Protein AF-A0A3C1ABL5-F1 (afdb_monomer_lite)

Sequence (428 aa):
MKKIYLMLFALACSFTGWGQTIIALNDFDATTTLPVTMSGGTEYIGSSTSSDRPENASFYVSSQTAYGKTNGSAKVTSESTTSSAQALGIDDVSITANGETSPSISVNPTSLSGFNYVVGSGPSSEQSFTVSGQNLTGNITLTAPTDYDISTTSGSEFTNTIELVPSGGSVNSTTIYTRLKGGLSVGIYNESITASSTGATSQQVSCSGAVLNTEPANHVANFTANATSSSEIQLTWTDADASSYLIKGSSTSYADIVAPVDGTSKSDGALVKNVASGAQSCNFTGLSPNQTYYFKIYHYNGTGGTINYKTSPEPPQANATTRSQPTATTYTWIGSDGASWQVATNWDPNRTTPQNTDILVFNSGTKTVTAVPTQTIGQLKVTDGAKITLQASGGNTLTINGDVGDDLYVASGCELNISASNILTISL

Structure (mmCIF, N/CA/C/O backbone):
data_AF-A0A3C1ABL5-F1
#
_entry.id   AF-A0A3C1ABL5-F1
#
loop_
_atom_site.group_PDB
_atom_site.id
_atom_site.type_symbol
_atom_site.label_atom_id
_atom_site.label_alt_id
_atom_site.label_comp_id
_atom_site.label_asym_id
_atom_site.label_entity_id
_atom_site.label_seq_id
_atom_site.pdbx_PDB_ins_code
_atom_site.Cartn_x
_atom_site.Cartn_y
_atom_site.Cartn_z
_atom_site.occupancy
_atom_site.B_iso_or_equiv
_atom_site.auth_seq_id
_atom_site.auth_comp_id
_atom_site.auth_asym_id
_atom_site.auth_atom_id
_atom_site.pdbx_PDB_model_num
ATOM 1 N N . MET A 1 1 ? -40.006 -20.455 21.975 1.00 27.00 1 MET A N 1
ATOM 2 C CA . MET A 1 1 ? -41.404 -20.560 21.498 1.00 27.00 1 MET A CA 1
ATOM 3 C C . MET A 1 1 ? -42.141 -21.588 22.350 1.00 27.00 1 MET A C 1
ATOM 5 O O . MET A 1 1 ? -41.951 -22.779 22.132 1.00 27.00 1 MET A O 1
ATOM 9 N N . LYS A 1 2 ? -42.923 -21.158 23.350 1.00 29.19 2 LYS A N 1
ATOM 10 C CA . LYS A 1 2 ? -43.840 -22.060 24.068 1.00 29.19 2 LYS A CA 1
ATOM 11 C C . LYS A 1 2 ? -45.066 -22.300 23.177 1.00 29.19 2 LYS A C 1
ATOM 13 O O . LYS A 1 2 ? -45.619 -21.348 22.634 1.00 29.19 2 LYS A O 1
ATOM 18 N N . LYS A 1 3 ? -45.446 -23.563 22.960 1.00 25.83 3 LYS A N 1
ATOM 19 C CA . LYS A 1 3 ? -46.666 -23.926 22.222 1.00 25.83 3 LYS A CA 1
ATOM 20 C C . LYS A 1 3 ? -47.851 -23.859 23.184 1.00 25.83 3 LYS A C 1
ATOM 22 O O . LYS A 1 3 ? -47.857 -24.579 24.177 1.00 25.83 3 LYS A O 1
ATOM 27 N N . ILE A 1 4 ? -48.836 -23.021 22.879 1.00 34.69 4 ILE A N 1
ATOM 28 C CA . ILE A 1 4 ? -50.103 -22.961 23.613 1.00 34.69 4 ILE A CA 1
ATOM 29 C C . ILE A 1 4 ? -50.988 -24.096 23.087 1.00 34.69 4 ILE A C 1
ATOM 31 O O . ILE A 1 4 ? -51.290 -24.143 21.896 1.00 34.69 4 ILE A O 1
ATOM 35 N N . TYR A 1 5 ? -51.372 -25.031 23.956 1.00 31.22 5 TYR A N 1
ATOM 36 C CA . TYR A 1 5 ? -52.345 -26.075 23.631 1.00 31.22 5 TYR A CA 1
ATOM 37 C C . TYR A 1 5 ? -53.716 -25.656 24.155 1.00 31.22 5 TYR A C 1
ATOM 39 O O . TYR A 1 5 ? -53.902 -25.500 25.359 1.00 31.22 5 TYR A O 1
ATOM 47 N N . LEU A 1 6 ? -54.672 -25.480 23.245 1.00 34.09 6 LEU A N 1
ATOM 48 C CA . LEU A 1 6 ? -56.056 -25.160 23.571 1.00 34.09 6 LEU A CA 1
ATOM 49 C C . LEU A 1 6 ? -56.846 -26.474 23.704 1.00 34.09 6 LEU A C 1
ATOM 51 O O . LEU A 1 6 ? -57.080 -27.157 22.709 1.00 34.09 6 LEU A O 1
ATOM 55 N N . MET A 1 7 ? -57.237 -26.857 24.921 1.00 33.28 7 MET A N 1
ATOM 56 C CA . MET A 1 7 ? -58.187 -27.956 25.142 1.00 33.28 7 MET A CA 1
ATOM 57 C C . MET A 1 7 ? -59.575 -27.380 25.426 1.00 33.28 7 MET A C 1
ATOM 59 O O . MET A 1 7 ? -59.800 -26.789 26.479 1.00 33.28 7 MET A O 1
ATOM 63 N N . LEU A 1 8 ? -60.514 -27.577 24.497 1.00 33.41 8 LEU A N 1
ATOM 64 C CA . LEU A 1 8 ? -61.936 -27.312 24.716 1.00 33.41 8 LEU A CA 1
ATOM 65 C C . LEU A 1 8 ? -62.603 -28.573 25.288 1.00 33.41 8 LEU A C 1
ATOM 67 O O . LEU A 1 8 ? -62.724 -29.576 24.589 1.00 33.41 8 LEU A O 1
ATOM 71 N N . PHE A 1 9 ? -63.080 -28.519 26.532 1.00 32.44 9 PHE A N 1
ATOM 72 C CA . PHE A 1 9 ? -64.040 -29.496 27.053 1.00 32.44 9 PHE A CA 1
ATOM 73 C C . PHE A 1 9 ? -65.438 -28.877 27.035 1.00 32.44 9 PHE A C 1
ATOM 75 O O . PHE A 1 9 ? -65.726 -27.961 27.802 1.00 32.44 9 PHE A O 1
ATOM 82 N N . ALA A 1 10 ? -66.319 -29.393 26.179 1.00 32.75 10 ALA A N 1
ATOM 83 C CA . ALA A 1 10 ? -67.752 -29.143 26.266 1.00 32.75 10 ALA A CA 1
ATOM 84 C C . ALA A 1 10 ? -68.409 -30.371 26.910 1.00 32.75 10 ALA A C 1
ATOM 86 O O . ALA A 1 10 ? -68.535 -31.418 26.277 1.00 32.75 10 ALA A O 1
ATOM 87 N N . LEU A 1 11 ? -68.795 -30.267 28.184 1.00 31.52 11 LEU A N 1
ATOM 88 C CA . LEU A 1 11 ? -69.558 -31.316 28.859 1.00 31.52 11 LEU A CA 1
ATOM 89 C C . LEU A 1 11 ? -71.053 -31.037 28.652 1.00 31.52 11 LEU A C 1
ATOM 91 O O . LEU A 1 11 ? -71.624 -30.167 29.306 1.00 31.52 11 LEU A O 1
ATOM 95 N N . ALA A 1 12 ? -71.694 -31.754 27.729 1.00 29.75 12 ALA A N 1
ATOM 96 C CA . ALA A 1 12 ? -73.146 -31.716 27.590 1.00 29.75 12 ALA A CA 1
ATOM 97 C C . ALA A 1 12 ? -73.776 -32.664 28.625 1.00 29.75 12 ALA A C 1
ATOM 99 O O . ALA A 1 12 ? -73.702 -33.882 28.491 1.00 29.75 12 ALA A O 1
ATOM 100 N N . CYS A 1 13 ? -74.381 -32.103 29.671 1.00 31.58 13 CYS A N 1
ATOM 101 C CA . CYS A 1 13 ? -75.203 -32.824 30.643 1.00 31.58 13 CYS A CA 1
ATOM 102 C C . CYS A 1 13 ? -76.657 -32.361 30.490 1.00 31.58 13 CYS A C 1
ATOM 104 O O . CYS A 1 13 ? -76.930 -31.163 30.472 1.00 31.58 13 CYS A O 1
ATOM 106 N N . SER A 1 14 ? -77.597 -33.300 30.377 1.00 30.75 14 SER A N 1
ATOM 107 C CA . SER A 1 14 ? -79.032 -33.032 30.229 1.00 30.75 14 SER A CA 1
ATOM 108 C C . SER A 1 14 ? -79.723 -32.799 31.580 1.00 30.75 14 SER A C 1
ATOM 110 O O . SER A 1 14 ? -80.635 -33.534 31.955 1.00 30.75 14 SER A O 1
ATOM 112 N N . PHE A 1 15 ? -79.296 -31.768 32.307 1.00 30.77 15 PHE A N 1
ATOM 113 C CA . PHE A 1 15 ? -80.078 -31.141 33.374 1.00 30.77 15 PHE A CA 1
ATOM 114 C C . PHE A 1 15 ? -80.048 -29.624 33.175 1.00 30.77 15 PHE A C 1
ATOM 116 O O . PHE A 1 15 ? -79.032 -29.073 32.757 1.00 30.77 15 PHE A O 1
ATOM 123 N N . THR A 1 16 ? -81.152 -28.938 33.483 1.00 38.06 16 THR A N 1
ATOM 124 C CA . THR A 1 16 ? -81.190 -27.472 33.594 1.00 38.06 16 THR A CA 1
ATOM 125 C C . THR A 1 16 ? -80.154 -27.027 34.621 1.00 38.06 16 THR A C 1
ATOM 127 O O . THR A 1 16 ? -80.332 -27.232 35.821 1.00 38.06 16 THR A O 1
ATOM 130 N N . GLY A 1 17 ? -79.052 -26.462 34.142 1.00 36.38 17 GLY A N 1
ATOM 131 C CA . GLY A 1 17 ? -77.906 -26.105 34.959 1.00 36.38 17 GLY A CA 1
ATOM 132 C C . GLY A 1 17 ? -76.876 -25.306 34.169 1.00 36.38 17 GLY A C 1
ATOM 133 O O . GLY A 1 17 ? -76.855 -25.311 32.941 1.00 36.38 17 GLY A O 1
ATOM 134 N N . TRP A 1 18 ? -76.049 -24.583 34.917 1.00 30.41 18 TRP A N 1
ATOM 135 C CA . TRP A 1 18 ? -75.056 -23.620 34.454 1.00 30.41 18 TRP A CA 1
ATOM 136 C C . TRP A 1 18 ? -74.054 -24.230 33.464 1.00 30.41 18 TRP A C 1
ATOM 138 O O . TRP A 1 18 ? -73.342 -25.174 33.806 1.00 30.41 18 TRP A O 1
ATOM 148 N N . GLY A 1 19 ? -73.931 -23.640 32.273 1.00 33.69 19 GLY A N 1
ATOM 149 C CA . GLY A 1 19 ? -72.796 -23.882 31.383 1.00 33.69 19 GLY A CA 1
ATOM 150 C C . GLY A 1 19 ? -71.589 -23.070 31.848 1.00 33.69 19 GLY A C 1
ATOM 151 O O . GLY A 1 19 ? -71.683 -21.855 31.998 1.00 33.69 19 GLY A O 1
ATOM 152 N N . GLN A 1 20 ? -70.458 -23.725 32.104 1.00 35.88 20 GLN A N 1
ATOM 153 C CA . GLN A 1 20 ? -69.190 -23.060 32.410 1.00 35.88 20 GLN A CA 1
ATOM 154 C C . GLN A 1 20 ? -68.150 -23.479 31.374 1.00 35.88 20 GLN A C 1
ATOM 156 O O . GLN A 1 20 ? -67.882 -24.667 31.224 1.00 35.88 20 GLN A O 1
ATOM 161 N N . THR A 1 21 ? -67.530 -22.510 30.706 1.00 36.91 21 THR A N 1
ATOM 162 C CA . THR A 1 21 ? -66.306 -22.733 29.933 1.00 36.91 21 THR A CA 1
ATOM 163 C C . THR A 1 21 ? -65.165 -22.057 30.677 1.00 36.91 21 THR A C 1
ATOM 165 O O . THR A 1 21 ? -65.176 -20.847 30.891 1.00 36.91 21 THR A O 1
ATOM 168 N N . ILE A 1 22 ? -64.201 -22.858 31.125 1.00 38.44 22 ILE A N 1
ATOM 169 C CA . ILE A 1 22 ? -62.977 -22.377 31.763 1.00 38.44 22 ILE A CA 1
ATOM 170 C C . ILE A 1 22 ? -61.917 -22.321 30.669 1.00 38.44 22 ILE A C 1
ATOM 172 O O . ILE A 1 22 ? -61.521 -23.360 30.145 1.00 38.44 22 ILE A O 1
ATOM 176 N N . ILE A 1 23 ? -61.452 -21.123 30.322 1.00 41.31 23 ILE A N 1
ATOM 177 C CA . ILE A 1 23 ? -60.245 -20.973 29.509 1.00 41.31 23 ILE A CA 1
ATOM 178 C C . ILE A 1 23 ? -59.065 -21.108 30.474 1.00 41.31 23 ILE A C 1
ATOM 180 O O . ILE A 1 23 ? -58.742 -20.175 31.208 1.00 41.31 23 ILE A O 1
ATOM 184 N N . ALA A 1 24 ? -58.481 -22.304 30.536 1.00 34.56 24 ALA A N 1
ATOM 185 C CA . ALA A 1 24 ? -57.250 -22.557 31.272 1.00 34.56 24 ALA A CA 1
ATOM 186 C C . ALA A 1 24 ? -56.066 -22.358 30.320 1.00 34.56 24 ALA A C 1
ATOM 188 O O . ALA A 1 24 ? -55.933 -23.073 29.327 1.00 34.56 24 ALA A O 1
ATOM 189 N N . LEU A 1 25 ? -55.220 -21.374 30.613 1.00 39.06 25 LEU A N 1
ATOM 190 C CA . LEU A 1 25 ? -53.964 -21.152 29.907 1.00 39.06 25 LEU A CA 1
ATOM 191 C C . LEU A 1 25 ? -52.837 -21.524 30.862 1.00 39.06 25 LEU A C 1
ATOM 193 O O . LEU A 1 25 ? -52.705 -20.929 31.927 1.00 39.06 25 LEU A O 1
ATOM 197 N N . ASN A 1 26 ? -52.040 -22.517 30.482 1.00 33.91 26 ASN A N 1
ATOM 198 C CA . ASN A 1 26 ? -50.807 -22.811 31.197 1.00 33.91 26 ASN A CA 1
ATOM 199 C C . ASN A 1 26 ? -49.725 -21.814 30.755 1.00 33.91 26 ASN A C 1
ATOM 201 O O . ASN A 1 26 ? -49.656 -21.468 29.574 1.00 33.91 26 ASN A O 1
ATOM 205 N N . ASP A 1 27 ? -48.819 -21.473 31.678 1.00 35.50 27 ASP A N 1
ATOM 206 C CA . ASP A 1 27 ? -47.467 -20.970 31.381 1.00 35.50 27 ASP A CA 1
ATOM 207 C C . ASP A 1 27 ? -47.258 -19.444 31.183 1.00 35.50 27 ASP A C 1
ATOM 209 O O . ASP A 1 27 ? -46.299 -19.042 30.518 1.00 35.50 27 ASP A O 1
ATOM 213 N N . PHE A 1 28 ? -48.085 -18.590 31.800 1.00 37.88 28 PHE A N 1
ATOM 214 C CA . PHE A 1 28 ? -47.799 -17.150 31.950 1.00 37.88 28 PHE A CA 1
ATOM 215 C C . PHE A 1 28 ? -46.950 -16.885 33.207 1.00 37.88 28 PHE A C 1
ATOM 217 O O . PHE A 1 28 ? -47.316 -17.330 34.298 1.00 37.88 28 PHE A O 1
ATOM 224 N N . ASP A 1 29 ? -45.825 -16.175 33.071 1.00 36.44 29 ASP A N 1
ATOM 225 C CA . ASP A 1 29 ? -45.027 -15.723 34.216 1.00 36.44 29 ASP A CA 1
ATOM 226 C C . ASP A 1 29 ? -45.433 -14.317 34.703 1.00 36.44 29 ASP A C 1
ATOM 228 O O . ASP A 1 29 ? -46.265 -13.625 34.111 1.00 36.44 29 ASP A O 1
ATOM 232 N N . ALA A 1 30 ? -44.911 -13.958 35.875 1.00 35.19 30 ALA A N 1
ATOM 233 C CA . ALA A 1 30 ? -45.476 -13.025 36.848 1.00 35.19 30 ALA A CA 1
ATOM 234 C C . ALA A 1 30 ? -45.514 -11.531 36.451 1.00 35.19 30 ALA A C 1
ATOM 236 O O . ALA A 1 30 ? -45.772 -10.691 37.313 1.00 35.19 30 ALA A O 1
ATOM 237 N N . THR A 1 31 ? -45.265 -11.179 35.190 1.00 33.06 31 THR A N 1
ATOM 238 C CA . THR A 1 31 ? -45.093 -9.783 34.740 1.00 33.06 31 THR A CA 1
ATOM 239 C C . THR A 1 31 ? -46.201 -9.271 33.815 1.00 33.06 31 THR A C 1
ATOM 241 O O . THR A 1 31 ? -46.205 -8.105 33.419 1.00 33.06 31 THR A O 1
ATOM 244 N N . THR A 1 32 ? -47.180 -10.110 33.489 1.00 35.06 32 THR A N 1
ATOM 245 C CA . THR A 1 32 ? -48.168 -9.837 32.440 1.00 35.06 32 THR A CA 1
ATOM 246 C C . THR A 1 32 ? -49.552 -9.560 33.019 1.00 35.06 32 THR A C 1
ATOM 248 O O . THR A 1 32 ? -50.165 -10.379 33.701 1.00 35.06 32 THR A O 1
ATOM 251 N N . THR A 1 33 ? -50.079 -8.371 32.738 1.00 35.69 33 THR A N 1
ATOM 252 C CA . THR A 1 33 ? -51.504 -8.079 32.894 1.00 35.69 33 THR A CA 1
ATOM 253 C C . THR A 1 33 ? -52.252 -8.605 31.670 1.00 35.69 33 THR A C 1
ATOM 255 O O . THR A 1 33 ? -51.790 -8.449 30.542 1.00 35.69 33 THR A O 1
ATOM 258 N N . LEU A 1 34 ? -53.412 -9.233 31.884 1.00 37.53 34 LEU A N 1
ATOM 259 C CA . LEU A 1 34 ? -54.313 -9.679 30.818 1.00 37.53 34 LEU A CA 1
ATOM 260 C C . LEU A 1 34 ? -55.474 -8.669 30.705 1.00 37.53 34 LEU A C 1
ATOM 262 O O . LEU A 1 34 ? -56.477 -8.827 31.405 1.00 37.53 34 LEU A O 1
ATOM 266 N N . PRO A 1 35 ? -55.358 -7.587 29.912 1.00 36.91 35 PRO A N 1
ATOM 267 C CA . PRO A 1 35 ? -56.474 -6.675 29.710 1.00 36.91 35 PRO A CA 1
ATOM 268 C C . PRO A 1 35 ? -57.532 -7.359 28.839 1.00 36.91 35 PRO A C 1
ATOM 270 O O . PRO A 1 35 ? -57.295 -7.674 27.675 1.00 36.91 35 PRO A O 1
ATOM 273 N N . VAL A 1 36 ? -58.710 -7.601 29.410 1.00 37.31 36 VAL A N 1
ATOM 274 C CA . VAL A 1 36 ? -59.888 -8.046 28.660 1.00 37.31 36 VAL A CA 1
ATOM 275 C C . VAL A 1 36 ? -60.699 -6.801 28.322 1.00 37.31 36 VAL A C 1
ATOM 277 O O . VAL A 1 36 ? -61.505 -6.349 29.129 1.00 37.31 36 VAL A O 1
ATOM 280 N N . THR A 1 37 ? -60.475 -6.225 27.143 1.00 36.38 37 THR A N 1
ATOM 281 C CA . THR A 1 37 ? -61.291 -5.107 26.650 1.00 36.38 37 THR A CA 1
ATOM 282 C C . THR A 1 37 ? -62.355 -5.658 25.714 1.00 36.38 37 THR A C 1
ATOM 284 O O . THR A 1 37 ? -62.040 -6.139 24.628 1.00 36.38 37 THR A O 1
ATOM 287 N N . MET A 1 38 ? -63.620 -5.590 26.123 1.00 36.84 38 MET A N 1
ATOM 288 C CA . MET A 1 38 ? -64.750 -5.907 25.247 1.00 36.84 38 MET A CA 1
ATOM 289 C C . MET A 1 38 ? -65.337 -4.600 24.714 1.00 36.84 38 MET A C 1
ATOM 291 O O . MET A 1 38 ? -65.614 -3.690 25.494 1.00 36.84 38 MET A O 1
ATOM 295 N N . SER A 1 39 ? -65.536 -4.482 23.399 1.00 28.69 39 SER A N 1
ATOM 296 C CA . SER A 1 39 ? -66.297 -3.356 22.851 1.00 28.69 39 SER A CA 1
ATOM 297 C C . SER A 1 39 ? -67.797 -3.661 22.971 1.00 28.69 39 SER A C 1
ATOM 299 O O . SER A 1 39 ? -68.261 -4.723 22.563 1.00 28.69 39 SER A O 1
ATOM 301 N N . GLY A 1 40 ? -68.552 -2.744 23.590 1.00 33.50 40 GLY A N 1
ATOM 302 C CA . GLY A 1 40 ? -70.019 -2.817 23.672 1.00 33.50 40 GLY A CA 1
ATOM 303 C C . GLY A 1 40 ? -70.647 -3.152 25.036 1.00 33.50 40 GLY A C 1
ATOM 304 O O . GLY A 1 40 ? -71.849 -3.395 25.072 1.00 33.50 40 GLY A O 1
ATOM 305 N N . GLY A 1 41 ? -69.904 -3.137 26.151 1.00 41.75 41 GLY A N 1
ATOM 306 C CA . GLY A 1 41 ? -70.458 -3.358 27.500 1.00 41.75 41 GLY A CA 1
ATOM 307 C C . GLY A 1 41 ? -69.907 -2.397 28.561 1.00 41.75 41 GLY A C 1
ATOM 308 O O . GLY A 1 41 ? -68.820 -1.850 28.399 1.00 41.75 41 GLY A O 1
ATOM 309 N N . THR A 1 42 ? -70.664 -2.179 29.642 1.00 34.62 42 THR A N 1
ATOM 310 C CA . THR A 1 42 ? -70.277 -1.300 30.763 1.00 34.62 42 THR A CA 1
ATOM 311 C C . THR A 1 42 ? -69.347 -2.032 31.736 1.00 34.62 42 THR A C 1
ATOM 313 O O . THR A 1 42 ? -69.684 -3.108 32.227 1.00 34.62 42 THR A O 1
ATOM 316 N N . GLU A 1 43 ? -68.187 -1.447 32.031 1.00 37.09 43 GLU A N 1
ATOM 317 C CA . GLU A 1 43 ? -67.187 -1.987 32.961 1.00 37.09 43 GLU A CA 1
ATOM 318 C C . GLU A 1 43 ? -67.628 -1.819 34.429 1.00 37.09 43 GLU A C 1
ATOM 320 O O . GLU A 1 43 ? -68.147 -0.768 34.808 1.00 37.09 43 GLU A O 1
ATOM 325 N N . TYR A 1 44 ? -67.409 -2.835 35.273 1.00 35.78 44 TYR A N 1
ATOM 326 C CA . TYR A 1 44 ? -67.596 -2.731 36.724 1.00 35.78 44 TYR A CA 1
ATOM 327 C C . TYR A 1 44 ? -66.331 -3.208 37.439 1.00 35.78 44 TYR A C 1
ATOM 329 O O . TYR A 1 44 ? -65.927 -4.360 37.290 1.00 35.78 44 TYR A O 1
ATOM 337 N N . ILE A 1 45 ? -65.707 -2.327 38.223 1.00 35.16 45 ILE A N 1
ATOM 338 C CA . ILE A 1 45 ? -64.492 -2.629 38.986 1.00 35.16 45 ILE A CA 1
ATOM 339 C C . ILE A 1 45 ? -64.852 -2.660 40.471 1.00 35.16 45 ILE A C 1
ATOM 341 O O . ILE A 1 45 ? -65.160 -1.632 41.069 1.00 35.16 45 ILE A O 1
ATOM 345 N N . GLY A 1 46 ? -64.807 -3.845 41.075 1.00 33.22 46 GLY A N 1
ATOM 346 C CA . GLY A 1 46 ? -64.969 -4.016 42.517 1.00 33.22 46 GLY A CA 1
ATOM 347 C C . GLY A 1 46 ? -64.953 -5.485 42.927 1.00 33.22 46 GLY A C 1
ATOM 348 O O . GLY A 1 46 ? -65.553 -6.325 42.260 1.00 33.22 46 GLY A O 1
ATOM 349 N N . SER A 1 47 ? -64.270 -5.803 44.030 1.00 39.88 47 SER A N 1
ATOM 350 C CA . SER A 1 47 ? -64.361 -7.128 44.645 1.00 39.88 47 SER A CA 1
ATOM 351 C C . SER A 1 47 ? -65.703 -7.248 45.361 1.00 39.88 47 SER A C 1
ATOM 353 O O . SER A 1 47 ? -65.942 -6.494 46.304 1.00 39.88 47 SER A O 1
ATOM 355 N N . SER A 1 48 ? -66.560 -8.188 44.972 1.00 35.16 48 SER A N 1
ATOM 356 C CA . SER A 1 48 ? -67.777 -8.474 45.732 1.00 35.16 48 SER A CA 1
ATOM 357 C C . SER A 1 48 ? -67.815 -9.922 46.209 1.00 35.16 48 SER A C 1
ATOM 359 O O . SER A 1 48 ? -67.493 -10.870 45.491 1.00 35.16 48 SER A O 1
ATOM 361 N N . THR A 1 49 ? -68.213 -10.086 47.469 1.00 35.06 49 THR A N 1
ATOM 362 C CA . THR A 1 49 ? -68.860 -11.307 47.947 1.00 35.06 49 THR A CA 1
ATOM 363 C C . THR A 1 49 ? -70.259 -11.396 47.334 1.00 35.06 49 THR A C 1
ATOM 365 O O . THR A 1 49 ? -70.857 -10.383 46.987 1.00 35.06 49 THR A O 1
ATOM 368 N N . SER A 1 50 ? -70.768 -12.617 47.187 1.00 37.22 50 SER A N 1
ATOM 369 C CA . SER A 1 50 ? -71.833 -13.035 46.260 1.00 37.22 50 SER A CA 1
ATOM 370 C C . SER A 1 50 ? -73.211 -12.349 46.341 1.00 37.22 50 SER A C 1
ATOM 372 O O . SER A 1 50 ? -74.111 -12.785 45.628 1.00 37.22 50 SER A O 1
ATOM 374 N N . SER A 1 51 ? -73.431 -11.351 47.199 1.00 33.91 51 SER A N 1
ATOM 375 C CA . SER A 1 51 ? -74.759 -10.774 47.465 1.00 33.91 51 SER A CA 1
ATOM 376 C C . SER A 1 51 ? -75.044 -9.421 46.808 1.00 33.91 51 SER A C 1
ATOM 378 O O . SER A 1 51 ? -76.209 -9.049 46.733 1.00 33.91 51 SER A O 1
ATOM 380 N N . ASP A 1 52 ? -74.043 -8.704 46.294 1.00 37.66 52 ASP A N 1
ATOM 381 C CA . ASP A 1 52 ? -74.236 -7.323 45.814 1.00 37.66 52 ASP A CA 1
ATOM 382 C C . ASP A 1 52 ? -74.300 -7.253 44.276 1.00 37.66 52 ASP A C 1
ATOM 384 O O . ASP A 1 52 ? -73.439 -6.653 43.629 1.00 37.66 52 ASP A O 1
ATOM 388 N N . ARG A 1 53 ? -75.300 -7.904 43.658 1.00 43.22 53 ARG A N 1
ATOM 389 C CA . ARG A 1 53 ? -75.502 -7.904 42.191 1.00 43.22 53 ARG A CA 1
ATOM 390 C C . ARG A 1 53 ? -76.789 -7.150 41.793 1.00 43.22 53 ARG A C 1
ATOM 392 O O . ARG A 1 53 ? -77.828 -7.427 42.385 1.00 43.22 53 ARG A O 1
ATOM 399 N N . PRO A 1 54 ? -76.784 -6.262 40.772 1.00 37.94 54 PRO A N 1
ATOM 400 C CA . PRO A 1 54 ? -78.006 -5.625 40.272 1.00 37.94 54 PRO A CA 1
ATOM 401 C C . PRO A 1 54 ? -78.827 -6.585 39.396 1.00 37.94 54 PRO A C 1
ATOM 403 O O . PRO A 1 54 ? -78.269 -7.297 38.559 1.00 37.94 54 PRO A O 1
ATOM 406 N N . GLU A 1 55 ? -80.154 -6.552 39.541 1.00 36.94 55 GLU A N 1
ATOM 407 C CA . GLU A 1 55 ? -81.106 -7.508 38.941 1.00 36.94 55 GLU A CA 1
ATOM 408 C C . GLU A 1 55 ? -81.205 -7.480 37.399 1.00 36.94 55 GLU A C 1
ATOM 410 O O . GLU A 1 55 ? -81.802 -8.382 36.825 1.00 36.94 55 GLU A O 1
ATOM 415 N N . ASN A 1 56 ? -80.594 -6.509 36.703 1.00 35.00 56 ASN A N 1
ATOM 416 C CA . ASN A 1 56 ? -80.871 -6.250 35.277 1.00 35.00 56 ASN A CA 1
ATOM 417 C C . ASN A 1 56 ? -79.636 -6.152 34.355 1.00 35.00 56 ASN A C 1
ATOM 419 O O . ASN A 1 56 ? -79.700 -5.494 33.318 1.00 35.00 56 ASN A O 1
ATOM 423 N N . ALA A 1 57 ? -78.511 -6.789 34.691 1.00 32.81 57 ALA A N 1
ATOM 424 C CA . ALA A 1 57 ? -77.371 -6.892 33.771 1.00 32.81 57 ALA A CA 1
ATOM 425 C C . ALA A 1 57 ? -77.293 -8.296 33.149 1.00 32.81 57 ALA A C 1
ATOM 427 O O . ALA A 1 57 ? -77.046 -9.278 33.852 1.00 32.81 57 ALA A O 1
ATOM 428 N N . SER A 1 58 ? -77.469 -8.376 31.827 1.00 32.47 58 SER A N 1
ATOM 429 C CA . SER A 1 58 ? -77.390 -9.603 31.015 1.00 32.47 58 SER A CA 1
ATOM 430 C C . SER A 1 58 ? -75.955 -10.091 30.757 1.00 32.47 58 SER A C 1
ATOM 432 O O . SER A 1 58 ? -75.761 -11.134 30.133 1.00 32.47 58 SER A O 1
ATOM 434 N N . PHE A 1 59 ? -74.946 -9.365 31.251 1.00 35.06 59 PHE A N 1
ATOM 435 C CA . PHE A 1 59 ? -73.534 -9.733 31.175 1.00 35.06 59 PHE A CA 1
ATOM 436 C C . PHE A 1 59 ? -72.761 -9.150 32.369 1.00 35.06 59 PHE A C 1
ATOM 438 O O . PHE A 1 59 ? -72.975 -7.995 32.737 1.00 35.06 59 PHE A O 1
ATOM 445 N N . TYR A 1 60 ? -71.869 -9.934 32.981 1.00 34.94 60 TYR A N 1
ATOM 446 C CA . TYR A 1 60 ? -71.012 -9.492 34.087 1.00 34.94 60 TYR A CA 1
ATOM 447 C C . TYR A 1 60 ? -69.628 -10.145 33.989 1.00 34.94 60 TYR A C 1
ATOM 449 O O . TYR A 1 60 ? -69.526 -11.350 33.754 1.00 34.94 60 TYR A O 1
ATOM 457 N N . VAL A 1 61 ? -68.570 -9.360 34.210 1.00 37.81 61 VAL A N 1
ATOM 458 C CA . VAL A 1 61 ? -67.180 -9.827 34.299 1.00 37.81 61 VAL A CA 1
ATOM 459 C C . VAL A 1 61 ? -66.654 -9.461 35.684 1.00 37.81 61 VAL A C 1
ATOM 461 O O . VAL A 1 61 ? -66.504 -8.283 35.989 1.00 37.81 61 VAL A O 1
ATOM 464 N N . SER A 1 62 ? -66.345 -10.449 36.528 1.00 38.03 62 SER A N 1
ATOM 465 C CA . SER A 1 62 ? -65.506 -10.203 37.705 1.00 38.03 62 SER A CA 1
ATOM 466 C C . SER A 1 62 ? -64.048 -10.275 37.268 1.00 38.03 62 SER A C 1
ATOM 468 O O . SER A 1 62 ? -63.523 -11.372 37.056 1.00 38.03 62 SER A O 1
ATOM 470 N N . SER A 1 63 ? -63.379 -9.134 37.129 1.00 36.41 63 SER A N 1
ATOM 471 C CA . SER A 1 63 ? -61.921 -9.133 37.102 1.00 36.41 63 SER A CA 1
ATOM 472 C C . SER A 1 63 ? -61.424 -9.347 38.533 1.00 36.41 63 SER A C 1
ATOM 474 O O . SER A 1 63 ? -61.828 -8.661 39.471 1.00 36.41 63 SER A O 1
ATOM 476 N N . GLN A 1 64 ? -60.568 -10.345 38.732 1.00 37.53 64 GLN A N 1
ATOM 477 C CA . GLN A 1 64 ? -59.719 -10.383 39.913 1.00 37.53 64 GLN A CA 1
ATOM 478 C C . GLN A 1 64 ? -58.343 -9.935 39.439 1.00 37.53 64 GLN A C 1
ATOM 480 O O . GLN A 1 64 ? -57.764 -10.565 38.554 1.00 37.53 64 GLN A O 1
ATOM 485 N N . THR A 1 65 ? -57.828 -8.838 39.987 1.00 33.09 65 THR A N 1
ATOM 486 C CA . THR A 1 65 ? -56.435 -8.437 39.784 1.00 33.09 65 THR A CA 1
ATOM 487 C C . THR A 1 65 ? -55.562 -9.513 40.428 1.00 33.09 65 THR A C 1
ATOM 489 O O . THR A 1 65 ? -55.301 -9.487 41.629 1.00 33.09 65 THR A O 1
ATOM 492 N N . ALA A 1 66 ? -55.187 -10.539 39.666 1.00 35.56 66 ALA A N 1
ATOM 493 C CA . ALA A 1 66 ? -54.401 -11.655 40.171 1.00 35.56 66 ALA A CA 1
ATOM 494 C C . ALA A 1 66 ? -52.919 -11.268 40.177 1.00 35.56 66 ALA A C 1
ATOM 496 O O . ALA A 1 66 ? -52.150 -11.656 39.304 1.00 35.56 66 ALA A O 1
ATOM 497 N N . TYR A 1 67 ? -52.511 -10.481 41.170 1.00 30.14 67 TYR A N 1
ATOM 498 C CA . TYR A 1 67 ? -51.095 -10.278 41.450 1.00 30.14 67 TYR A CA 1
ATOM 499 C C . TYR A 1 67 ? -50.539 -11.562 42.088 1.00 30.14 67 TYR A C 1
ATOM 501 O O . TYR A 1 67 ? -50.952 -11.944 43.184 1.00 30.14 67 TYR A O 1
ATOM 509 N N . GLY A 1 68 ? -49.634 -12.256 41.393 1.00 30.39 68 GLY A N 1
ATOM 510 C CA . GLY A 1 68 ? -48.845 -13.348 41.976 1.00 30.39 68 GLY A CA 1
ATOM 511 C C . GLY A 1 68 ? -49.489 -14.741 42.029 1.00 30.39 68 GLY A C 1
ATOM 512 O O . GLY A 1 68 ? -49.187 -15.499 42.950 1.00 30.39 68 GLY A O 1
ATOM 513 N N . LYS A 1 69 ? -50.343 -15.129 41.067 1.00 31.88 69 LYS A N 1
ATOM 514 C CA . LYS A 1 69 ? -50.792 -16.532 40.937 1.00 31.88 69 LYS A CA 1
ATOM 515 C C . LYS A 1 69 ? -50.622 -17.091 39.528 1.00 31.88 69 LYS A C 1
ATOM 517 O O . LYS A 1 69 ? -50.970 -16.453 38.547 1.00 31.88 69 LYS A O 1
ATOM 522 N N . THR A 1 70 ? -50.165 -18.340 39.474 1.00 29.09 70 THR A N 1
ATOM 523 C CA . THR A 1 70 ? -49.772 -19.126 38.291 1.00 29.09 70 THR A CA 1
ATOM 524 C C . THR A 1 70 ? -50.931 -19.555 37.377 1.00 29.09 70 THR A C 1
ATOM 526 O O . THR A 1 70 ? -50.712 -20.363 36.489 1.00 29.09 70 THR A O 1
ATOM 529 N N . ASN A 1 71 ? -52.156 -19.063 37.595 1.00 32.88 71 ASN A N 1
ATOM 530 C CA . ASN A 1 71 ? -53.355 -19.425 36.832 1.00 32.88 71 ASN A CA 1
ATOM 531 C C . ASN A 1 71 ? -54.368 -18.267 36.875 1.00 32.88 71 ASN A C 1
ATOM 533 O O . ASN A 1 71 ? -55.109 -18.126 37.850 1.00 32.88 71 ASN A O 1
ATOM 537 N N . GLY A 1 72 ? -54.401 -17.438 35.831 1.00 37.28 72 GLY A N 1
ATOM 538 C CA . GLY A 1 72 ? -55.485 -16.484 35.591 1.00 37.28 72 GLY A CA 1
ATOM 539 C C . GLY A 1 72 ? -56.541 -17.113 34.682 1.00 37.28 72 GLY A C 1
ATOM 540 O O . GLY A 1 72 ? -56.208 -17.606 33.610 1.00 37.28 72 GLY A O 1
ATOM 541 N N . SER A 1 73 ? -57.807 -17.112 35.097 1.00 37.59 73 SER A N 1
ATOM 542 C CA . SER A 1 73 ? -58.930 -17.577 34.274 1.00 37.59 73 SER A CA 1
ATOM 543 C C . SER A 1 73 ? -59.845 -16.403 33.931 1.00 37.59 73 SER A C 1
ATOM 545 O O . SER A 1 73 ? -60.382 -15.773 34.843 1.00 37.59 73 SER A O 1
ATOM 547 N N . ALA A 1 74 ? -60.073 -16.134 32.646 1.00 41.03 74 ALA A N 1
ATOM 548 C CA . ALA A 1 74 ? -61.184 -15.293 32.203 1.00 41.03 74 ALA A CA 1
ATOM 549 C C . ALA A 1 74 ? -62.422 -16.184 32.018 1.00 41.03 74 ALA A C 1
ATOM 551 O O . ALA A 1 74 ? -62.354 -17.216 31.346 1.00 41.03 74 ALA A O 1
ATOM 552 N N . LYS A 1 75 ? -63.541 -15.821 32.652 1.00 44.59 75 LYS A N 1
ATOM 553 C CA . LYS A 1 75 ? -64.785 -16.601 32.629 1.00 44.59 75 LYS A CA 1
ATOM 554 C C . LYS A 1 75 ? -65.847 -15.845 31.835 1.00 44.59 75 LYS A C 1
ATOM 556 O O . LYS A 1 75 ? -66.237 -14.753 32.230 1.00 44.59 75 LYS A O 1
ATOM 561 N N . VAL A 1 76 ? -66.328 -16.445 30.747 1.00 46.41 76 VAL A N 1
ATOM 562 C CA . VAL A 1 76 ? -67.481 -15.955 29.975 1.00 46.41 76 VAL A CA 1
ATOM 563 C C . VAL A 1 76 ? -68.645 -16.910 30.233 1.00 46.41 76 VAL A C 1
ATOM 565 O O . VAL A 1 76 ? -68.506 -18.119 30.055 1.00 46.41 76 VAL A O 1
ATOM 568 N N . THR A 1 77 ? -69.779 -16.384 30.693 1.00 45.94 77 THR A N 1
ATOM 569 C CA . THR A 1 77 ? -70.970 -17.181 31.037 1.00 45.94 77 THR A CA 1
ATOM 570 C C . THR A 1 77 ? -72.207 -16.510 30.444 1.00 45.94 77 THR A C 1
ATOM 572 O O . THR A 1 77 ? -72.343 -15.297 30.575 1.00 45.94 77 THR A O 1
ATOM 575 N N . SER A 1 78 ? -73.108 -17.269 29.814 1.00 40.78 78 SER A N 1
ATOM 576 C CA . SER A 1 78 ? -74.422 -16.779 29.365 1.00 40.78 78 SER A CA 1
ATOM 577 C C . SER A 1 78 ? -75.526 -17.274 30.303 1.00 40.78 78 SER A C 1
ATOM 579 O O . SER A 1 78 ? -75.476 -18.422 30.748 1.00 40.78 78 SER A O 1
ATOM 581 N N . GLU A 1 79 ? -76.543 -16.458 30.582 1.00 43.06 79 GLU A N 1
ATOM 582 C CA . GLU A 1 79 ? -77.737 -16.913 31.317 1.00 43.06 79 GLU A CA 1
ATOM 583 C C . GLU A 1 79 ? -78.735 -17.670 30.409 1.00 43.06 79 GLU A C 1
ATOM 585 O O . GLU A 1 79 ? -78.556 -17.757 29.193 1.00 43.06 79 GLU A O 1
ATOM 590 N N . SER A 1 80 ? -79.762 -18.277 31.020 1.00 46.38 80 SER A N 1
ATOM 591 C CA . SER A 1 80 ? -80.767 -19.142 30.375 1.00 46.38 80 SER A CA 1
ATOM 592 C C . SER A 1 80 ? -81.439 -18.484 29.161 1.00 46.38 80 SER A C 1
ATOM 594 O O . SER A 1 80 ? -82.105 -17.461 29.302 1.00 46.38 80 SER A O 1
ATOM 596 N N . THR A 1 81 ? -81.362 -19.122 27.989 1.00 44.62 81 THR A N 1
ATOM 597 C CA . THR A 1 81 ? -82.120 -18.725 26.789 1.00 44.62 81 THR A CA 1
ATOM 598 C C . THR A 1 81 ? -83.351 -19.621 26.621 1.00 44.62 81 THR A C 1
ATOM 600 O O . THR A 1 81 ? -83.282 -20.835 26.799 1.00 44.62 81 THR A O 1
ATOM 603 N N . THR A 1 82 ? -84.513 -19.031 26.328 1.00 42.00 82 THR A N 1
ATOM 604 C CA . THR A 1 82 ? -85.814 -19.724 26.397 1.00 42.00 82 THR A CA 1
ATOM 605 C C . THR A 1 82 ? -86.252 -20.451 25.128 1.00 42.00 82 THR A C 1
ATOM 607 O O . THR A 1 82 ? -87.301 -21.085 25.155 1.00 42.00 82 THR A O 1
ATOM 610 N N . SER A 1 83 ? -85.479 -20.455 24.041 1.00 46.19 83 SER A N 1
ATOM 611 C CA . SER A 1 83 ? -85.760 -21.321 22.883 1.00 46.19 83 SER A CA 1
ATOM 612 C C . SER A 1 83 ? -84.705 -21.139 21.795 1.00 46.19 83 SER A C 1
ATOM 614 O O . SER A 1 83 ? -84.504 -20.023 21.324 1.00 46.19 83 SER A O 1
ATOM 616 N N . SER A 1 84 ? -84.128 -22.257 21.341 1.00 42.72 84 SER A N 1
ATOM 617 C CA . SER A 1 84 ? -83.025 -22.398 20.368 1.00 42.72 84 SER A CA 1
ATOM 618 C C . SER A 1 84 ? -81.635 -22.215 20.984 1.00 42.72 84 SER A C 1
ATOM 620 O O . SER A 1 84 ? -81.228 -21.112 21.336 1.00 42.72 84 SER A O 1
ATOM 622 N N . ALA A 1 85 ? -80.904 -23.327 21.116 1.00 42.62 85 ALA A N 1
ATOM 623 C CA . ALA A 1 85 ? -79.538 -23.354 21.622 1.00 42.62 85 ALA A CA 1
ATOM 624 C C . ALA A 1 85 ? -78.623 -22.510 20.724 1.00 42.62 85 ALA A C 1
ATOM 626 O O . ALA A 1 85 ? -78.292 -22.917 19.613 1.00 42.62 85 ALA A O 1
ATOM 627 N N . GLN A 1 86 ? -78.210 -21.342 21.206 1.00 47.06 86 GLN A N 1
ATOM 628 C CA . GLN A 1 86 ? -77.084 -20.622 20.623 1.00 47.06 86 GLN A CA 1
ATOM 629 C C . GLN A 1 86 ? -75.837 -21.011 21.416 1.00 47.06 86 GLN A C 1
ATOM 631 O O . GLN A 1 86 ? -75.792 -20.846 22.635 1.00 47.06 86 GLN A O 1
ATOM 636 N N . ALA A 1 87 ? -74.852 -21.594 20.734 1.00 47.81 87 ALA A N 1
ATOM 637 C CA . ALA A 1 87 ? -73.537 -21.822 21.316 1.00 47.81 87 ALA A CA 1
ATOM 638 C C . ALA A 1 87 ? -72.873 -20.465 21.604 1.00 47.81 87 ALA A C 1
ATOM 640 O O . ALA A 1 87 ? -73.051 -19.515 20.843 1.00 47.81 87 ALA A O 1
ATOM 641 N N . LEU A 1 88 ? -72.093 -20.375 22.684 1.00 49.66 88 LEU A N 1
ATOM 642 C CA . LEU A 1 88 ? -71.168 -19.260 22.892 1.00 49.66 88 LEU A CA 1
ATOM 643 C C . LEU A 1 88 ? -70.149 -19.266 21.743 1.00 49.66 88 LEU A C 1
ATOM 645 O O . LEU A 1 88 ? -69.227 -20.079 21.731 1.00 49.66 88 LEU A O 1
ATOM 649 N N . GLY A 1 89 ? -70.352 -18.389 20.759 1.00 48.91 89 GLY A N 1
ATOM 650 C CA . GLY A 1 89 ? -69.384 -18.118 19.704 1.00 48.91 89 GLY A CA 1
ATOM 651 C C . GLY A 1 89 ? -68.288 -17.225 20.265 1.00 48.91 89 GLY A C 1
ATOM 652 O O . GLY A 1 89 ? -68.481 -16.021 20.399 1.00 48.91 89 GLY A O 1
ATOM 653 N N . ILE A 1 90 ? -67.168 -17.827 20.650 1.00 53.81 90 ILE A N 1
ATOM 654 C CA . ILE A 1 90 ? -65.941 -17.096 20.946 1.00 53.81 90 ILE A CA 1
ATOM 655 C C . ILE A 1 90 ? -65.131 -17.127 19.652 1.00 53.81 90 ILE A C 1
ATOM 657 O O . ILE A 1 90 ? -64.549 -18.158 19.319 1.00 53.81 90 ILE A O 1
ATOM 661 N N . ASP A 1 91 ? -65.159 -16.025 18.916 1.00 45.12 91 ASP A N 1
ATOM 662 C CA . ASP A 1 91 ? -64.392 -15.833 17.686 1.00 45.12 91 ASP A CA 1
ATOM 663 C C . ASP A 1 91 ? -63.409 -14.669 17.884 1.00 45.12 91 ASP A C 1
ATOM 665 O O . ASP A 1 91 ? -63.614 -13.833 18.766 1.00 45.12 91 ASP A O 1
ATOM 669 N N . ASP A 1 92 ? -62.321 -14.645 17.119 1.00 41.53 92 ASP A N 1
ATOM 670 C CA . ASP A 1 92 ? -61.301 -13.581 17.147 1.00 41.53 92 ASP A CA 1
ATOM 671 C C . ASP A 1 92 ? -60.594 -13.344 18.504 1.00 41.53 92 ASP A C 1
ATOM 673 O O . ASP A 1 92 ? -60.267 -12.217 18.889 1.00 41.53 92 ASP A O 1
ATOM 677 N N . VAL A 1 93 ? -60.286 -14.413 19.247 1.00 53.38 93 VAL A N 1
ATOM 678 C CA . VAL A 1 93 ? -59.467 -14.298 20.468 1.00 53.38 93 VAL A CA 1
ATOM 679 C C . VAL A 1 93 ? -58.001 -14.091 20.105 1.00 53.38 93 VAL A C 1
ATOM 681 O O . VAL A 1 93 ? -57.317 -15.019 19.673 1.00 53.38 93 VAL A O 1
ATOM 684 N N . SER A 1 94 ? -57.492 -12.887 20.366 1.00 44.84 94 SER A N 1
ATOM 685 C CA . SER A 1 94 ? -56.061 -12.584 20.316 1.00 44.84 94 SER A CA 1
ATOM 686 C C . SER A 1 94 ? -55.493 -12.449 21.726 1.00 44.84 94 SER A C 1
ATOM 688 O O . SER A 1 94 ? -55.938 -11.612 22.509 1.00 44.84 94 SER A O 1
ATOM 690 N N . ILE A 1 95 ? -54.476 -13.251 22.040 1.00 54.78 95 ILE A N 1
ATOM 691 C CA . ILE A 1 95 ? -53.690 -13.144 23.272 1.00 54.78 95 ILE A CA 1
ATOM 692 C C . ILE A 1 95 ? -52.276 -12.739 22.865 1.00 54.78 95 ILE A C 1
ATOM 694 O O . ILE A 1 95 ? -51.558 -13.525 22.248 1.00 54.78 95 ILE A O 1
ATOM 698 N N . THR A 1 96 ? -51.871 -11.524 23.227 1.00 45.72 96 THR A N 1
ATOM 699 C CA . THR A 1 96 ? -50.510 -11.031 22.993 1.00 45.72 96 THR A CA 1
ATOM 700 C C . THR A 1 96 ? -49.758 -11.049 24.316 1.00 45.72 96 THR A C 1
ATOM 702 O O . THR A 1 96 ? -50.067 -10.272 25.214 1.00 45.72 96 THR A O 1
ATOM 705 N N . ALA A 1 97 ? -48.772 -11.935 24.455 1.00 52.09 97 ALA A N 1
ATOM 706 C CA . ALA A 1 97 ? -47.802 -11.814 25.537 1.00 52.09 97 ALA A CA 1
ATOM 707 C C . ALA A 1 97 ? -46.899 -10.607 25.237 1.00 52.09 97 ALA A C 1
ATOM 709 O O . ALA A 1 97 ? -46.319 -10.536 24.150 1.00 52.09 97 ALA A O 1
ATOM 710 N N . ASN A 1 98 ? -46.778 -9.660 26.172 1.00 55.88 98 ASN A N 1
ATOM 711 C CA . ASN A 1 98 ? -45.720 -8.651 26.102 1.00 55.88 98 ASN A CA 1
ATOM 712 C C . ASN A 1 98 ? -44.393 -9.418 26.147 1.00 55.88 98 ASN A C 1
ATOM 714 O O . ASN A 1 98 ? -44.154 -10.148 27.102 1.00 55.88 98 ASN A O 1
ATOM 718 N N . GLY A 1 99 ? -43.602 -9.368 25.075 1.00 53.75 99 GLY A N 1
ATOM 719 C CA . GLY A 1 99 ? -42.408 -10.203 24.955 1.00 53.75 99 GLY A CA 1
ATOM 720 C C . GLY A 1 99 ? -41.430 -9.977 26.108 1.00 53.75 99 GLY A C 1
ATOM 721 O O . GLY A 1 99 ? -41.180 -8.833 26.482 1.00 53.75 99 GLY A O 1
ATOM 722 N N . GLU A 1 100 ? -40.862 -11.066 26.631 1.00 57.97 100 GLU A N 1
ATOM 723 C CA . GLU A 1 100 ? -39.752 -11.036 27.587 1.00 57.97 100 GLU A CA 1
ATOM 724 C C . GLU A 1 100 ? -38.636 -10.118 27.070 1.00 57.97 100 GLU A C 1
ATOM 726 O O . GLU A 1 100 ? -38.037 -10.378 26.017 1.00 57.97 100 GLU A O 1
ATOM 731 N N . THR A 1 101 ? -38.339 -9.036 27.792 1.00 70.94 101 THR A N 1
ATOM 732 C CA . THR A 1 101 ? -37.208 -8.175 27.453 1.00 70.94 101 THR A CA 1
ATOM 733 C C . THR A 1 101 ? -35.923 -8.844 27.931 1.00 70.94 101 THR A C 1
ATOM 735 O O . THR A 1 101 ? -35.586 -8.851 29.110 1.00 70.94 101 THR A O 1
ATOM 738 N N . SER A 1 102 ? -35.190 -9.456 27.001 1.00 85.12 102 SER A N 1
ATOM 739 C CA . SER A 1 102 ? -33.920 -10.107 27.334 1.00 85.12 102 SER A CA 1
ATOM 740 C C . SER A 1 102 ? -32.828 -9.069 27.649 1.00 85.12 102 SER A C 1
ATOM 742 O O . SER A 1 102 ? -32.814 -7.994 27.029 1.00 85.12 102 SER A O 1
ATOM 744 N N . PRO A 1 103 ? -31.894 -9.375 28.571 1.00 95.44 103 PRO A N 1
ATOM 745 C CA . PRO A 1 103 ? -30.713 -8.554 28.804 1.00 95.44 103 PRO A CA 1
ATOM 746 C C . PRO A 1 103 ? -29.943 -8.291 27.504 1.00 95.44 103 PRO A C 1
ATOM 748 O O . PRO A 1 103 ? -29.750 -9.188 26.681 1.00 95.44 103 PRO A O 1
ATOM 751 N N . SER A 1 104 ? -29.479 -7.059 27.312 1.00 96.19 104 SER A N 1
ATOM 752 C CA . SER A 1 104 ? -28.741 -6.656 26.111 1.00 96.19 104 SER A CA 1
ATOM 753 C C . SER A 1 104 ? -27.564 -5.751 26.456 1.00 96.19 104 SER A C 1
ATOM 755 O O . SER A 1 104 ? -27.630 -4.961 27.397 1.00 96.19 104 SER A O 1
ATOM 757 N N . ILE A 1 105 ? -26.486 -5.883 25.684 1.00 98.56 105 ILE A N 1
ATOM 758 C CA . ILE A 1 105 ? -25.276 -5.061 25.764 1.00 98.56 105 ILE A CA 1
ATOM 759 C C . ILE A 1 105 ? -25.063 -4.446 24.384 1.00 98.56 105 ILE A C 1
ATOM 761 O O . ILE A 1 105 ? -25.236 -5.125 23.373 1.00 98.56 105 ILE A O 1
ATOM 765 N N . SER A 1 106 ? -24.669 -3.178 24.345 1.00 98.19 106 SER A N 1
ATOM 766 C CA . SER A 1 106 ? -24.300 -2.469 23.124 1.00 98.19 106 SER A CA 1
ATOM 767 C C . SER A 1 106 ? -22.899 -1.887 23.267 1.00 98.19 106 SER A C 1
ATOM 769 O O . SER A 1 106 ? -22.568 -1.313 24.305 1.00 98.19 106 SER A O 1
ATOM 771 N N . VAL A 1 107 ? -22.093 -2.006 22.210 1.00 98.75 107 VAL A N 1
ATOM 772 C CA . VAL A 1 107 ? -20.749 -1.418 22.114 1.00 98.75 107 VAL A CA 1
ATOM 773 C C . VAL A 1 107 ? -20.620 -0.608 20.825 1.00 98.75 107 VAL A C 1
ATOM 775 O O . VAL A 1 107 ? -21.168 -1.004 19.797 1.00 98.75 107 VAL A O 1
ATOM 778 N N . ASN A 1 108 ? -19.936 0.537 20.866 1.00 97.88 108 ASN A N 1
ATOM 779 C CA . ASN A 1 108 ? -19.749 1.385 19.685 1.00 97.88 108 ASN A CA 1
ATOM 780 C C . ASN A 1 108 ? -18.485 2.264 19.786 1.00 97.88 108 ASN A C 1
ATOM 782 O O . ASN A 1 108 ? -18.376 3.013 20.756 1.00 97.88 108 ASN A O 1
ATOM 786 N N . PRO A 1 109 ? -17.573 2.254 18.796 1.00 98.56 109 PRO A N 1
ATOM 787 C CA . PRO A 1 109 ? -17.537 1.339 17.651 1.00 98.56 109 PRO A CA 1
ATOM 788 C C . PRO A 1 109 ? -17.221 -0.107 18.076 1.00 98.56 109 PRO A C 1
ATOM 790 O O . PRO A 1 109 ? -16.737 -0.353 19.177 1.00 98.56 109 PRO A O 1
ATOM 793 N N . THR A 1 110 ? -17.478 -1.074 17.191 1.00 98.25 110 THR A N 1
ATOM 794 C CA . THR A 1 110 ? -17.144 -2.500 17.400 1.00 98.25 110 THR A CA 1
ATOM 795 C C . THR A 1 110 ? -15.701 -2.843 17.011 1.00 98.25 110 THR A C 1
ATOM 797 O O . THR A 1 110 ? -15.285 -3.994 17.117 1.00 98.25 110 THR A O 1
ATOM 800 N N . SER A 1 111 ? -14.927 -1.868 16.529 1.00 98.31 111 SER A N 1
ATOM 801 C CA . SER A 1 111 ? -13.522 -2.043 16.160 1.00 98.31 111 SER A CA 1
ATOM 802 C C . SER A 1 111 ? -12.716 -0.771 16.398 1.00 98.31 111 SER A C 1
ATOM 804 O O . SER A 1 111 ? -13.176 0.318 16.052 1.00 98.31 111 SER A O 1
ATOM 806 N N . LEU A 1 112 ? -11.499 -0.925 16.911 1.00 98.50 112 LEU A N 1
ATOM 807 C CA . LEU A 1 112 ? -10.510 0.124 17.135 1.00 98.50 112 LEU A CA 1
ATOM 808 C C . LEU A 1 112 ? -9.195 -0.270 16.453 1.00 98.50 112 LEU A C 1
ATOM 810 O O . LEU A 1 112 ? -8.760 -1.419 16.548 1.00 98.50 112 LEU A O 1
ATOM 814 N N . SER A 1 113 ? -8.549 0.666 15.760 1.00 97.25 113 SER A N 1
ATOM 815 C CA . SER A 1 113 ? -7.383 0.367 14.918 1.00 97.25 113 SER A CA 1
ATOM 816 C C . SER A 1 113 ? -6.347 1.473 14.948 1.00 97.25 113 SER A C 1
ATOM 818 O O . SER A 1 113 ? -6.717 2.639 15.014 1.00 97.25 113 SER A O 1
ATOM 820 N N . GLY A 1 114 ? -5.066 1.140 14.808 1.00 95.75 114 GLY A N 1
ATOM 821 C CA . GLY A 1 114 ? -3.980 2.128 14.823 1.00 95.75 114 GLY A CA 1
ATOM 822 C C . GLY A 1 114 ? -3.299 2.248 16.183 1.00 95.75 114 GLY A C 1
ATOM 823 O O . GLY A 1 114 ? -2.679 3.268 16.474 1.00 95.75 114 GLY A O 1
ATOM 824 N N . PHE A 1 115 ? -3.399 1.212 17.020 1.00 98.00 115 PHE A N 1
ATOM 825 C CA . PHE A 1 115 ? -2.605 1.098 18.240 1.00 98.00 115 PHE A CA 1
ATOM 826 C C . PHE A 1 115 ? -1.155 0.752 17.891 1.00 98.00 115 PHE A C 1
ATOM 828 O O . PHE A 1 115 ? -0.715 -0.385 18.041 1.00 98.00 115 PHE A O 1
ATOM 835 N N . ASN A 1 116 ? -0.425 1.733 17.366 1.00 96.88 116 ASN A N 1
ATOM 836 C CA . ASN A 1 116 ? 0.930 1.540 16.874 1.00 96.88 116 ASN A CA 1
ATOM 837 C C . ASN A 1 116 ? 1.936 2.297 17.737 1.00 96.88 116 ASN A C 1
ATOM 839 O O . ASN A 1 116 ? 1.686 3.436 18.132 1.00 96.88 116 ASN A O 1
ATOM 843 N N . TYR A 1 117 ? 3.082 1.679 18.007 1.00 98.00 117 TYR A N 1
ATOM 844 C CA . TYR A 1 117 ? 4.230 2.354 18.607 1.00 98.00 117 TYR A CA 1
ATOM 845 C C . TYR A 1 117 ? 5.538 1.664 18.196 1.00 98.00 117 TYR A C 1
ATOM 847 O O . TYR A 1 117 ? 5.546 0.488 17.842 1.00 98.00 117 TYR A O 1
ATOM 855 N N . VAL A 1 118 ? 6.659 2.386 18.233 1.00 97.94 118 VAL A N 1
ATOM 856 C CA . VAL A 1 118 ? 7.993 1.811 17.983 1.00 97.94 118 VAL A CA 1
ATOM 857 C C . VAL A 1 118 ? 8.460 1.048 19.217 1.00 97.94 118 VAL A C 1
ATOM 859 O O . VAL A 1 118 ? 8.323 1.554 20.329 1.00 97.94 118 VAL A O 1
ATOM 862 N N . VAL A 1 119 ? 9.019 -0.152 19.046 1.00 98.06 119 VAL A N 1
ATOM 863 C CA . VAL A 1 119 ? 9.531 -0.976 20.155 1.00 98.06 119 VAL A CA 1
ATOM 864 C C . VAL A 1 119 ? 10.321 -0.151 21.185 1.00 98.06 119 VAL A C 1
ATOM 866 O O . VAL A 1 119 ? 11.201 0.634 20.844 1.00 98.06 119 VAL A O 1
ATOM 869 N N . GLY A 1 120 ? 9.969 -0.305 22.465 1.00 97.25 120 GLY A N 1
ATOM 870 C CA . GLY A 1 120 ? 10.549 0.465 23.574 1.00 97.25 120 GLY A CA 1
ATOM 871 C C . GLY A 1 120 ? 9.905 1.834 23.848 1.00 97.25 120 GLY A C 1
ATOM 872 O O . GLY A 1 120 ? 10.165 2.404 24.902 1.00 97.25 120 GLY A O 1
ATOM 873 N N . SER A 1 121 ? 9.039 2.346 22.968 1.00 97.12 121 SER A N 1
ATOM 874 C CA . SER A 1 121 ? 8.331 3.631 23.140 1.00 97.12 121 SER A CA 1
ATOM 875 C C . SER A 1 121 ? 6.874 3.496 23.593 1.00 97.12 121 SER A C 1
ATOM 877 O O . SER A 1 121 ? 6.185 4.504 23.724 1.00 97.12 121 SER A O 1
ATOM 879 N N . GLY A 1 122 ? 6.391 2.267 23.796 1.00 96.19 122 GLY A N 1
ATOM 880 C CA . GLY A 1 122 ? 5.019 2.012 24.233 1.00 96.19 122 GLY A CA 1
ATOM 881 C C . GLY A 1 122 ? 4.729 2.536 25.648 1.00 96.19 122 GLY A C 1
ATOM 882 O O .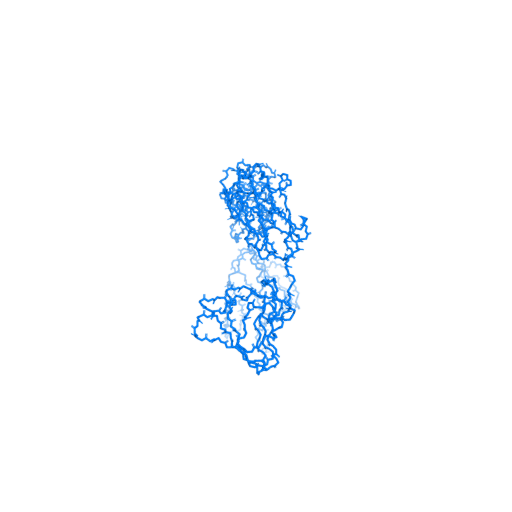 GLY A 1 122 ? 5.662 2.812 26.407 1.00 96.19 122 GLY A O 1
ATOM 883 N N . PRO A 1 123 ? 3.451 2.608 26.058 1.00 98.25 123 PRO A N 1
ATOM 884 C CA . PRO A 1 123 ? 2.252 2.094 25.374 1.00 98.25 123 PRO A CA 1
ATOM 885 C C . PRO A 1 123 ? 1.839 2.903 24.133 1.00 98.25 123 PRO A C 1
ATOM 887 O O . PRO A 1 123 ? 2.372 3.982 23.884 1.00 98.25 123 PRO A O 1
ATOM 890 N N . SER A 1 124 ? 0.875 2.397 23.354 1.00 98.44 124 SER A N 1
ATOM 891 C CA . SER A 1 124 ? 0.292 3.178 22.252 1.00 98.44 124 SER A CA 1
ATOM 892 C C . SER A 1 124 ? -0.483 4.393 22.773 1.00 98.44 124 SER A C 1
ATOM 894 O O . SER A 1 124 ? -0.908 4.426 23.931 1.00 98.44 124 SER A O 1
ATOM 896 N N . SER A 1 125 ? -0.781 5.350 21.889 1.00 97.69 125 SER A N 1
ATOM 897 C CA . SER A 1 125 ? -1.872 6.299 22.137 1.00 97.69 125 SER A CA 1
ATOM 898 C C . SER A 1 125 ? -3.181 5.545 22.391 1.00 97.69 125 SER A C 1
ATOM 900 O O . SER A 1 125 ? -3.430 4.495 21.786 1.00 97.69 125 SER A O 1
ATOM 902 N N . GLU A 1 126 ? -3.997 6.066 23.304 1.00 98.06 126 GLU A N 1
ATOM 903 C CA . GLU A 1 126 ? -5.304 5.491 23.609 1.00 98.06 126 GLU A CA 1
ATOM 904 C C . GLU A 1 126 ? -6.341 5.840 22.532 1.00 98.06 126 GLU A C 1
ATOM 906 O O . GLU A 1 126 ? -6.287 6.894 21.898 1.00 98.06 126 GLU A O 1
ATOM 911 N N . GLN A 1 127 ? -7.305 4.946 22.344 1.00 98.62 127 GLN A N 1
ATOM 912 C CA . GLN A 1 127 ? -8.552 5.180 21.610 1.00 98.62 127 GLN A CA 1
ATOM 913 C C . GLN A 1 127 ? -9.721 4.852 22.532 1.00 98.62 127 GLN A C 1
ATOM 915 O O . GLN A 1 127 ? -9.506 4.401 23.655 1.00 98.62 127 GLN A O 1
ATOM 920 N N . SER A 1 128 ? -10.961 5.055 22.094 1.00 98.56 128 SER A N 1
ATOM 921 C CA . SER A 1 128 ? -12.113 4.775 22.946 1.00 98.56 128 SER A CA 1
ATOM 922 C C . SER A 1 128 ? -13.321 4.227 22.202 1.00 98.56 128 SER A C 1
ATOM 924 O O . SER A 1 128 ? -13.504 4.437 21.004 1.00 98.56 128 SER A O 1
ATOM 926 N N . PHE A 1 129 ? -14.155 3.520 22.956 1.00 98.81 129 PHE A N 1
ATOM 927 C CA . PHE A 1 129 ? -15.481 3.063 22.561 1.00 98.81 129 PHE A CA 1
ATOM 928 C C . PHE A 1 129 ? -16.457 3.266 23.720 1.00 98.81 129 PHE A C 1
ATOM 930 O O . PHE A 1 129 ? -16.049 3.515 24.851 1.00 98.81 129 PHE A O 1
ATOM 937 N N . THR A 1 130 ? -17.754 3.179 23.458 1.00 98.75 130 THR A N 1
ATOM 938 C CA . THR A 1 130 ? -18.800 3.271 24.480 1.00 98.75 130 THR A CA 1
ATOM 939 C C . THR A 1 130 ? -19.457 1.924 24.725 1.00 98.75 130 THR A C 1
ATOM 941 O O . THR A 1 130 ? -19.665 1.176 23.770 1.00 98.75 130 THR A O 1
ATOM 944 N N . VAL A 1 131 ? -19.846 1.662 25.973 1.00 98.81 131 VAL A N 1
ATOM 945 C CA . VAL A 1 131 ? -20.591 0.471 26.404 1.00 98.81 131 VAL A CA 1
ATOM 946 C C . VAL A 1 131 ? -21.872 0.894 27.113 1.00 98.81 131 VAL A C 1
ATOM 948 O O . VAL A 1 131 ? -21.848 1.776 27.969 1.00 98.81 131 VAL A O 1
ATOM 951 N N . SER A 1 132 ? -22.990 0.259 26.781 1.00 98.56 132 SER A N 1
ATOM 952 C CA . SER A 1 132 ? -24.269 0.413 27.482 1.00 98.56 132 SER A CA 1
ATOM 953 C C . SER A 1 132 ? -24.998 -0.926 27.573 1.00 98.56 132 SER A C 1
ATOM 955 O O . SER A 1 132 ? -24.630 -1.894 26.903 1.00 98.56 132 SER A O 1
ATOM 957 N N . GLY A 1 133 ? -26.043 -1.003 28.396 1.00 97.69 133 GLY A N 1
ATOM 958 C CA . GLY A 1 133 ? -26.887 -2.194 28.452 1.00 97.69 133 GLY A CA 1
ATOM 959 C C . GLY A 1 133 ? -28.266 -1.943 29.047 1.00 97.69 133 GLY A C 1
ATOM 960 O O . GLY A 1 133 ? -28.474 -0.948 29.740 1.00 97.69 133 GLY A O 1
ATOM 961 N N . GLN A 1 134 ? -29.201 -2.843 28.740 1.00 95.38 134 GLN A N 1
ATOM 962 C CA . GLN A 1 134 ? -30.617 -2.760 29.112 1.00 95.38 134 GLN A CA 1
ATOM 963 C C . GLN A 1 134 ? -31.150 -4.112 29.585 1.00 95.38 134 GLN A C 1
ATOM 965 O O . GLN A 1 134 ? -30.694 -5.154 29.111 1.00 95.38 134 GLN A O 1
ATOM 970 N N . ASN A 1 135 ? -32.158 -4.082 30.464 1.00 93.62 135 ASN A N 1
ATOM 971 C CA . ASN A 1 135 ? -32.789 -5.262 31.076 1.00 93.62 135 ASN A CA 1
ATOM 972 C C . ASN A 1 135 ? -31.778 -6.195 31.770 1.00 93.62 135 ASN A C 1
ATOM 974 O O . ASN A 1 135 ? -31.962 -7.406 31.805 1.00 93.62 135 ASN A O 1
ATOM 978 N N . LEU A 1 136 ? -30.674 -5.646 32.275 1.00 95.31 136 LEU A N 1
ATOM 979 C CA . LEU A 1 136 ? -29.588 -6.403 32.885 1.00 95.31 136 LEU A CA 1
ATOM 980 C C . LEU A 1 136 ? -29.985 -6.916 34.270 1.00 95.31 136 LEU A C 1
ATOM 982 O O . LEU A 1 136 ? -30.502 -6.165 35.097 1.00 95.31 136 LEU A O 1
ATOM 986 N N . THR A 1 137 ? -29.661 -8.177 34.553 1.00 94.88 137 THR A N 1
ATOM 987 C CA . THR A 1 137 ? -29.839 -8.795 35.879 1.00 94.88 137 THR A CA 1
ATOM 988 C C . THR A 1 137 ? -28.532 -8.888 36.675 1.00 94.88 137 THR A C 1
ATOM 990 O O . THR A 1 137 ? -28.530 -9.386 37.797 1.00 94.88 137 THR A O 1
ATOM 993 N N . GLY A 1 138 ? -27.414 -8.434 36.102 1.00 95.44 138 GLY A N 1
ATOM 994 C CA . GLY A 1 138 ? -26.092 -8.406 36.726 1.00 95.44 138 GLY A CA 1
ATOM 995 C C . GLY A 1 138 ? -25.168 -7.389 36.053 1.00 95.44 138 GLY A C 1
ATOM 996 O O . GLY A 1 138 ? -25.550 -6.750 35.073 1.00 95.44 138 GLY A O 1
ATOM 997 N N . ASN A 1 139 ? -23.952 -7.239 36.581 1.00 98.50 139 ASN A N 1
ATOM 998 C CA . ASN A 1 139 ? -22.954 -6.301 36.055 1.00 98.50 139 ASN A CA 1
ATOM 999 C C . ASN A 1 139 ? -22.593 -6.617 34.595 1.00 98.50 139 ASN A C 1
ATOM 1001 O O . ASN A 1 139 ? -22.697 -7.766 34.154 1.00 98.50 139 ASN A O 1
ATOM 1005 N N . ILE A 1 140 ? -22.150 -5.601 33.850 1.00 98.75 140 ILE A N 1
ATOM 1006 C CA . ILE A 1 140 ? -21.367 -5.827 32.632 1.00 98.75 140 ILE A CA 1
ATOM 1007 C C . ILE A 1 140 ? -19.905 -5.959 33.053 1.00 98.75 140 ILE A C 1
ATOM 1009 O O . ILE A 1 140 ? -19.343 -5.022 33.616 1.00 98.75 140 ILE A O 1
ATOM 1013 N N . THR A 1 141 ? -19.280 -7.090 32.748 1.00 98.75 141 THR A N 1
ATOM 1014 C CA . THR A 1 141 ? -17.839 -7.299 32.905 1.00 98.75 141 THR A CA 1
ATOM 1015 C C . THR A 1 141 ? -17.164 -7.107 31.554 1.00 98.75 141 THR A C 1
ATOM 1017 O O . THR A 1 141 ? -17.444 -7.839 30.599 1.00 98.75 141 THR A O 1
ATOM 1020 N N . LEU A 1 142 ? -16.282 -6.113 31.481 1.00 98.81 142 LEU A N 1
ATOM 1021 C CA . LEU A 1 142 ? -15.361 -5.901 30.374 1.00 98.81 142 LEU A CA 1
ATOM 1022 C C . LEU A 1 142 ? -14.048 -6.608 30.685 1.00 98.81 142 LEU A C 1
ATOM 1024 O O . LEU A 1 142 ? -13.451 -6.353 31.726 1.00 98.81 142 LEU A O 1
ATOM 1028 N N . THR A 1 143 ? -13.585 -7.456 29.774 1.00 98.75 143 THR A N 1
ATOM 1029 C CA . THR A 1 143 ? -12.306 -8.161 29.882 1.00 98.75 143 THR A CA 1
ATOM 1030 C C . THR A 1 143 ? -11.440 -7.806 28.684 1.00 98.75 143 THR A C 1
ATOM 1032 O O . THR A 1 143 ? -11.789 -8.129 27.544 1.00 98.75 143 THR A O 1
ATOM 1035 N N . ALA A 1 144 ? -10.324 -7.126 28.942 1.00 98.50 144 ALA A N 1
ATOM 1036 C CA . ALA A 1 144 ? -9.309 -6.861 27.935 1.00 98.50 144 ALA A CA 1
ATOM 1037 C C . ALA A 1 144 ? -8.430 -8.106 27.718 1.00 98.50 144 ALA A C 1
ATOM 1039 O O . ALA A 1 144 ? -8.181 -8.856 28.669 1.00 98.50 144 ALA A O 1
ATOM 1040 N N . PRO A 1 145 ? -7.961 -8.341 26.485 1.00 97.94 145 PRO A N 1
ATOM 1041 C CA . PRO A 1 145 ? -7.045 -9.433 26.189 1.00 97.94 145 PRO A CA 1
ATOM 1042 C C . PRO A 1 145 ? -5.628 -9.131 26.718 1.00 97.94 145 PRO A C 1
ATOM 1044 O O . PRO A 1 145 ? -5.373 -8.067 27.287 1.00 97.94 145 PRO A O 1
ATOM 1047 N N . THR A 1 146 ? -4.700 -10.084 26.586 1.00 96.88 146 THR A N 1
ATOM 1048 C CA . THR A 1 146 ? -3.387 -10.021 27.253 1.00 96.88 146 THR A CA 1
ATOM 1049 C C . THR A 1 146 ? -2.599 -8.765 26.896 1.00 96.88 146 THR A C 1
ATOM 1051 O O . THR A 1 146 ? -1.981 -8.192 27.796 1.00 96.88 146 THR A O 1
ATOM 1054 N N . ASP A 1 147 ? -2.657 -8.299 25.649 1.00 98.50 147 ASP A N 1
ATOM 1055 C CA . ASP A 1 147 ? -1.789 -7.223 25.163 1.00 98.50 147 ASP A CA 1
ATOM 1056 C C . ASP A 1 147 ? -2.440 -5.832 25.202 1.00 98.50 147 ASP A C 1
ATOM 1058 O O . ASP A 1 147 ? -1.775 -4.825 24.954 1.00 98.50 147 ASP A O 1
ATOM 1062 N N . TYR A 1 148 ? -3.709 -5.742 25.606 1.00 98.69 148 TYR A N 1
ATOM 1063 C CA . TYR A 1 148 ? -4.449 -4.484 25.719 1.00 98.69 148 TYR A CA 1
ATOM 1064 C C . TYR A 1 148 ? -4.821 -4.157 27.168 1.00 98.69 148 TYR A C 1
ATOM 1066 O O . TYR A 1 148 ? -5.059 -5.041 27.989 1.00 98.69 148 TYR A O 1
ATOM 1074 N N . ASP A 1 149 ? -4.889 -2.862 27.471 1.00 98.50 149 ASP A N 1
ATOM 1075 C CA . ASP A 1 149 ? -5.486 -2.342 28.703 1.00 98.50 149 ASP A CA 1
ATOM 1076 C C . ASP A 1 149 ? -6.731 -1.512 28.384 1.00 98.50 149 ASP A C 1
ATOM 1078 O O . ASP A 1 149 ? -6.788 -0.838 27.351 1.00 98.50 149 ASP A O 1
ATOM 1082 N N . ILE A 1 150 ? -7.678 -1.496 29.322 1.00 98.81 150 ILE A N 1
ATOM 1083 C CA . ILE A 1 150 ? -8.885 -0.665 29.304 1.00 98.81 150 ILE A CA 1
ATOM 1084 C C . ILE A 1 150 ? -8.949 0.250 30.534 1.00 98.81 150 ILE A C 1
ATOM 1086 O O . ILE A 1 150 ? -8.417 -0.089 31.588 1.00 98.81 150 ILE A O 1
ATOM 1090 N N . SER A 1 151 ? -9.606 1.403 30.417 1.00 98.69 151 SER A N 1
ATOM 1091 C CA . SER A 1 151 ? -9.839 2.347 31.518 1.00 98.69 151 SER A CA 1
ATOM 1092 C C . SER A 1 151 ? -11.147 3.121 31.335 1.00 98.69 151 SER A C 1
ATOM 1094 O O . SER A 1 151 ? -11.579 3.364 30.211 1.00 98.69 151 SER A O 1
ATOM 1096 N N . THR A 1 152 ? -11.772 3.556 32.428 1.00 98.25 152 THR A N 1
ATOM 1097 C CA . THR A 1 152 ? -12.850 4.566 32.410 1.00 98.25 152 THR A CA 1
ATOM 1098 C C . THR A 1 152 ? -12.322 6.002 32.465 1.00 98.25 152 THR A C 1
ATOM 1100 O O . THR A 1 152 ? -13.089 6.943 32.262 1.00 98.25 152 THR A O 1
ATOM 1103 N N . THR A 1 153 ? -11.025 6.182 32.722 1.00 98.25 153 THR A N 1
ATOM 1104 C CA . THR A 1 153 ? -10.372 7.481 32.905 1.00 98.25 153 THR A CA 1
ATOM 1105 C C . THR A 1 153 ? -9.285 7.661 31.845 1.00 98.25 153 THR A C 1
ATOM 1107 O O . THR A 1 153 ? -8.356 6.863 31.750 1.00 98.25 153 THR A O 1
ATOM 1110 N N . SER A 1 154 ? -9.387 8.716 31.035 1.00 98.12 154 SER A N 1
ATOM 1111 C CA . SER A 1 154 ? -8.377 9.033 30.015 1.00 98.12 154 SER A CA 1
ATOM 1112 C C . SER A 1 154 ? -6.998 9.225 30.656 1.00 98.12 154 SER A C 1
ATOM 1114 O O . SER A 1 154 ? -6.855 9.974 31.624 1.00 98.12 154 SER A O 1
ATOM 1116 N N . GLY A 1 155 ? -5.979 8.548 30.123 1.00 95.25 155 GLY A N 1
ATOM 1117 C CA . GLY A 1 155 ? -4.586 8.685 30.549 1.00 95.25 155 GLY A CA 1
ATOM 1118 C C . GLY A 1 155 ? -4.191 8.001 31.867 1.00 95.25 155 GLY A C 1
ATOM 1119 O O . GLY A 1 155 ? -3.007 8.019 32.207 1.00 95.25 155 GLY A O 1
ATOM 1120 N N . SER A 1 156 ? -5.107 7.371 32.610 1.00 96.75 156 SER A N 1
ATOM 1121 C CA . SER A 1 156 ? -4.803 6.726 33.900 1.00 96.75 156 SER A CA 1
ATOM 1122 C C . SER A 1 156 ? -5.684 5.500 34.175 1.00 96.75 156 SER A C 1
ATOM 1124 O O . SER A 1 156 ? -6.553 5.169 33.382 1.00 96.75 156 SER A O 1
ATOM 1126 N N . GLU A 1 157 ? -5.425 4.778 35.274 1.00 96.88 157 GLU A N 1
ATOM 1127 C CA . GLU A 1 157 ? -6.276 3.669 35.773 1.00 96.88 157 GLU A CA 1
ATOM 1128 C C . GLU A 1 157 ? -6.490 2.497 34.798 1.00 96.88 157 GLU A C 1
ATOM 1130 O O . GLU A 1 157 ? -7.460 1.749 34.886 1.00 96.88 157 GLU A O 1
ATOM 1135 N N . PHE A 1 158 ? -5.541 2.308 33.886 1.00 98.44 158 PHE A N 1
ATOM 1136 C CA . PHE A 1 158 ? -5.527 1.183 32.963 1.00 98.44 158 PHE A CA 1
ATOM 1137 C C . PHE A 1 158 ? -5.441 -0.159 33.697 1.00 98.44 158 PHE A C 1
ATOM 1139 O O . PHE A 1 158 ? -4.569 -0.374 34.540 1.00 98.44 158 PHE A O 1
ATOM 1146 N N . THR A 1 159 ? -6.356 -1.055 33.346 1.00 98.50 159 THR A N 1
ATOM 1147 C CA . THR A 1 159 ? -6.552 -2.379 33.937 1.00 98.50 159 THR A CA 1
ATOM 1148 C C . THR A 1 159 ? -6.945 -3.383 32.847 1.00 98.50 159 THR A C 1
ATOM 1150 O O . THR A 1 159 ? -7.231 -3.013 31.709 1.00 98.50 159 THR A O 1
ATOM 1153 N N . ASN A 1 160 ? -6.986 -4.671 33.183 1.00 97.12 160 ASN A N 1
ATOM 1154 C CA . ASN A 1 160 ? -7.452 -5.731 32.288 1.00 97.12 160 ASN A CA 1
ATOM 1155 C C . ASN A 1 160 ? -8.939 -6.083 32.476 1.00 97.12 160 ASN A C 1
ATOM 1157 O O . ASN A 1 160 ? -9.490 -6.835 31.673 1.00 97.12 160 ASN A O 1
ATOM 1161 N N . THR A 1 161 ? -9.589 -5.573 33.526 1.00 98.38 161 THR A N 1
ATOM 1162 C CA . THR A 1 161 ? -11.007 -5.834 33.800 1.00 98.38 161 THR A CA 1
ATOM 1163 C C . THR A 1 161 ? -11.712 -4.611 34.374 1.00 98.38 161 THR A C 1
ATOM 1165 O O . THR A 1 161 ? -11.173 -3.936 35.249 1.00 98.38 161 THR A O 1
ATOM 1168 N N . ILE A 1 162 ? -12.928 -4.341 33.900 1.00 98.69 162 ILE A N 1
ATOM 1169 C CA . ILE A 1 162 ? -13.804 -3.272 34.401 1.00 98.69 162 ILE A CA 1
ATOM 1170 C C . ILE A 1 162 ? -15.194 -3.859 34.633 1.00 98.69 162 ILE A C 1
ATOM 1172 O O . ILE A 1 162 ? -15.719 -4.570 33.778 1.00 98.69 162 ILE A O 1
ATOM 1176 N N . GLU A 1 163 ? -15.808 -3.534 35.768 1.00 98.38 163 GLU A N 1
ATOM 1177 C CA . GLU A 1 163 ? -17.211 -3.852 36.034 1.00 98.38 163 GLU A CA 1
ATOM 1178 C C . GLU A 1 163 ? -18.073 -2.591 35.949 1.00 98.38 163 GLU A C 1
ATOM 1180 O O . GLU A 1 163 ? -17.827 -1.609 36.648 1.00 98.38 163 GLU A O 1
ATOM 1185 N N . LEU A 1 164 ? -19.111 -2.628 35.111 1.00 98.44 164 LEU A N 1
ATOM 1186 C CA . LEU A 1 164 ? -20.143 -1.596 35.046 1.00 98.44 164 LEU A CA 1
ATOM 1187 C C . LEU A 1 164 ? -21.400 -2.108 35.749 1.00 98.44 164 LEU A C 1
ATOM 1189 O O . LEU A 1 164 ? -22.028 -3.079 35.315 1.00 98.44 164 LEU A O 1
ATOM 1193 N N . VAL A 1 165 ? -21.759 -1.451 36.847 1.00 98.12 165 VAL A N 1
ATOM 1194 C CA . VAL A 1 165 ? -22.889 -1.836 37.700 1.00 98.12 165 VAL A CA 1
ATOM 1195 C C . VAL A 1 165 ? -24.184 -1.207 37.162 1.00 98.12 165 VAL A C 1
ATOM 1197 O O . VAL A 1 165 ? -24.246 0.020 37.050 1.00 98.12 165 VAL A O 1
ATOM 1200 N N . PRO A 1 166 ? -25.229 -1.990 36.826 1.00 97.12 166 PRO A N 1
ATOM 1201 C CA . PRO A 1 166 ? -26.497 -1.443 36.356 1.00 97.12 166 PRO A CA 1
ATOM 1202 C C . PRO A 1 166 ? -27.272 -0.737 37.475 1.00 97.12 166 PRO A C 1
ATOM 1204 O O . PRO A 1 166 ? -27.300 -1.188 38.618 1.00 97.12 166 PRO A O 1
ATOM 1207 N N . SER A 1 167 ? -27.989 0.327 37.117 1.00 96.25 167 SER A N 1
ATOM 1208 C CA . SER A 1 167 ? -28.993 0.981 37.959 1.00 96.25 167 SER A CA 1
ATOM 1209 C C . SER A 1 167 ? -30.362 0.831 37.301 1.00 96.25 167 SER A C 1
ATOM 1211 O O . SER A 1 167 ? -30.535 1.191 36.139 1.00 96.25 167 SER A O 1
ATOM 1213 N N . GLY A 1 168 ? -31.327 0.231 38.005 1.00 91.12 168 GLY A N 1
ATOM 1214 C CA . GLY A 1 168 ? -32.658 -0.042 37.444 1.00 91.12 168 GLY A CA 1
ATOM 1215 C C . GLY A 1 168 ? -32.658 -1.001 36.244 1.00 91.12 168 GLY A C 1
ATOM 1216 O O . GLY A 1 168 ? -33.539 -0.911 35.399 1.00 91.12 168 GLY A O 1
ATOM 1217 N N . GLY A 1 169 ? -31.664 -1.894 36.148 1.00 92.88 169 GLY A N 1
ATOM 1218 C CA . GLY A 1 169 ? -31.496 -2.812 35.012 1.00 92.88 169 GLY A CA 1
ATOM 1219 C C . GLY A 1 169 ? -30.786 -2.202 33.798 1.00 92.88 169 GLY A C 1
ATOM 1220 O O . GLY A 1 169 ? -30.686 -2.856 32.760 1.00 92.88 169 GLY A O 1
ATOM 1221 N N . SER A 1 170 ? -30.261 -0.981 33.921 1.00 95.00 170 SER A N 1
ATOM 1222 C CA . SER A 1 170 ? -29.613 -0.262 32.823 1.00 95.00 170 SER A CA 1
ATOM 1223 C C . SER A 1 170 ? -28.202 0.192 33.185 1.00 95.00 170 SER A C 1
ATOM 1225 O O . SER A 1 170 ? -27.949 0.663 34.292 1.00 95.00 170 SER A O 1
ATOM 1227 N N . VAL A 1 171 ? -27.287 0.107 32.220 1.00 98.38 171 VAL A N 1
ATOM 1228 C CA . VAL A 1 171 ? -25.990 0.798 32.249 1.00 98.38 171 VAL A CA 1
ATOM 1229 C C . VAL A 1 171 ? -26.042 1.895 31.191 1.00 98.38 171 VAL A C 1
ATOM 1231 O O . VAL A 1 171 ? -26.188 1.607 30.001 1.00 98.38 171 VAL A O 1
ATOM 1234 N N . ASN A 1 172 ? -25.935 3.155 31.622 1.00 96.81 172 ASN A N 1
ATOM 1235 C CA . ASN A 1 172 ? -25.837 4.294 30.709 1.00 96.81 172 ASN A CA 1
ATOM 1236 C C . ASN A 1 172 ? -24.564 4.191 29.859 1.00 96.81 172 ASN A C 1
ATOM 1238 O O . ASN A 1 172 ? -23.568 3.613 30.291 1.00 96.81 172 ASN A O 1
ATOM 1242 N N . SER A 1 173 ? -24.589 4.794 28.667 1.00 97.94 173 SER A N 1
ATOM 1243 C CA . SER A 1 173 ? -23.430 4.839 27.768 1.00 97.94 173 SER A CA 1
ATOM 1244 C C . SER A 1 173 ? -22.184 5.349 28.493 1.00 97.94 173 SER A C 1
ATOM 1246 O O . SER A 1 173 ? -22.104 6.522 28.850 1.00 97.94 173 SER A O 1
ATOM 1248 N N . THR A 1 174 ? -21.219 4.455 28.689 1.00 98.62 174 THR A N 1
ATOM 1249 C CA . THR A 1 174 ? -19.974 4.699 29.418 1.00 98.62 174 THR A CA 1
ATOM 1250 C C . THR A 1 174 ? -18.807 4.598 28.450 1.00 98.62 174 THR A C 1
ATOM 1252 O O . THR A 1 174 ? -18.693 3.608 27.730 1.00 98.62 174 THR A O 1
ATOM 1255 N N . THR A 1 175 ? -17.952 5.618 28.413 1.00 98.69 175 THR A N 1
ATOM 1256 C CA . THR A 1 175 ? -16.744 5.629 27.578 1.00 98.69 175 THR A CA 1
ATOM 1257 C C . THR A 1 175 ? -15.651 4.775 28.209 1.00 98.69 175 THR A C 1
ATOM 1259 O O . THR A 1 175 ? -15.342 4.928 29.388 1.00 98.69 175 THR A O 1
ATOM 1262 N N . ILE A 1 176 ? -15.048 3.912 27.400 1.00 98.81 176 ILE A N 1
ATOM 1263 C CA . ILE A 1 176 ? -13.941 3.034 27.756 1.00 98.81 176 ILE A CA 1
ATOM 1264 C C . ILE A 1 176 ? -12.752 3.397 26.870 1.00 98.81 176 ILE A C 1
ATOM 1266 O O . ILE A 1 176 ? -12.818 3.285 25.645 1.00 98.81 176 ILE A O 1
ATOM 1270 N N . TYR A 1 177 ? -11.667 3.840 27.493 1.00 98.81 177 TYR A N 1
ATOM 1271 C CA . TYR A 1 177 ? -10.379 4.097 26.863 1.00 98.81 177 TYR A CA 1
ATOM 1272 C C . TYR A 1 177 ? -9.600 2.793 26.759 1.00 98.81 177 TYR A C 1
ATOM 1274 O O . TYR A 1 177 ? -9.623 1.980 27.673 1.00 98.81 177 TYR A O 1
ATOM 1282 N N . THR A 1 178 ? -8.932 2.570 25.637 1.00 98.75 178 THR A N 1
ATOM 1283 C CA . THR A 1 178 ? -8.199 1.345 25.310 1.00 98.75 178 THR A CA 1
ATOM 1284 C C . THR A 1 178 ? -6.832 1.711 24.761 1.00 98.75 178 THR A C 1
ATOM 1286 O O . THR A 1 178 ? -6.728 2.652 23.977 1.00 98.75 178 THR A O 1
ATOM 1289 N N . ARG A 1 179 ? -5.788 0.961 25.115 1.00 98.69 179 ARG A N 1
ATOM 1290 C CA . ARG A 1 179 ? -4.447 1.096 24.520 1.00 98.69 179 ARG A CA 1
ATOM 1291 C C . ARG A 1 179 ? -3.758 -0.259 24.399 1.00 98.69 179 ARG A C 1
ATOM 1293 O O . ARG A 1 179 ? -4.035 -1.157 25.192 1.00 98.69 179 ARG A O 1
ATOM 1300 N N . LEU A 1 180 ? -2.822 -0.378 23.459 1.00 98.75 180 LEU A N 1
ATOM 1301 C CA . LEU A 1 180 ? -1.869 -1.487 23.433 1.00 98.75 180 LEU A CA 1
ATOM 1302 C C . LEU A 1 180 ? -0.815 -1.253 24.527 1.00 98.75 180 LEU A C 1
ATOM 1304 O O . LEU A 1 180 ? -0.295 -0.138 24.666 1.00 98.75 180 LEU A O 1
ATOM 1308 N N . LYS A 1 181 ? -0.520 -2.287 25.319 1.00 98.44 181 LYS A N 1
ATOM 1309 C CA . LYS A 1 181 ? 0.418 -2.224 26.449 1.00 98.44 181 LYS A CA 1
ATOM 1310 C C . LYS A 1 181 ? 1.814 -1.807 26.008 1.00 98.44 181 LYS A C 1
ATOM 1312 O O . LYS A 1 181 ? 2.233 -2.074 24.891 1.00 98.44 181 LYS A O 1
ATOM 1317 N N . GLY A 1 182 ? 2.551 -1.155 26.905 1.00 97.88 182 GLY A N 1
ATOM 1318 C CA . GLY A 1 182 ? 3.971 -0.869 26.701 1.00 97.88 182 GLY A CA 1
ATOM 1319 C C . GLY A 1 182 ? 4.844 -2.095 26.973 1.00 97.88 182 GLY A C 1
ATOM 1320 O O . GLY A 1 182 ? 4.448 -2.998 27.705 1.00 97.88 182 GLY A O 1
ATOM 1321 N N . GLY A 1 183 ? 6.055 -2.112 26.411 1.00 97.31 183 GLY A N 1
ATOM 1322 C CA . GLY A 1 183 ? 7.037 -3.178 26.651 1.00 97.31 183 GLY A CA 1
ATOM 1323 C C . GLY A 1 183 ? 6.836 -4.466 25.842 1.00 97.31 183 GLY A C 1
ATOM 1324 O O . GLY A 1 183 ? 7.599 -5.409 26.037 1.00 97.31 183 GLY A O 1
ATOM 1325 N N . LEU A 1 184 ? 5.859 -4.518 24.929 1.00 98.25 184 LEU A N 1
ATOM 1326 C CA . LEU A 1 184 ? 5.682 -5.666 24.035 1.00 98.25 184 LEU A CA 1
ATOM 1327 C C . LEU A 1 184 ? 6.784 -5.727 22.961 1.00 98.25 184 LEU A C 1
ATOM 1329 O O . LEU A 1 184 ? 7.359 -4.703 22.575 1.00 98.25 184 LEU A O 1
ATOM 1333 N N . SER A 1 185 ? 7.065 -6.938 22.478 1.00 98.19 185 SER A N 1
ATOM 1334 C CA . SER A 1 185 ? 8.000 -7.201 21.377 1.00 98.19 185 SER A CA 1
ATOM 1335 C C . SER A 1 185 ? 7.485 -6.666 20.037 1.00 98.19 185 SER A C 1
ATOM 1337 O O . SER A 1 185 ? 6.290 -6.470 19.866 1.00 98.19 185 SER A O 1
ATOM 1339 N N . VAL A 1 186 ? 8.372 -6.492 19.052 1.00 98.25 186 VAL A N 1
ATOM 1340 C CA . VAL A 1 186 ? 7.973 -6.199 17.662 1.00 98.25 186 VAL A CA 1
ATOM 1341 C C . VAL A 1 186 ? 6.980 -7.261 17.172 1.00 98.25 186 VAL A C 1
ATOM 1343 O O . VAL A 1 186 ? 7.284 -8.453 17.217 1.00 98.25 186 VAL A O 1
ATOM 1346 N N . GLY A 1 187 ? 5.801 -6.844 16.705 1.00 98.12 187 GLY A N 1
ATOM 1347 C CA . GLY A 1 187 ? 4.713 -7.770 16.390 1.00 98.12 187 GLY A CA 1
ATOM 1348 C C . GLY A 1 187 ? 3.403 -7.090 16.001 1.00 98.12 187 GLY A C 1
ATOM 1349 O O . GLY A 1 187 ? 3.274 -5.871 16.088 1.00 98.12 187 GLY A O 1
ATOM 1350 N N . ILE A 1 188 ? 2.439 -7.900 15.558 1.00 97.94 188 ILE A N 1
ATOM 1351 C CA . ILE A 1 188 ? 1.063 -7.480 15.259 1.00 97.94 188 ILE A CA 1
ATOM 1352 C C . ILE A 1 188 ? 0.142 -8.019 16.342 1.00 97.94 188 ILE A C 1
ATOM 1354 O O . ILE A 1 188 ? 0.190 -9.206 16.656 1.00 97.94 188 ILE A O 1
ATOM 1358 N N . TYR A 1 189 ? -0.714 -7.146 16.860 1.00 98.19 189 TYR A N 1
ATOM 1359 C CA . TYR A 1 189 ? -1.548 -7.387 18.028 1.00 98.19 189 TYR A CA 1
ATOM 1360 C C . TYR A 1 189 ? -3.012 -7.153 17.660 1.00 98.19 189 TYR A C 1
ATOM 1362 O O . TYR A 1 189 ? -3.548 -6.054 17.825 1.00 98.19 189 TYR A O 1
ATOM 1370 N N . ASN A 1 190 ? -3.634 -8.196 17.106 1.00 97.31 190 ASN A N 1
ATOM 1371 C CA . ASN A 1 190 ? -5.035 -8.205 16.690 1.00 97.31 190 ASN A CA 1
ATOM 1372 C C . ASN A 1 190 ? -5.844 -9.088 17.641 1.00 97.31 190 ASN A C 1
ATOM 1374 O O . ASN A 1 190 ? -5.837 -10.311 17.511 1.00 97.31 190 ASN A O 1
ATOM 1378 N N . GLU A 1 191 ? -6.532 -8.466 18.591 1.00 98.12 191 GLU A N 1
ATOM 1379 C CA . GLU A 1 191 ? -7.236 -9.152 19.680 1.00 98.12 191 GLU A CA 1
ATOM 1380 C C . GLU A 1 191 ? -8.637 -8.551 19.876 1.00 98.12 191 GLU A C 1
ATOM 1382 O O . GLU A 1 191 ? -9.091 -7.736 19.071 1.00 98.12 191 GLU A O 1
ATOM 1387 N N . SER A 1 192 ? -9.398 -8.977 20.887 1.00 98.25 192 SER A N 1
ATOM 1388 C CA . SER A 1 192 ? -10.730 -8.409 21.146 1.00 98.25 192 SER A CA 1
ATOM 1389 C C . SER A 1 192 ? -11.028 -8.269 22.631 1.00 98.25 192 SER A C 1
ATOM 1391 O O . SER A 1 192 ? -10.754 -9.170 23.421 1.00 98.25 192 SER A O 1
ATOM 1393 N N . ILE A 1 193 ? -11.613 -7.127 22.990 1.00 98.81 193 ILE A N 1
ATOM 1394 C CA . ILE A 1 193 ? -12.176 -6.870 24.316 1.00 98.81 193 ILE A CA 1
ATOM 1395 C C . ILE A 1 193 ? -13.575 -7.477 24.357 1.00 98.81 193 ILE A C 1
ATOM 1397 O O . ILE A 1 193 ? -14.401 -7.197 23.487 1.00 98.81 193 ILE A O 1
ATOM 1401 N N . THR A 1 194 ? -13.856 -8.265 25.393 1.00 98.75 194 THR A N 1
ATOM 1402 C CA . THR A 1 194 ? -15.164 -8.904 25.590 1.00 98.75 194 THR A CA 1
ATOM 1403 C C . THR A 1 194 ? -15.994 -8.132 26.610 1.00 98.75 194 THR A C 1
ATOM 1405 O O . THR A 1 194 ? -15.532 -7.909 27.724 1.00 98.75 194 THR A O 1
ATOM 1408 N N . ALA A 1 195 ? -17.235 -7.785 26.266 1.00 98.75 195 ALA A N 1
ATOM 1409 C CA . ALA A 1 195 ? -18.246 -7.282 27.195 1.00 98.75 195 ALA A CA 1
ATOM 1410 C C . ALA A 1 195 ? -19.293 -8.372 27.448 1.00 98.75 195 ALA A C 1
ATOM 1412 O O . ALA A 1 195 ? -19.938 -8.836 26.506 1.00 98.75 195 ALA A O 1
ATOM 1413 N N . SER A 1 196 ? -19.478 -8.784 28.700 1.00 98.50 196 SER A N 1
ATOM 1414 C CA . SER A 1 196 ? -20.396 -9.873 29.060 1.00 98.50 196 SER A CA 1
ATOM 1415 C C . SER A 1 196 ? -21.267 -9.523 30.262 1.00 98.50 196 SER A C 1
ATOM 1417 O O . SER A 1 196 ? -20.870 -8.741 31.118 1.00 98.50 196 SER A O 1
ATOM 1419 N N . SER A 1 197 ? -22.470 -10.090 30.319 1.00 98.25 197 SER A N 1
ATOM 1420 C CA . SER A 1 197 ? -23.374 -10.001 31.467 1.00 98.25 197 SER A CA 1
ATOM 1421 C C . SER A 1 197 ? -24.286 -11.226 31.487 1.00 98.25 197 SER A C 1
ATOM 1423 O O . SER A 1 197 ? -24.497 -11.874 30.460 1.00 98.25 197 SER A O 1
ATOM 1425 N N . THR A 1 198 ? -24.834 -11.561 32.653 1.00 96.12 19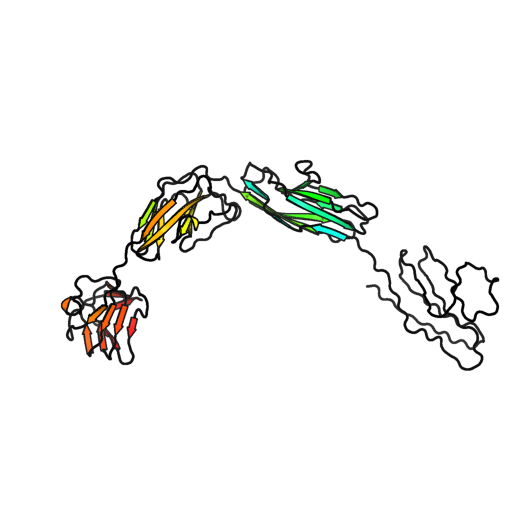8 THR A N 1
ATOM 1426 C CA . THR A 1 198 ? -25.705 -12.735 32.805 1.00 96.12 198 THR A CA 1
ATOM 1427 C C . THR A 1 198 ? -26.965 -12.577 31.951 1.00 96.12 198 THR A C 1
ATOM 1429 O O . THR A 1 198 ? -27.660 -11.570 32.044 1.00 96.12 198 THR A O 1
ATOM 1432 N N . GLY A 1 199 ? -27.258 -13.571 31.109 1.00 92.56 199 GLY A N 1
ATOM 1433 C CA . GLY A 1 199 ? -28.437 -13.578 30.234 1.00 92.56 199 GLY A CA 1
ATOM 1434 C C . GLY A 1 199 ? -28.341 -12.685 28.990 1.00 92.56 199 GLY A C 1
ATOM 1435 O O . GLY A 1 199 ? -29.228 -12.760 28.143 1.00 92.56 199 GLY A O 1
ATOM 1436 N N . ALA A 1 200 ? -27.276 -11.887 28.839 1.00 96.31 200 ALA A N 1
ATOM 1437 C CA . ALA A 1 200 ? -27.017 -11.095 27.638 1.00 96.31 200 ALA A CA 1
ATOM 1438 C C . ALA A 1 200 ? -26.090 -11.846 26.670 1.00 96.31 200 ALA A C 1
ATOM 1440 O O . ALA A 1 200 ? -25.190 -12.574 27.085 1.00 96.31 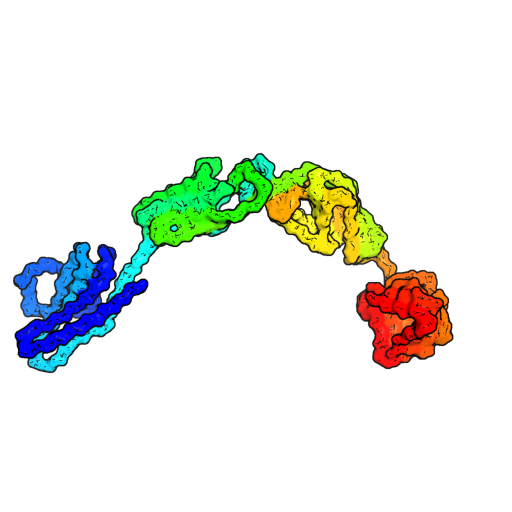200 ALA A O 1
ATOM 1441 N N . THR A 1 201 ? -26.258 -11.622 25.365 1.00 96.81 201 THR A N 1
ATOM 1442 C CA . THR A 1 201 ? -25.252 -12.056 24.379 1.00 96.81 201 THR A CA 1
ATOM 1443 C C . THR A 1 201 ? -24.015 -11.170 24.499 1.00 96.81 201 THR A C 1
ATOM 1445 O O . THR A 1 201 ? -24.122 -9.949 24.345 1.00 96.81 201 THR A O 1
ATOM 1448 N N . SER A 1 202 ? -22.851 -11.776 24.750 1.00 98.12 202 SER A N 1
ATOM 1449 C CA . SER A 1 202 ? -21.584 -11.048 24.849 1.00 98.12 202 SER A CA 1
ATOM 1450 C C . SER A 1 202 ? -21.274 -10.276 23.569 1.00 98.12 202 SER A C 1
ATOM 1452 O O . SER A 1 202 ? -21.474 -10.779 22.464 1.00 98.12 202 SER A O 1
ATOM 1454 N N . GLN A 1 203 ? -20.747 -9.069 23.734 1.00 98.62 203 GLN A N 1
ATOM 1455 C CA . GLN A 1 203 ? -20.294 -8.218 22.639 1.00 98.62 203 GLN A CA 1
ATOM 1456 C C . GLN A 1 203 ? -18.769 -8.189 22.593 1.00 98.62 203 GLN A C 1
ATOM 1458 O O . GLN A 1 203 ? -18.102 -8.376 23.612 1.00 98.62 203 GLN A O 1
ATOM 1463 N N . GLN A 1 204 ? -18.224 -7.959 21.403 1.00 98.44 204 GLN A N 1
ATOM 1464 C CA . GLN A 1 204 ? -16.786 -7.895 21.163 1.00 98.44 204 GLN A CA 1
ATOM 1465 C C . GLN A 1 204 ? -16.423 -6.550 20.542 1.00 98.44 204 GLN A C 1
ATOM 1467 O O . GLN A 1 204 ? -17.143 -6.046 19.679 1.00 98.44 204 GLN A O 1
ATOM 1472 N N . VAL A 1 205 ? -15.284 -6.005 20.960 1.00 98.75 205 VAL A N 1
ATOM 1473 C CA . VAL A 1 205 ? -14.637 -4.869 20.303 1.00 98.75 205 VAL A CA 1
ATOM 1474 C C . VAL A 1 205 ? -13.273 -5.324 19.824 1.00 98.75 205 VAL A C 1
ATOM 1476 O O . VAL A 1 205 ? -12.392 -5.608 20.635 1.00 98.75 205 VAL A O 1
ATOM 1479 N N . SER A 1 206 ? -13.105 -5.434 18.509 1.00 98.62 206 SER A N 1
ATOM 1480 C CA . SER A 1 206 ? -11.834 -5.853 17.920 1.00 98.62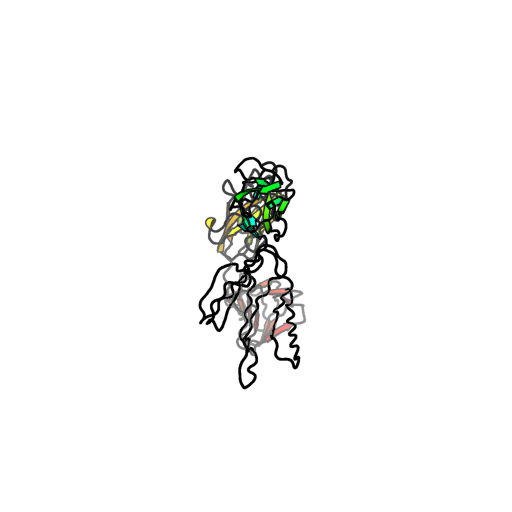 206 SER A CA 1
ATOM 1481 C C . SER A 1 206 ? -10.810 -4.727 17.994 1.00 98.62 206 SER A C 1
ATOM 1483 O O . SER A 1 206 ? -11.108 -3.589 17.646 1.00 98.62 206 SER A O 1
ATOM 1485 N N . CYS A 1 207 ? -9.591 -5.039 18.413 1.00 98.56 207 CYS A N 1
ATOM 1486 C CA . CYS A 1 207 ? -8.491 -4.091 18.516 1.00 98.56 207 CYS A CA 1
ATOM 1487 C C . CYS A 1 207 ? -7.356 -4.531 17.595 1.00 98.56 207 CYS A C 1
ATOM 1489 O O . CYS A 1 207 ? -6.949 -5.689 17.645 1.00 98.56 207 CYS A O 1
ATOM 1491 N N . SER A 1 208 ? -6.844 -3.618 16.767 1.00 97.94 208 SER A 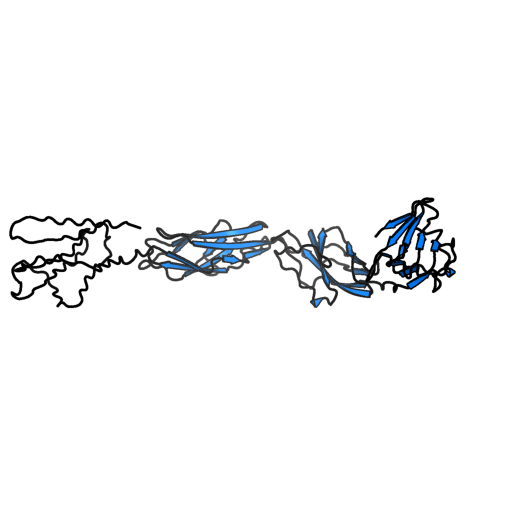N 1
ATOM 1492 C CA . SER A 1 208 ? -5.707 -3.890 15.882 1.00 97.94 208 SER A CA 1
ATOM 1493 C C . SER A 1 208 ? -4.591 -2.863 16.049 1.00 97.94 208 SER A C 1
ATOM 1495 O O . SER A 1 208 ? -4.810 -1.652 15.898 1.00 97.94 208 SER A O 1
ATOM 1497 N N . GLY A 1 209 ? -3.384 -3.361 16.288 1.00 97.56 209 GLY A N 1
ATOM 1498 C CA . GLY A 1 209 ? -2.194 -2.562 16.531 1.00 97.56 209 GLY A CA 1
ATOM 1499 C C . GLY A 1 209 ? -0.912 -3.285 16.152 1.00 97.56 209 GLY A C 1
ATOM 1500 O O . GLY A 1 209 ? -0.914 -4.483 15.859 1.00 97.56 209 GLY A O 1
ATOM 1501 N N . ALA A 1 210 ? 0.192 -2.549 16.167 1.00 98.00 210 ALA A N 1
ATOM 1502 C CA . ALA A 1 210 ? 1.507 -3.070 15.847 1.00 98.00 210 ALA A CA 1
ATOM 1503 C C . ALA A 1 210 ? 2.590 -2.423 16.709 1.00 98.00 210 ALA A C 1
ATOM 1505 O O . ALA A 1 210 ? 2.656 -1.203 16.864 1.00 98.00 210 ALA A O 1
ATOM 1506 N N . VAL A 1 211 ? 3.510 -3.250 17.190 1.00 98.62 211 VAL A N 1
ATOM 1507 C CA . VAL A 1 211 ? 4.806 -2.764 17.650 1.00 98.62 211 VAL A CA 1
ATOM 1508 C C . VAL A 1 211 ? 5.741 -2.774 16.457 1.00 98.62 211 VAL A C 1
ATOM 1510 O O . VAL A 1 211 ? 6.134 -3.833 15.962 1.00 98.62 211 VAL A O 1
ATOM 1513 N N . LEU A 1 212 ? 6.059 -1.579 15.976 1.00 98.19 212 LEU A N 1
ATOM 1514 C CA . LEU A 1 212 ? 6.924 -1.360 14.829 1.00 98.19 212 LEU A CA 1
ATOM 1515 C C . LEU A 1 212 ? 8.387 -1.571 15.219 1.00 98.19 212 LEU A C 1
ATOM 1517 O O . LEU A 1 212 ? 8.785 -1.351 16.369 1.00 98.19 212 LEU A O 1
ATOM 1521 N N . ASN A 1 213 ? 9.203 -1.972 14.247 1.00 97.94 213 ASN A N 1
ATOM 1522 C CA . ASN A 1 213 ? 10.643 -2.052 14.447 1.00 97.94 213 ASN A CA 1
ATOM 1523 C C . ASN A 1 213 ? 11.261 -0.651 14.622 1.00 97.94 213 ASN A C 1
ATOM 1525 O O . ASN A 1 213 ? 10.615 0.363 14.355 1.00 97.94 213 ASN A O 1
ATOM 1529 N N . THR A 1 214 ? 12.516 -0.572 15.059 1.00 96.62 214 THR A N 1
ATOM 1530 C CA . THR A 1 214 ? 13.225 0.709 15.195 1.00 96.62 214 THR A CA 1
ATOM 1531 C C . THR A 1 214 ? 13.376 1.407 13.844 1.00 96.62 214 THR A C 1
ATOM 1533 O O . THR A 1 214 ? 13.822 0.785 12.878 1.00 96.62 214 THR A O 1
ATOM 1536 N N . GLU A 1 215 ? 13.042 2.697 13.768 1.00 95.69 215 GLU A N 1
ATOM 1537 C CA . GLU A 1 215 ? 13.279 3.501 12.561 1.00 95.69 215 GLU A CA 1
ATOM 1538 C C . GLU A 1 215 ? 14.795 3.571 12.289 1.00 95.69 215 GLU A C 1
ATOM 1540 O O . GLU A 1 215 ? 15.558 3.752 13.244 1.00 95.69 215 GLU A O 1
ATOM 1545 N N . PRO A 1 216 ? 15.264 3.431 11.034 1.00 96.44 216 PRO A N 1
ATOM 1546 C CA . PRO A 1 216 ? 16.647 3.760 10.696 1.00 96.44 216 PRO A CA 1
ATOM 1547 C C . PRO A 1 216 ? 16.994 5.207 11.078 1.00 96.44 216 PRO A C 1
ATOM 1549 O O . PRO A 1 216 ? 16.211 6.128 10.839 1.00 96.44 216 PRO A O 1
ATOM 1552 N N . ALA A 1 217 ? 18.179 5.432 11.639 1.00 95.38 217 ALA A N 1
ATOM 1553 C CA . ALA A 1 217 ? 18.627 6.748 12.077 1.00 95.38 217 ALA A CA 1
ATOM 1554 C C . ALA A 1 217 ? 19.036 7.646 10.901 1.00 95.38 217 ALA A C 1
ATOM 1556 O O . ALA A 1 217 ? 18.784 8.853 10.940 1.00 95.38 217 ALA A O 1
ATOM 1557 N N . ASN A 1 218 ? 19.636 7.077 9.850 1.00 93.62 218 ASN A N 1
ATOM 1558 C CA . ASN A 1 218 ? 20.178 7.823 8.717 1.00 93.62 218 ASN A CA 1
ATOM 1559 C C . ASN A 1 218 ? 19.558 7.401 7.381 1.00 93.62 218 ASN A C 1
ATOM 1561 O O . ASN A 1 218 ? 19.130 6.265 7.176 1.00 93.62 218 ASN A O 1
ATOM 1565 N N . HIS A 1 219 ? 19.576 8.337 6.435 1.00 96.00 219 HIS A N 1
ATOM 1566 C CA . HIS A 1 219 ? 19.355 8.041 5.021 1.00 96.00 219 HIS A CA 1
ATOM 1567 C C . HIS A 1 219 ? 20.639 7.539 4.358 1.00 96.00 219 HIS A C 1
ATOM 1569 O O . HIS A 1 219 ? 21.733 7.840 4.837 1.00 96.00 219 HIS A O 1
ATOM 1575 N N . VAL A 1 220 ? 20.525 6.840 3.223 1.00 96.12 220 VAL A N 1
ATOM 1576 C CA . VAL A 1 220 ? 21.693 6.547 2.377 1.00 96.12 220 VAL A CA 1
ATOM 1577 C C . VAL A 1 220 ? 22.387 7.820 1.913 1.00 96.12 220 VAL A C 1
ATOM 1579 O O . VAL A 1 220 ? 21.766 8.868 1.713 1.00 96.12 220 VAL A O 1
ATOM 1582 N N . ALA A 1 221 ? 23.686 7.693 1.669 1.00 97.12 221 ALA A N 1
ATOM 1583 C CA . ALA A 1 221 ? 24.480 8.716 1.007 1.00 97.12 221 ALA A CA 1
ATOM 1584 C C . ALA A 1 221 ? 24.628 8.409 -0.491 1.00 97.12 221 ALA A C 1
ATOM 1586 O O . ALA A 1 221 ? 24.399 7.286 -0.939 1.00 97.12 221 ALA A O 1
ATOM 1587 N N . ASN A 1 222 ? 25.054 9.411 -1.266 1.00 97.50 222 ASN A N 1
ATOM 1588 C CA . ASN A 1 222 ? 25.431 9.261 -2.677 1.00 97.50 222 ASN A CA 1
ATOM 1589 C C . ASN A 1 222 ? 24.353 8.600 -3.554 1.00 97.50 222 ASN A C 1
ATOM 1591 O O . ASN A 1 222 ? 24.682 7.826 -4.450 1.00 97.50 222 ASN A O 1
ATOM 1595 N N . PHE A 1 223 ? 23.072 8.878 -3.293 1.00 98.31 223 PHE A N 1
ATOM 1596 C CA . PHE A 1 223 ? 21.993 8.354 -4.125 1.00 98.31 223 PHE A CA 1
ATOM 1597 C C . PHE A 1 223 ? 22.035 9.014 -5.506 1.00 98.31 223 PHE A C 1
ATOM 1599 O O . PHE A 1 223 ? 21.823 10.221 -5.631 1.00 98.31 223 PHE A O 1
ATOM 1606 N N . THR A 1 224 ? 22.332 8.230 -6.540 1.00 98.69 224 THR A N 1
ATOM 1607 C CA . THR A 1 224 ? 22.440 8.716 -7.920 1.00 98.69 224 THR A CA 1
ATOM 1608 C C . THR A 1 224 ? 21.618 7.869 -8.880 1.00 98.69 224 THR A C 1
ATOM 1610 O O . THR A 1 224 ? 21.307 6.710 -8.602 1.00 98.69 224 THR A O 1
ATOM 1613 N N . ALA A 1 225 ? 21.268 8.466 -10.019 1.00 98.75 225 ALA A N 1
ATOM 1614 C CA . ALA A 1 225 ? 20.581 7.814 -11.122 1.00 98.75 225 ALA A CA 1
ATOM 1615 C C . ALA A 1 225 ? 21.376 8.023 -12.414 1.00 98.75 225 ALA A C 1
ATOM 1617 O O . ALA A 1 225 ? 21.758 9.147 -12.737 1.00 98.75 225 ALA A O 1
ATOM 1618 N N . ASN A 1 226 ? 21.615 6.946 -13.158 1.00 98.25 226 ASN A N 1
ATOM 1619 C CA . ASN A 1 226 ? 22.368 6.961 -14.406 1.00 98.25 226 ASN A CA 1
ATOM 1620 C C . ASN A 1 226 ? 21.625 6.176 -15.492 1.00 98.25 226 ASN A C 1
ATOM 1622 O O . ASN A 1 226 ? 21.386 4.977 -15.349 1.00 98.25 226 ASN A O 1
ATOM 1626 N N . ALA A 1 227 ? 21.287 6.837 -16.599 1.00 97.19 227 ALA A N 1
ATOM 1627 C CA . ALA A 1 227 ? 20.681 6.177 -17.749 1.00 97.19 227 ALA A CA 1
ATOM 1628 C C . ALA A 1 227 ? 21.723 5.329 -18.497 1.00 97.19 227 ALA A C 1
ATOM 1630 O O . ALA A 1 227 ? 22.628 5.848 -19.167 1.00 97.19 227 ALA A O 1
ATOM 1631 N N . THR A 1 228 ? 21.589 4.007 -18.400 1.00 95.38 228 THR A N 1
ATOM 1632 C CA . THR A 1 228 ? 22.483 3.038 -19.053 1.00 95.38 228 THR A CA 1
ATOM 1633 C C . THR A 1 228 ? 22.065 2.770 -20.497 1.00 95.38 228 THR A C 1
ATOM 1635 O O . THR A 1 228 ? 22.924 2.498 -21.336 1.00 95.38 228 THR A O 1
ATOM 1638 N N . SER A 1 229 ? 20.777 2.926 -20.818 1.00 91.19 229 SER A N 1
ATOM 1639 C CA . SER A 1 229 ? 20.228 2.752 -22.166 1.00 91.19 229 SER A CA 1
ATOM 1640 C C . SER A 1 229 ? 19.004 3.649 -22.415 1.00 91.19 229 SER A C 1
ATOM 1642 O O . SER A 1 229 ? 18.701 4.554 -21.633 1.00 91.19 229 SER A O 1
ATOM 1644 N N . SER A 1 230 ? 18.308 3.425 -23.532 1.00 90.69 230 SER A N 1
ATOM 1645 C CA . SER A 1 230 ? 17.032 4.075 -23.838 1.00 90.69 230 SER A CA 1
ATOM 1646 C C . SER A 1 230 ? 15.855 3.518 -23.035 1.00 90.69 230 SER A C 1
ATOM 1648 O O . SER A 1 230 ? 14.784 4.103 -23.054 1.00 90.69 230 SER A O 1
ATOM 1650 N N . SER A 1 231 ? 16.034 2.413 -22.312 1.00 92.88 231 SER A N 1
ATOM 1651 C CA . SER A 1 231 ? 14.963 1.767 -21.545 1.00 92.88 231 SER A CA 1
ATOM 1652 C C . SER A 1 231 ? 15.407 1.321 -20.154 1.00 92.88 231 SER A C 1
ATOM 1654 O O . SER A 1 231 ? 14.735 0.499 -19.528 1.00 92.88 231 SER A O 1
ATOM 1656 N N . GLU A 1 232 ? 16.549 1.819 -19.676 1.00 97.06 232 GLU A N 1
ATOM 1657 C CA . GLU A 1 232 ? 17.113 1.430 -18.389 1.00 97.06 232 GLU A CA 1
ATOM 1658 C C . GLU A 1 232 ? 17.787 2.602 -17.670 1.00 97.06 232 GLU A C 1
ATOM 1660 O O . GLU A 1 232 ? 18.572 3.359 -18.255 1.00 97.06 232 GLU A O 1
ATOM 1665 N N . ILE A 1 233 ? 17.489 2.713 -16.376 1.00 98.62 233 ILE A N 1
ATOM 1666 C CA . ILE A 1 233 ? 18.179 3.585 -15.427 1.00 98.62 233 ILE A CA 1
ATOM 1667 C C . ILE A 1 233 ? 18.720 2.712 -14.296 1.00 98.62 233 ILE A C 1
ATOM 1669 O O . ILE A 1 233 ? 17.972 1.982 -13.644 1.00 98.62 233 ILE A O 1
ATOM 1673 N N . GLN A 1 234 ? 20.022 2.819 -14.048 1.00 98.50 234 GLN A N 1
ATOM 1674 C CA . GLN A 1 234 ? 20.669 2.244 -12.879 1.00 98.50 234 GLN A CA 1
ATOM 1675 C C . GLN A 1 234 ? 20.714 3.280 -11.761 1.00 98.50 234 GLN A C 1
ATOM 1677 O O . GLN A 1 234 ? 21.147 4.416 -11.964 1.00 98.50 234 GLN A O 1
ATOM 1682 N N . LEU A 1 235 ? 20.297 2.863 -10.573 1.00 98.75 235 LEU A N 1
ATOM 1683 C CA . LEU A 1 235 ? 20.466 3.611 -9.340 1.00 98.75 235 LEU A CA 1
ATOM 1684 C C . LEU A 1 235 ? 21.624 3.028 -8.538 1.00 98.75 235 LEU A C 1
ATOM 1686 O O . LEU A 1 235 ? 21.830 1.810 -8.529 1.00 98.75 235 LEU A O 1
ATOM 1690 N N . THR A 1 236 ? 22.352 3.895 -7.843 1.00 98.44 236 THR A N 1
ATOM 1691 C CA . THR A 1 236 ? 23.397 3.511 -6.885 1.00 98.44 236 THR A CA 1
ATOM 1692 C C . THR A 1 236 ? 23.324 4.384 -5.641 1.00 98.44 236 THR A C 1
ATOM 1694 O O . THR A 1 236 ? 22.805 5.501 -5.689 1.00 98.44 236 THR A O 1
ATOM 1697 N N . TRP A 1 237 ? 23.799 3.853 -4.518 1.00 98.19 237 TRP A N 1
ATOM 1698 C CA . TRP A 1 237 ? 23.853 4.550 -3.233 1.00 98.19 237 TRP A CA 1
ATOM 1699 C C . TRP A 1 237 ? 24.916 3.929 -2.323 1.00 98.19 237 TRP A C 1
ATOM 1701 O O . TRP A 1 237 ? 25.472 2.876 -2.619 1.00 98.19 237 TRP A O 1
ATOM 1711 N N . THR A 1 238 ? 25.187 4.572 -1.191 1.00 97.56 238 THR A N 1
ATOM 1712 C CA . THR A 1 238 ? 25.991 4.015 -0.097 1.00 97.56 238 THR A CA 1
ATOM 1713 C C . THR A 1 238 ? 25.079 3.687 1.078 1.00 97.56 238 THR A C 1
ATOM 1715 O O . THR A 1 238 ? 24.332 4.558 1.521 1.00 97.56 238 THR A O 1
ATOM 1718 N N . ASP A 1 239 ? 25.135 2.444 1.562 1.00 95.81 239 ASP A N 1
ATOM 1719 C CA . ASP A 1 239 ? 24.258 1.945 2.626 1.00 95.81 239 ASP A CA 1
ATOM 1720 C C . ASP A 1 239 ? 24.292 2.796 3.907 1.00 95.81 239 ASP A C 1
ATOM 1722 O O . ASP A 1 239 ? 25.309 3.400 4.257 1.00 95.81 239 ASP A O 1
ATOM 1726 N N . ALA A 1 240 ? 23.161 2.791 4.613 1.00 91.62 240 ALA A N 1
ATOM 1727 C CA . ALA A 1 240 ? 22.980 3.380 5.939 1.00 91.62 240 ALA A CA 1
ATOM 1728 C C . ALA A 1 240 ? 22.667 2.280 6.978 1.00 91.62 240 ALA A C 1
ATOM 1730 O O . ALA A 1 240 ? 22.940 1.104 6.753 1.00 91.62 240 ALA A O 1
ATOM 1731 N N . ASP A 1 241 ? 22.076 2.636 8.120 1.00 92.06 241 ASP A N 1
ATOM 1732 C CA . ASP A 1 241 ? 21.749 1.728 9.230 1.00 92.06 241 ASP A CA 1
ATOM 1733 C C . ASP A 1 241 ? 20.375 1.036 9.093 1.00 92.06 241 ASP A C 1
ATOM 1735 O O . ASP A 1 241 ? 19.654 0.830 10.070 1.00 92.06 241 ASP A O 1
ATOM 1739 N N . ALA A 1 242 ? 19.999 0.661 7.868 1.00 92.56 242 ALA A N 1
ATOM 1740 C CA . ALA A 1 242 ? 18.734 -0.011 7.580 1.00 92.56 242 ALA A CA 1
ATOM 1741 C C . ALA A 1 242 ? 18.923 -1.459 7.118 1.00 92.56 242 ALA A C 1
ATOM 1743 O O . ALA A 1 242 ? 19.934 -1.824 6.518 1.00 92.56 242 ALA A O 1
ATOM 1744 N N . SER A 1 243 ? 17.895 -2.275 7.354 1.00 94.12 243 SER A N 1
ATOM 1745 C CA . SER A 1 243 ? 17.832 -3.669 6.899 1.00 94.12 243 SER A CA 1
ATOM 1746 C C . SER A 1 243 ? 17.436 -3.777 5.424 1.00 94.12 243 SER A C 1
ATOM 1748 O O . SER A 1 243 ? 17.787 -4.742 4.741 1.00 94.12 243 SER A O 1
ATOM 1750 N N . SER A 1 244 ? 16.650 -2.823 4.923 1.00 96.50 244 SER A N 1
ATOM 1751 C CA . SER A 1 244 ? 16.099 -2.844 3.568 1.00 96.50 244 SER A CA 1
ATOM 1752 C C . SER A 1 244 ? 15.774 -1.441 3.057 1.00 96.50 244 SER A C 1
ATOM 1754 O O . SER A 1 244 ? 15.680 -0.476 3.818 1.00 96.50 244 SER A O 1
ATOM 1756 N N . TYR A 1 245 ? 15.581 -1.352 1.745 1.00 97.31 245 TYR A N 1
ATOM 1757 C CA . TYR A 1 245 ? 15.295 -0.131 1.009 1.00 97.31 245 TYR A CA 1
ATOM 1758 C C . TYR A 1 245 ? 14.073 -0.322 0.126 1.00 97.31 245 TYR A C 1
ATOM 1760 O O . TYR A 1 245 ? 13.938 -1.335 -0.553 1.00 97.31 245 TYR A O 1
ATOM 1768 N N . LEU A 1 246 ? 13.200 0.675 0.105 1.00 98.31 246 LEU A N 1
ATOM 1769 C CA . LEU A 1 246 ? 12.100 0.802 -0.831 1.00 98.31 246 LEU A CA 1
ATOM 1770 C C . LEU A 1 246 ? 12.417 1.962 -1.766 1.00 98.31 246 LEU A C 1
ATOM 1772 O O . LEU A 1 246 ? 12.443 3.119 -1.352 1.00 98.31 246 LEU A O 1
ATOM 1776 N N . ILE A 1 247 ? 12.620 1.663 -3.039 1.00 98.62 247 ILE A N 1
ATOM 1777 C CA . ILE A 1 247 ? 12.800 2.670 -4.075 1.00 98.62 247 ILE A CA 1
ATOM 1778 C C . ILE A 1 247 ? 11.463 2.859 -4.775 1.00 98.62 247 ILE A C 1
ATOM 1780 O O . ILE A 1 247 ? 10.850 1.890 -5.227 1.00 98.62 247 ILE A O 1
ATOM 1784 N N . LYS A 1 248 ? 11.012 4.108 -4.874 1.00 98.69 248 LYS A N 1
ATOM 1785 C CA . LYS A 1 248 ? 9.809 4.489 -5.616 1.00 98.69 248 LYS A CA 1
ATOM 1786 C C . LYS A 1 248 ? 10.166 5.500 -6.693 1.00 98.69 248 LYS A C 1
ATOM 1788 O O . LYS A 1 248 ? 10.921 6.431 -6.424 1.00 98.69 248 LYS A O 1
ATOM 1793 N N . GLY A 1 249 ? 9.593 5.337 -7.878 1.00 98.50 249 GLY A N 1
ATOM 1794 C CA . GLY A 1 249 ? 9.794 6.222 -9.014 1.00 98.50 249 GLY A CA 1
ATOM 1795 C C . GLY A 1 249 ? 8.505 6.825 -9.572 1.00 98.50 249 GLY A C 1
ATOM 1796 O O . GLY A 1 249 ? 7.407 6.336 -9.312 1.00 98.50 249 GLY A O 1
ATOM 1797 N N . SER A 1 250 ? 8.660 7.886 -10.359 1.00 98.50 250 SER A N 1
ATOM 1798 C CA . SER A 1 250 ? 7.609 8.552 -11.135 1.00 98.50 250 SER A CA 1
ATOM 1799 C C . SER A 1 250 ? 8.190 9.068 -12.451 1.00 98.50 250 SER A C 1
ATOM 1801 O O . SER A 1 250 ? 9.341 9.493 -12.490 1.00 98.50 250 SER A O 1
ATOM 1803 N N . SER A 1 251 ? 7.406 9.066 -13.527 1.00 98.06 251 SER A N 1
ATOM 1804 C CA . SER A 1 251 ? 7.766 9.710 -14.801 1.00 98.06 251 SER A CA 1
ATOM 1805 C C . SER A 1 251 ? 7.372 11.192 -14.865 1.00 98.06 251 SER A C 1
ATOM 1807 O O . SER A 1 251 ? 7.635 11.847 -15.869 1.00 98.06 251 SER A O 1
ATOM 1809 N N . THR A 1 252 ? 6.714 11.719 -13.828 1.00 98.00 252 THR A N 1
ATOM 1810 C CA . THR A 1 252 ? 6.113 13.061 -13.847 1.00 98.00 252 THR A CA 1
ATOM 1811 C C . THR A 1 252 ? 6.883 14.042 -12.968 1.00 98.00 252 THR A C 1
ATOM 1813 O O . THR A 1 252 ? 7.340 15.074 -13.454 1.00 98.00 252 THR A O 1
ATOM 1816 N N . SER A 1 253 ? 7.047 13.740 -11.677 1.00 98.31 253 SER A N 1
ATOM 1817 C CA . SER A 1 253 ? 7.767 14.600 -10.733 1.00 98.31 253 SER A CA 1
ATOM 1818 C C . SER A 1 253 ? 8.094 13.876 -9.421 1.00 98.31 253 SER A C 1
ATOM 1820 O O . SER A 1 253 ? 7.570 12.796 -9.140 1.00 98.31 253 SER A O 1
ATOM 1822 N N . TYR A 1 254 ? 8.903 14.505 -8.559 1.00 98.38 254 TYR A N 1
ATOM 1823 C CA . TYR A 1 254 ? 9.105 14.040 -7.181 1.00 98.38 254 TYR A CA 1
ATOM 1824 C C . TYR A 1 254 ? 7.850 14.146 -6.302 1.00 98.38 254 TYR A C 1
ATOM 1826 O O . TYR A 1 254 ? 7.736 13.395 -5.333 1.00 98.38 254 TYR A O 1
ATOM 1834 N N . ALA A 1 255 ? 6.930 15.069 -6.602 1.00 97.38 255 ALA A N 1
ATOM 1835 C CA . ALA A 1 255 ? 5.718 15.280 -5.808 1.00 97.38 255 ALA A CA 1
ATOM 1836 C C . ALA A 1 255 ? 4.718 14.123 -5.966 1.00 97.38 255 ALA A C 1
ATOM 1838 O O . ALA A 1 255 ? 4.000 13.796 -5.025 1.00 97.38 255 ALA A O 1
ATOM 1839 N N . ASP A 1 256 ? 4.739 13.448 -7.117 1.00 97.88 256 ASP A N 1
ATOM 1840 C CA . ASP A 1 256 ? 3.898 12.274 -7.383 1.00 97.88 256 ASP A CA 1
ATOM 1841 C C . ASP A 1 256 ? 4.383 11.015 -6.642 1.00 97.88 256 ASP A C 1
ATOM 1843 O O . ASP A 1 256 ? 3.689 9.998 -6.579 1.00 97.88 256 ASP A O 1
ATOM 1847 N N . ILE A 1 257 ? 5.578 11.066 -6.047 1.00 98.19 257 ILE A N 1
ATOM 1848 C CA . ILE A 1 257 ? 6.125 9.977 -5.240 1.00 98.19 257 ILE A CA 1
ATOM 1849 C C . ILE A 1 257 ? 5.642 10.146 -3.797 1.00 98.19 257 ILE A C 1
ATOM 1851 O O . ILE A 1 257 ? 6.306 10.748 -2.952 1.00 98.19 257 ILE A O 1
ATOM 1855 N N . VAL A 1 258 ? 4.465 9.582 -3.515 1.00 97.06 258 VAL A N 1
ATOM 1856 C CA . VAL A 1 258 ? 3.868 9.559 -2.169 1.00 97.06 258 VAL A CA 1
ATOM 1857 C C . VAL A 1 258 ? 4.747 8.741 -1.217 1.00 97.06 258 VAL A C 1
ATOM 1859 O O . VAL A 1 258 ? 5.138 7.621 -1.559 1.00 97.06 258 VAL A O 1
ATOM 1862 N N . ALA A 1 259 ? 5.041 9.251 -0.020 1.00 97.19 259 ALA A N 1
ATOM 1863 C CA . ALA A 1 259 ? 5.809 8.509 0.981 1.00 97.19 259 ALA A CA 1
ATOM 1864 C C . ALA A 1 259 ? 5.114 7.186 1.376 1.00 97.19 259 ALA A C 1
ATOM 1866 O O . ALA A 1 259 ? 3.881 7.102 1.356 1.00 97.19 259 ALA A O 1
ATOM 1867 N N . PRO A 1 260 ? 5.870 6.116 1.682 1.00 97.44 260 PRO A N 1
ATOM 1868 C CA . PRO A 1 260 ? 5.293 4.926 2.289 1.00 97.44 260 PRO A CA 1
ATOM 1869 C C . PRO A 1 260 ? 4.787 5.240 3.704 1.00 97.44 260 PRO A C 1
ATOM 1871 O O . PRO A 1 260 ? 5.199 6.218 4.321 1.00 97.44 260 PRO A O 1
ATOM 1874 N N . VAL A 1 261 ? 3.872 4.405 4.189 1.00 95.88 261 VAL A N 1
ATOM 1875 C CA . VAL A 1 261 ? 3.275 4.523 5.523 1.00 95.88 261 VAL A CA 1
ATOM 1876 C C . VAL A 1 261 ? 3.778 3.355 6.357 1.00 95.88 261 VAL A C 1
ATOM 1878 O O . VAL A 1 261 ? 3.817 2.224 5.861 1.00 95.88 261 VAL A O 1
ATOM 1881 N N . ASP A 1 262 ? 4.148 3.623 7.604 1.00 96.75 262 ASP A N 1
ATOM 1882 C CA . ASP A 1 262 ? 4.597 2.596 8.541 1.00 96.75 262 ASP A CA 1
ATOM 1883 C C . ASP A 1 262 ? 3.555 1.492 8.732 1.00 96.75 262 ASP A C 1
ATOM 1885 O O . ASP A 1 262 ? 2.347 1.683 8.562 1.00 96.75 262 ASP A O 1
ATOM 1889 N N . GLY A 1 263 ? 4.041 0.290 9.027 1.00 95.31 263 GLY A N 1
ATOM 1890 C CA . GLY A 1 263 ? 3.222 -0.912 9.145 1.00 95.31 263 GLY A CA 1
ATOM 1891 C C . GLY A 1 263 ? 2.527 -1.342 7.849 1.00 95.31 263 GLY A C 1
ATOM 1892 O O . GLY A 1 263 ? 1.668 -2.218 7.878 1.00 95.31 263 GLY A O 1
ATOM 1893 N N . THR A 1 264 ? 2.875 -0.756 6.698 1.00 95.00 264 THR A N 1
ATOM 1894 C CA . THR A 1 264 ? 2.303 -1.137 5.402 1.00 95.00 264 THR A CA 1
ATOM 1895 C C . THR A 1 264 ? 3.398 -1.513 4.415 1.00 95.00 264 THR A C 1
ATOM 1897 O O . THR A 1 264 ? 4.109 -0.650 3.901 1.00 95.00 264 THR A O 1
ATOM 1900 N N . SER A 1 265 ? 3.490 -2.798 4.072 1.00 94.62 265 SER A N 1
ATOM 1901 C CA . SER A 1 265 ? 4.419 -3.256 3.039 1.00 94.62 265 SER A CA 1
ATOM 1902 C C . SER A 1 265 ? 4.029 -2.747 1.648 1.00 94.62 265 SER A C 1
ATOM 1904 O O . SER A 1 265 ? 2.854 -2.558 1.315 1.00 94.62 265 SER A O 1
ATOM 1906 N N . LYS A 1 266 ? 5.038 -2.526 0.803 1.00 96.50 266 LYS A N 1
ATOM 1907 C CA . LYS A 1 266 ? 4.866 -2.201 -0.616 1.00 96.50 266 LYS A CA 1
ATOM 1908 C C . LYS A 1 266 ? 5.464 -3.318 -1.452 1.00 96.50 266 LYS A C 1
ATOM 1910 O O . LYS A 1 266 ? 6.621 -3.664 -1.267 1.00 96.50 266 LYS A O 1
ATOM 1915 N N . SER A 1 267 ? 4.661 -3.894 -2.341 1.00 96.25 267 SER A N 1
ATOM 1916 C CA . SER A 1 267 ? 5.132 -4.916 -3.279 1.00 96.25 267 SER A CA 1
ATOM 1917 C C . SER A 1 267 ? 5.898 -4.277 -4.434 1.00 96.25 267 SER A C 1
ATOM 1919 O O . SER A 1 267 ? 5.660 -3.115 -4.772 1.00 96.25 267 SER A O 1
ATOM 1921 N 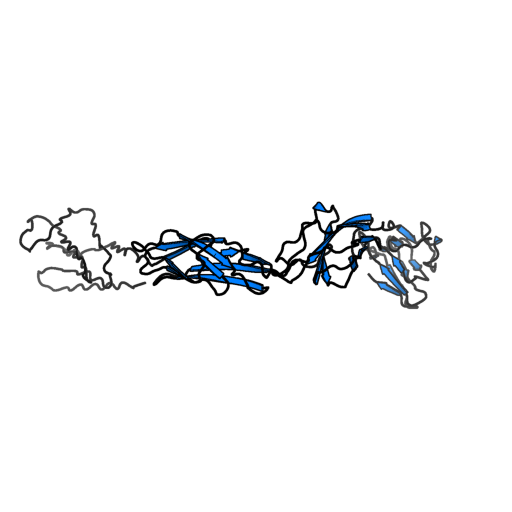N . ASP A 1 268 ? 6.791 -5.051 -5.041 1.00 97.50 268 ASP A N 1
ATOM 1922 C CA . ASP A 1 268 ? 7.505 -4.641 -6.245 1.00 97.50 268 ASP A CA 1
ATOM 1923 C C . ASP A 1 268 ? 6.544 -4.361 -7.408 1.00 97.50 268 ASP A C 1
ATOM 1925 O O . ASP A 1 268 ? 5.496 -4.989 -7.560 1.00 97.50 268 ASP A O 1
ATOM 1929 N N . GLY A 1 269 ? 6.940 -3.420 -8.258 1.00 96.88 269 GLY A N 1
ATOM 1930 C CA . GLY A 1 269 ? 6.243 -3.030 -9.474 1.00 96.88 269 GLY A CA 1
ATOM 1931 C C . GLY A 1 269 ? 7.207 -2.409 -10.483 1.00 96.88 269 GLY A C 1
ATOM 1932 O O . GLY A 1 269 ? 8.426 -2.475 -10.320 1.00 96.88 269 GLY A O 1
ATOM 1933 N N . ALA A 1 270 ? 6.667 -1.781 -11.530 1.00 95.06 270 ALA A N 1
ATOM 1934 C CA . ALA A 1 270 ? 7.482 -1.171 -12.587 1.00 95.06 270 ALA A CA 1
ATOM 1935 C C . ALA A 1 270 ? 8.410 -0.065 -12.052 1.00 95.06 270 ALA A C 1
ATOM 1937 O O . ALA A 1 270 ? 9.592 -0.044 -12.367 1.00 95.06 270 ALA A O 1
ATOM 1938 N N . LEU A 1 271 ? 7.883 0.816 -11.194 1.00 97.81 271 LEU A N 1
ATOM 1939 C CA . LEU A 1 271 ? 8.622 1.908 -10.549 1.00 97.81 271 LEU A CA 1
ATOM 1940 C C . LEU A 1 271 ? 8.668 1.754 -9.020 1.00 97.81 271 LEU A C 1
ATOM 1942 O O . LEU A 1 271 ? 8.768 2.738 -8.295 1.00 97.81 271 LEU A O 1
ATOM 1946 N N . VAL A 1 272 ? 8.562 0.525 -8.512 1.00 98.38 272 VAL A N 1
ATOM 1947 C CA . VAL A 1 272 ? 8.660 0.230 -7.075 1.00 98.38 272 VAL A CA 1
ATOM 1948 C C . VAL A 1 272 ? 9.544 -0.994 -6.885 1.00 98.38 272 VAL A C 1
ATOM 1950 O O . VAL A 1 272 ? 9.265 -2.035 -7.473 1.00 98.38 272 VAL A O 1
ATOM 1953 N N . LYS A 1 273 ? 10.602 -0.882 -6.083 1.00 98.06 273 LYS A N 1
ATOM 1954 C CA . LYS A 1 273 ? 11.538 -1.983 -5.824 1.00 98.06 273 LYS A CA 1
ATOM 1955 C C . LYS A 1 273 ? 11.920 -2.049 -4.357 1.00 98.06 273 LYS A C 1
ATOM 1957 O O . LYS A 1 273 ? 12.336 -1.040 -3.791 1.00 98.06 273 LYS A O 1
ATOM 1962 N N . ASN A 1 274 ? 11.821 -3.235 -3.771 1.00 97.69 274 ASN A N 1
ATOM 1963 C CA . ASN A 1 274 ? 12.413 -3.545 -2.479 1.00 97.69 274 ASN A CA 1
ATOM 1964 C C . ASN A 1 274 ? 13.807 -4.134 -2.693 1.00 97.69 274 ASN A C 1
ATOM 1966 O O . ASN A 1 274 ? 13.998 -5.038 -3.504 1.00 97.69 274 ASN A O 1
ATOM 1970 N N . VAL A 1 275 ? 14.787 -3.622 -1.960 1.00 96.81 275 VAL A N 1
ATOM 1971 C CA . VAL A 1 275 ? 16.188 -4.025 -2.070 1.00 96.81 275 VAL A CA 1
ATOM 1972 C C . VAL A 1 275 ? 16.735 -4.282 -0.672 1.00 96.81 275 VAL A C 1
ATOM 1974 O O . VAL A 1 275 ? 16.505 -3.494 0.242 1.00 96.81 275 VAL A O 1
ATOM 1977 N N . ALA A 1 276 ? 17.451 -5.388 -0.484 1.00 95.56 276 ALA A N 1
ATOM 1978 C CA . ALA A 1 276 ? 18.112 -5.676 0.784 1.00 95.56 276 ALA A CA 1
ATOM 1979 C C . ALA A 1 276 ? 19.324 -4.753 1.005 1.00 95.56 276 ALA A C 1
ATOM 1981 O O . ALA A 1 276 ? 19.976 -4.319 0.049 1.00 95.56 276 ALA A O 1
ATOM 1982 N N . SER A 1 277 ? 19.652 -4.494 2.271 1.00 94.81 277 SER A N 1
ATOM 1983 C CA . SER A 1 277 ? 20.919 -3.854 2.634 1.00 94.81 277 SER A CA 1
ATOM 1984 C C . SER A 1 277 ? 22.119 -4.641 2.086 1.00 94.81 277 SER A C 1
ATOM 1986 O O . SER A 1 277 ? 22.056 -5.866 1.960 1.00 94.81 277 SER A O 1
ATOM 1988 N N . GLY A 1 278 ? 23.194 -3.947 1.708 1.00 95.50 278 GLY A N 1
ATOM 1989 C CA . GLY A 1 278 ? 24.375 -4.530 1.065 1.00 95.50 278 GLY A CA 1
ATOM 1990 C C . GLY A 1 278 ? 24.346 -4.531 -0.467 1.00 95.50 278 GLY A C 1
ATOM 1991 O O . GLY A 1 278 ? 25.392 -4.722 -1.082 1.00 95.50 278 GLY A O 1
ATOM 1992 N N . ALA A 1 279 ? 23.191 -4.311 -1.108 1.00 95.50 279 ALA A N 1
ATOM 1993 C CA . ALA A 1 279 ? 23.097 -4.346 -2.571 1.00 95.50 279 ALA A CA 1
ATOM 1994 C C . ALA A 1 279 ? 23.715 -3.115 -3.257 1.00 95.50 279 ALA A C 1
ATOM 1996 O O . ALA A 1 279 ? 24.373 -3.259 -4.284 1.00 95.50 279 ALA A O 1
ATOM 1997 N N . GLN A 1 280 ? 23.476 -1.911 -2.716 1.00 97.00 280 GLN A N 1
ATOM 1998 C CA . GLN A 1 280 ? 24.016 -0.615 -3.182 1.00 97.00 280 GLN A CA 1
ATOM 1999 C C . GLN A 1 280 ? 23.756 -0.241 -4.656 1.00 97.00 280 GLN A C 1
ATOM 2001 O O . GLN A 1 280 ? 24.231 0.792 -5.136 1.00 97.00 280 GLN A O 1
ATOM 2006 N N . SER A 1 281 ? 22.974 -1.042 -5.383 1.00 97.19 281 SER A N 1
ATOM 2007 C CA . SER A 1 281 ? 22.536 -0.763 -6.745 1.00 97.19 281 SER A CA 1
ATOM 2008 C C . SER A 1 281 ? 21.198 -1.433 -7.065 1.00 97.19 281 SER A C 1
ATOM 2010 O O . SER A 1 281 ? 20.854 -2.478 -6.511 1.00 97.19 281 SER A O 1
ATOM 2012 N N . CYS A 1 282 ? 20.425 -0.816 -7.961 1.00 97.75 282 CYS A N 1
ATOM 2013 C CA . CYS A 1 282 ? 19.169 -1.349 -8.480 1.00 97.75 282 CYS A CA 1
ATOM 2014 C C . CYS A 1 282 ? 18.921 -0.831 -9.900 1.00 97.75 282 CYS A C 1
ATOM 2016 O O . CYS A 1 282 ? 19.071 0.365 -10.152 1.00 97.75 282 CYS A O 1
ATOM 2018 N N . ASN A 1 283 ? 18.496 -1.708 -10.811 1.00 97.69 283 ASN A N 1
ATOM 2019 C CA . ASN A 1 283 ? 18.158 -1.328 -12.181 1.00 97.69 283 ASN A CA 1
ATOM 2020 C C . ASN A 1 283 ? 16.636 -1.257 -12.362 1.00 97.69 283 ASN A C 1
ATOM 2022 O O . ASN A 1 283 ? 15.906 -2.181 -11.995 1.00 97.69 283 ASN A O 1
ATOM 2026 N N . PHE A 1 284 ? 16.176 -0.177 -12.990 1.00 98.19 284 PHE A N 1
ATOM 2027 C CA . PHE A 1 284 ? 14.822 -0.030 -13.512 1.00 98.19 284 PHE A CA 1
ATOM 2028 C C . PHE A 1 284 ? 14.869 -0.213 -15.025 1.00 98.19 284 PHE A C 1
ATOM 2030 O O . PHE A 1 284 ? 15.488 0.594 -15.714 1.00 98.19 284 PHE A O 1
ATOM 2037 N N . THR A 1 285 ? 14.240 -1.273 -15.529 1.00 95.50 285 THR A N 1
ATOM 2038 C CA . THR A 1 285 ? 14.200 -1.647 -16.951 1.00 95.50 285 THR A CA 1
ATOM 2039 C C . THR A 1 285 ? 12.795 -1.462 -17.533 1.00 95.50 285 THR A C 1
ATOM 2041 O O . THR A 1 285 ? 11.835 -1.234 -16.798 1.00 95.50 285 THR A O 1
ATOM 2044 N N . GLY A 1 286 ? 12.662 -1.553 -18.861 1.00 91.50 286 GLY A N 1
ATOM 2045 C CA . GLY A 1 286 ? 11.371 -1.393 -19.545 1.00 91.50 286 GLY A CA 1
ATOM 2046 C C . GLY A 1 286 ? 10.838 0.043 -19.517 1.00 91.50 286 GLY A C 1
ATOM 2047 O O . GLY A 1 286 ? 9.632 0.259 -19.596 1.00 91.50 286 GLY A O 1
ATOM 2048 N N . LEU A 1 287 ? 11.731 1.022 -19.357 1.00 95.25 287 LEU A N 1
ATOM 2049 C CA . LEU A 1 287 ? 11.386 2.440 -19.334 1.00 95.25 287 LEU A CA 1
ATOM 2050 C C . LEU A 1 287 ? 11.181 2.983 -20.753 1.00 95.25 287 LEU A C 1
ATOM 2052 O O . LEU A 1 287 ? 11.757 2.472 -21.714 1.00 95.25 287 LEU A O 1
ATOM 2056 N N . SER A 1 288 ? 10.392 4.047 -20.882 1.00 94.06 288 SER A N 1
ATOM 2057 C CA . SER A 1 288 ? 10.213 4.738 -22.159 1.00 94.06 288 SER A CA 1
ATOM 2058 C C . SER A 1 288 ? 11.479 5.518 -22.535 1.00 94.06 288 SER A C 1
ATOM 2060 O O . SER A 1 288 ? 12.120 6.086 -21.646 1.00 94.06 288 SER A O 1
ATOM 2062 N N . PRO A 1 289 ? 11.844 5.584 -23.825 1.00 91.38 289 PRO A N 1
ATOM 2063 C CA . PRO A 1 289 ? 12.997 6.347 -24.292 1.00 91.38 289 PRO A CA 1
ATOM 2064 C C . PRO A 1 289 ? 12.782 7.853 -24.192 1.00 91.38 289 PRO A C 1
ATOM 2066 O O . PRO A 1 289 ? 11.659 8.339 -24.309 1.00 91.38 289 PRO A O 1
ATOM 2069 N N . ASN A 1 290 ? 13.882 8.592 -24.019 1.00 93.31 290 ASN A N 1
ATOM 2070 C CA . ASN A 1 290 ? 13.885 10.053 -23.892 1.00 93.31 290 ASN A CA 1
ATOM 2071 C C . ASN A 1 290 ? 12.899 10.591 -22.830 1.00 93.31 290 ASN A C 1
ATOM 2073 O O . ASN A 1 290 ? 12.310 11.658 -22.996 1.00 93.31 290 ASN A O 1
ATOM 2077 N N . GLN A 1 291 ? 12.703 9.839 -21.746 1.00 96.38 291 GLN A N 1
ATOM 2078 C CA . GLN A 1 291 ? 11.780 10.165 -20.664 1.00 96.38 291 GLN A CA 1
ATOM 2079 C C . GLN A 1 291 ? 12.557 10.357 -19.363 1.00 96.38 291 GLN A C 1
ATOM 2081 O O . GLN A 1 291 ? 13.381 9.525 -18.975 1.00 96.38 291 GLN A O 1
ATOM 2086 N N . THR A 1 292 ? 12.282 11.459 -18.667 1.00 98.56 292 THR A N 1
ATOM 2087 C CA . THR A 1 292 ? 12.818 11.705 -17.326 1.00 98.56 292 THR A CA 1
ATOM 2088 C C . THR A 1 292 ? 12.038 10.901 -16.300 1.00 98.56 292 THR A C 1
ATOM 2090 O O . THR A 1 292 ? 10.809 10.969 -16.256 1.00 98.56 292 THR A O 1
ATOM 2093 N N . TYR A 1 293 ? 12.764 10.172 -15.459 1.00 98.75 293 TYR A N 1
ATOM 2094 C CA . TYR A 1 293 ? 12.220 9.493 -14.292 1.00 98.75 293 TYR A CA 1
ATOM 2095 C C . TYR A 1 293 ? 12.844 10.060 -13.024 1.00 98.75 293 TYR A C 1
ATOM 2097 O O . TYR A 1 293 ? 14.047 10.306 -12.950 1.00 98.75 293 TYR A O 1
ATOM 2105 N N . TYR A 1 294 ? 11.996 10.240 -12.024 1.00 98.81 294 TYR A N 1
ATOM 2106 C CA . TYR A 1 294 ? 12.295 10.744 -10.696 1.00 98.81 294 TYR A CA 1
ATOM 2107 C C . TYR A 1 294 ? 12.229 9.578 -9.719 1.00 98.81 294 TYR A C 1
ATOM 2109 O O . TYR A 1 294 ? 11.304 8.777 -9.810 1.00 98.81 294 TYR A O 1
ATOM 2117 N N . PHE A 1 295 ? 13.160 9.492 -8.775 1.00 98.81 295 PHE A N 1
ATOM 2118 C CA . PHE A 1 295 ? 13.235 8.420 -7.787 1.00 98.81 295 PHE A CA 1
ATOM 2119 C C . PHE A 1 295 ? 13.437 8.982 -6.381 1.00 98.81 295 PHE A C 1
ATOM 2121 O O . PHE A 1 295 ? 14.179 9.947 -6.190 1.00 98.81 295 PHE A O 1
ATOM 2128 N N . LYS A 1 296 ? 12.808 8.335 -5.397 1.00 98.69 296 LYS A N 1
ATOM 2129 C CA . LYS A 1 296 ? 13.093 8.484 -3.965 1.00 98.69 296 LYS A CA 1
ATOM 2130 C C . LYS A 1 296 ? 13.437 7.121 -3.378 1.00 98.69 296 LYS A C 1
ATOM 2132 O O . LYS A 1 296 ? 12.816 6.121 -3.749 1.00 98.69 296 LYS A O 1
ATOM 2137 N N . ILE A 1 297 ? 14.387 7.091 -2.451 1.00 98.50 297 ILE A N 1
ATOM 2138 C CA . ILE A 1 297 ? 14.760 5.886 -1.704 1.00 98.50 297 ILE A CA 1
ATOM 2139 C C . ILE A 1 297 ? 14.386 6.041 -0.227 1.00 98.50 297 ILE A C 1
ATOM 2141 O O . ILE A 1 297 ? 14.756 7.014 0.427 1.00 98.50 297 ILE A O 1
ATOM 2145 N N . TYR A 1 298 ? 13.618 5.080 0.282 1.00 98.06 298 TYR A N 1
ATOM 2146 C CA . TYR A 1 298 ? 13.142 5.016 1.659 1.00 98.06 298 TYR A CA 1
ATOM 2147 C C . TYR A 1 298 ? 13.782 3.827 2.359 1.00 98.06 298 TYR A C 1
ATOM 2149 O O . TYR A 1 298 ? 13.595 2.679 1.966 1.00 98.06 298 TYR A O 1
ATOM 2157 N N . HIS A 1 299 ? 14.518 4.099 3.419 1.00 94.69 299 HIS A N 1
ATOM 2158 C CA . HIS A 1 299 ? 15.203 3.093 4.221 1.00 94.69 299 HIS A CA 1
ATOM 2159 C C . HIS A 1 299 ? 14.236 2.585 5.276 1.00 94.69 299 HIS A C 1
ATOM 2161 O O . HIS A 1 299 ? 13.470 3.377 5.821 1.00 94.69 299 HIS A O 1
ATOM 2167 N N . TYR A 1 300 ? 14.235 1.291 5.570 1.00 97.38 300 TYR A N 1
ATOM 2168 C CA . TYR A 1 300 ? 13.338 0.761 6.587 1.00 97.38 300 TYR A CA 1
ATOM 2169 C C . TYR A 1 300 ? 13.887 -0.473 7.291 1.00 97.38 300 TYR A C 1
ATOM 2171 O O . TYR A 1 300 ? 14.754 -1.196 6.791 1.00 97.38 300 TYR A O 1
ATOM 2179 N N . ASN A 1 301 ? 13.327 -0.715 8.470 1.00 97.19 301 ASN A N 1
ATOM 2180 C CA . ASN A 1 301 ? 13.514 -1.931 9.245 1.00 97.19 301 ASN A CA 1
ATOM 2181 C C . ASN A 1 301 ? 12.166 -2.636 9.431 1.00 97.19 301 ASN A C 1
ATOM 2183 O O . ASN A 1 301 ? 11.115 -2.001 9.378 1.00 97.19 301 ASN A O 1
ATOM 2187 N N . GLY A 1 302 ? 12.193 -3.945 9.692 1.00 95.38 302 GLY A N 1
ATOM 2188 C CA . GLY A 1 302 ? 10.982 -4.751 9.897 1.00 95.38 302 GLY A CA 1
ATOM 2189 C C . GLY A 1 302 ? 10.411 -5.342 8.604 1.00 95.38 302 GLY A C 1
ATOM 2190 O O . GLY A 1 302 ? 10.977 -5.183 7.524 1.00 95.38 302 GLY A O 1
ATOM 2191 N N . THR A 1 303 ? 9.302 -6.074 8.723 1.00 95.25 303 THR A N 1
ATOM 2192 C CA . THR A 1 303 ? 8.631 -6.750 7.595 1.00 95.25 303 THR A CA 1
ATOM 2193 C C . THR A 1 303 ? 7.114 -6.744 7.784 1.00 95.25 303 THR A C 1
ATOM 2195 O O . THR A 1 303 ? 6.617 -6.688 8.907 1.00 95.25 303 THR A O 1
ATOM 2198 N N . GLY A 1 304 ? 6.351 -6.780 6.688 1.00 94.81 304 GLY A N 1
ATOM 2199 C CA . GLY A 1 304 ? 4.886 -6.776 6.752 1.00 94.81 304 GLY A CA 1
ATOM 2200 C C . GLY A 1 304 ? 4.333 -5.606 7.575 1.00 94.81 304 GLY A C 1
ATOM 2201 O O . GLY A 1 304 ? 4.661 -4.451 7.316 1.00 94.81 304 GLY A O 1
ATOM 2202 N N . GLY A 1 305 ? 3.509 -5.914 8.580 1.00 94.81 305 GLY A N 1
ATOM 2203 C CA . GLY A 1 305 ? 2.880 -4.911 9.442 1.00 94.81 305 GLY A CA 1
ATOM 2204 C C . GLY A 1 305 ? 3.798 -4.251 10.481 1.00 94.81 305 GLY A C 1
ATOM 2205 O O . GLY A 1 305 ? 3.350 -3.365 11.197 1.00 94.81 305 GLY A O 1
ATOM 2206 N N . THR A 1 306 ? 5.060 -4.679 10.598 1.00 97.19 306 THR A N 1
ATOM 2207 C CA . THR A 1 306 ? 6.019 -4.143 11.587 1.00 97.19 306 THR A CA 1
ATOM 2208 C C . THR A 1 306 ? 7.056 -3.206 10.970 1.00 97.19 306 THR A C 1
ATOM 2210 O O . THR A 1 306 ? 8.003 -2.795 11.644 1.00 97.19 306 THR A O 1
ATOM 2213 N N . ILE A 1 307 ? 6.899 -2.889 9.681 1.00 97.81 307 ILE A N 1
ATOM 2214 C CA . ILE A 1 307 ? 7.808 -2.012 8.948 1.00 97.81 307 ILE A CA 1
ATOM 2215 C C . ILE A 1 307 ? 7.797 -0.603 9.547 1.00 97.81 307 ILE A C 1
ATOM 2217 O O . ILE A 1 307 ? 6.732 -0.061 9.830 1.00 97.81 307 ILE A O 1
ATOM 2221 N N . ASN A 1 308 ? 8.980 -0.004 9.665 1.00 97.81 308 ASN A N 1
ATOM 2222 C CA . ASN A 1 308 ? 9.163 1.391 10.044 1.00 97.81 308 ASN A CA 1
ATOM 2223 C C . ASN A 1 308 ? 10.076 2.097 9.029 1.00 97.81 308 ASN A C 1
ATOM 2225 O O . ASN A 1 308 ? 11.255 1.741 8.907 1.00 97.81 308 ASN A O 1
ATOM 2229 N N . TYR A 1 309 ? 9.509 3.031 8.264 1.00 97.81 309 TYR A N 1
ATOM 2230 C CA . TYR A 1 309 ? 10.161 3.738 7.168 1.00 97.81 309 TYR A CA 1
ATOM 2231 C C . TYR A 1 309 ? 10.767 5.058 7.626 1.00 97.81 309 TYR A C 1
ATOM 2233 O O . TYR A 1 309 ? 10.091 5.918 8.181 1.00 97.81 309 TYR A O 1
ATOM 2241 N N . LYS A 1 310 ? 12.011 5.301 7.213 1.00 97.00 310 LYS A N 1
ATOM 2242 C CA . LYS A 1 310 ? 12.656 6.599 7.357 1.00 97.00 310 LYS A CA 1
ATOM 2243 C C . LYS A 1 310 ? 12.119 7.582 6.318 1.00 97.00 310 LYS A C 1
ATOM 2245 O O . LYS A 1 310 ? 12.559 7.587 5.167 1.00 97.00 310 LYS A O 1
ATOM 2250 N N . THR A 1 311 ? 11.151 8.407 6.717 1.00 96.56 311 THR A N 1
ATOM 2251 C CA . THR A 1 311 ? 10.481 9.380 5.825 1.00 96.56 311 THR A CA 1
ATOM 2252 C C . THR A 1 311 ? 10.838 10.841 6.109 1.00 96.56 311 THR A C 1
ATOM 2254 O O . THR A 1 311 ? 10.560 11.700 5.274 1.00 96.56 311 THR A O 1
ATOM 2257 N N . SER A 1 312 ? 11.472 11.124 7.253 1.00 94.06 312 SER A N 1
ATOM 2258 C CA . SER A 1 312 ? 11.893 12.468 7.668 1.00 94.06 312 SER A CA 1
ATOM 2259 C C . SER A 1 312 ? 13.328 12.455 8.222 1.00 94.06 312 SER A C 1
ATOM 2261 O O . SER A 1 312 ? 13.642 11.553 9.001 1.00 94.06 312 SER A O 1
ATOM 2263 N N . PRO A 1 313 ? 14.213 13.419 7.880 1.00 94.75 313 PRO A N 1
ATOM 2264 C CA . PRO A 1 313 ? 14.002 14.526 6.932 1.00 94.75 313 PRO A CA 1
ATOM 2265 C C . PRO A 1 313 ? 13.764 14.013 5.500 1.00 94.75 313 PRO A C 1
ATOM 2267 O O . PRO A 1 313 ? 13.750 12.802 5.297 1.00 94.75 313 PRO A O 1
ATOM 2270 N N . GLU A 1 314 ? 13.545 14.902 4.523 1.00 95.56 314 GLU A N 1
ATOM 2271 C CA . GLU A 1 314 ? 13.230 14.510 3.135 1.00 95.56 314 GLU A CA 1
ATOM 2272 C C . GLU A 1 314 ? 14.168 13.386 2.635 1.00 95.56 314 GLU A C 1
ATOM 2274 O O . GLU A 1 314 ? 15.392 13.530 2.741 1.00 95.56 314 GLU A O 1
ATOM 2279 N N . PRO A 1 315 ? 13.626 12.262 2.128 1.00 97.44 315 PRO A N 1
ATOM 2280 C CA . PRO A 1 315 ? 14.429 11.143 1.644 1.00 97.44 315 PRO A CA 1
ATOM 2281 C C . PRO A 1 315 ? 15.303 11.544 0.447 1.00 97.44 315 PRO A C 1
ATOM 2283 O O . PRO A 1 315 ? 14.911 12.420 -0.330 1.00 97.44 315 PRO A O 1
ATOM 2286 N N . PRO A 1 316 ? 16.451 10.876 0.230 1.00 98.25 316 PRO A N 1
ATOM 2287 C CA . PRO A 1 316 ? 17.304 11.139 -0.918 1.00 98.25 316 PRO A CA 1
ATOM 2288 C C . PRO A 1 316 ? 16.549 10.979 -2.236 1.00 98.25 316 PRO A C 1
ATOM 2290 O O . PRO A 1 316 ? 15.760 10.048 -2.429 1.00 98.25 316 PRO A O 1
ATOM 2293 N N . GLN A 1 317 ? 16.828 11.902 -3.151 1.00 98.56 317 GLN A N 1
ATOM 2294 C CA . GLN A 1 317 ? 16.177 11.999 -4.446 1.00 98.56 317 GLN A CA 1
ATOM 2295 C C . GLN A 1 317 ? 17.216 11.952 -5.563 1.00 98.56 317 GLN A C 1
ATOM 2297 O O . GLN A 1 317 ? 18.278 12.562 -5.454 1.00 98.56 317 GLN A O 1
ATOM 2302 N N . ALA A 1 318 ? 16.892 11.266 -6.652 1.00 98.69 318 ALA A N 1
ATOM 2303 C CA . ALA A 1 318 ? 17.694 11.256 -7.867 1.00 98.69 318 ALA A CA 1
ATOM 2304 C C . ALA A 1 318 ? 16.773 11.193 -9.086 1.00 98.69 318 ALA A C 1
ATOM 2306 O O . ALA A 1 318 ? 15.656 10.685 -9.012 1.00 98.69 318 ALA A O 1
ATOM 2307 N N . ASN A 1 319 ? 17.232 11.704 -10.221 1.00 98.75 319 ASN A N 1
ATOM 2308 C CA . ASN A 1 319 ? 16.518 11.584 -11.485 1.00 98.75 319 ASN A CA 1
ATOM 2309 C C . ASN A 1 319 ? 17.506 11.348 -12.621 1.00 98.75 319 ASN A C 1
ATOM 2311 O O . ASN A 1 319 ? 18.669 11.741 -12.531 1.00 98.75 319 ASN A O 1
ATOM 2315 N N . ALA A 1 320 ? 17.026 10.707 -13.677 1.00 98.62 320 ALA A N 1
ATOM 2316 C CA . ALA A 1 320 ? 17.753 10.575 -14.927 1.00 98.62 320 ALA A CA 1
ATOM 2317 C C . ALA A 1 320 ? 16.766 10.548 -16.094 1.00 98.62 320 ALA A C 1
ATOM 2319 O O . ALA A 1 320 ? 15.632 10.080 -15.961 1.00 98.62 320 ALA A O 1
ATOM 2320 N N . THR A 1 321 ? 17.213 11.037 -17.245 1.00 98.50 321 THR A N 1
ATOM 2321 C CA . THR A 1 321 ? 16.494 10.903 -18.513 1.00 98.50 321 THR A CA 1
ATOM 2322 C C . THR A 1 321 ? 17.052 9.703 -19.251 1.00 98.50 321 THR A C 1
ATOM 2324 O O . THR A 1 321 ? 18.259 9.645 -19.501 1.00 98.50 321 THR A O 1
ATOM 2327 N N . THR A 1 322 ? 16.195 8.734 -19.577 1.00 97.06 322 THR A N 1
ATOM 2328 C CA . THR A 1 322 ? 16.585 7.622 -20.449 1.00 97.06 322 THR A CA 1
ATOM 2329 C C . THR A 1 322 ? 17.136 8.168 -21.759 1.00 97.06 322 THR A C 1
ATOM 2331 O O . THR A 1 322 ? 16.752 9.242 -22.228 1.00 97.06 322 THR A O 1
ATOM 2334 N N . ARG A 1 323 ? 18.065 7.433 -22.368 1.00 92.69 323 ARG A N 1
ATOM 2335 C CA . ARG A 1 323 ? 18.644 7.866 -23.642 1.00 92.69 323 ARG A CA 1
ATOM 2336 C C . ARG A 1 323 ? 17.560 7.894 -24.720 1.00 92.69 323 ARG A C 1
ATOM 2338 O O . ARG A 1 323 ? 16.559 7.178 -24.636 1.00 92.69 323 ARG A O 1
ATOM 2345 N N . SER A 1 324 ? 17.755 8.705 -25.751 1.00 86.31 324 SER A N 1
ATOM 2346 C CA . SER A 1 324 ? 16.924 8.590 -26.943 1.00 86.31 324 SER A CA 1
ATOM 2347 C C . SER A 1 324 ? 17.116 7.210 -27.569 1.00 86.31 324 SER A C 1
ATOM 2349 O O . SER A 1 324 ? 18.225 6.671 -27.612 1.00 86.31 324 SER A O 1
ATOM 2351 N N . GLN A 1 325 ? 16.020 6.624 -28.038 1.00 79.69 325 GLN A N 1
ATOM 2352 C CA . GLN A 1 325 ? 16.084 5.462 -28.911 1.00 79.69 325 GLN A CA 1
ATOM 2353 C C . GLN A 1 325 ? 16.287 5.961 -30.350 1.00 79.69 325 GLN A C 1
ATOM 2355 O O . GLN A 1 325 ? 15.647 6.948 -30.731 1.00 79.69 325 GLN A O 1
ATOM 2360 N N . PRO A 1 326 ? 17.172 5.341 -31.150 1.00 72.56 326 PRO A N 1
ATOM 2361 C CA . PRO A 1 326 ? 17.300 5.689 -32.559 1.00 72.56 326 PRO A CA 1
ATOM 2362 C C . PRO A 1 326 ? 15.958 5.480 -33.269 1.00 72.56 326 PRO A C 1
ATOM 2364 O O . PRO A 1 326 ? 15.333 4.426 -33.134 1.00 72.56 326 PRO A O 1
ATOM 2367 N N . THR A 1 327 ? 15.509 6.492 -34.015 1.00 74.75 327 THR A N 1
ATOM 2368 C CA . THR A 1 327 ? 14.262 6.438 -34.786 1.00 74.75 327 THR A CA 1
ATOM 2369 C C . THR A 1 327 ? 14.303 5.268 -35.766 1.00 74.75 327 THR A C 1
ATOM 2371 O O . THR A 1 327 ? 15.273 5.128 -36.513 1.00 74.75 327 THR A O 1
ATOM 2374 N N . ALA A 1 328 ? 13.247 4.451 -35.772 1.00 82.00 328 ALA A N 1
ATOM 2375 C CA . ALA A 1 328 ? 13.089 3.356 -36.718 1.00 82.00 328 ALA A CA 1
ATOM 2376 C C . ALA A 1 328 ? 13.216 3.880 -38.157 1.00 82.00 328 ALA A C 1
ATOM 2378 O O . ALA A 1 328 ? 12.421 4.709 -38.605 1.00 82.00 328 ALA A O 1
ATOM 2379 N N . THR A 1 329 ? 14.236 3.418 -38.880 1.00 90.38 329 THR A N 1
ATOM 2380 C CA . THR A 1 329 ? 14.399 3.730 -40.302 1.00 90.38 329 THR A CA 1
ATOM 2381 C C . THR A 1 329 ? 13.846 2.572 -41.118 1.00 90.38 329 THR A C 1
ATOM 2383 O O . THR A 1 329 ? 14.153 1.409 -40.853 1.00 90.38 329 THR A O 1
ATOM 2386 N N . THR A 1 330 ? 12.998 2.881 -42.100 1.00 94.62 330 THR A N 1
ATOM 2387 C CA . THR A 1 330 ? 12.474 1.870 -43.023 1.00 94.62 330 THR A CA 1
ATOM 2388 C C . THR A 1 330 ? 13.447 1.674 -44.172 1.00 94.62 330 THR A C 1
ATOM 2390 O O . THR A 1 330 ? 13.782 2.632 -44.862 1.00 94.62 330 THR A O 1
ATOM 2393 N N . TYR A 1 331 ? 13.861 0.430 -44.380 1.00 97.25 331 TYR A N 1
ATOM 2394 C CA . TYR A 1 331 ? 14.755 0.009 -45.445 1.00 97.25 331 TYR A CA 1
ATOM 2395 C C . TYR A 1 331 ? 14.032 -0.973 -46.359 1.00 97.25 331 TYR A C 1
ATOM 2397 O O . TYR A 1 331 ? 13.633 -2.056 -45.930 1.00 97.25 331 TYR A O 1
ATOM 2405 N N . THR A 1 332 ? 13.890 -0.612 -47.630 1.00 97.94 332 THR A N 1
ATOM 2406 C CA . THR A 1 332 ? 13.283 -1.478 -48.646 1.00 97.94 332 THR A CA 1
ATOM 2407 C C . THR A 1 332 ? 14.365 -2.246 -49.384 1.00 97.94 332 THR A C 1
ATOM 2409 O O . THR A 1 332 ? 15.343 -1.664 -49.847 1.00 97.94 332 THR A O 1
ATOM 2412 N N . TRP A 1 333 ? 14.206 -3.558 -49.514 1.00 98.31 333 TRP A N 1
ATOM 2413 C CA . TRP A 1 333 ? 15.139 -4.382 -50.267 1.00 98.31 333 TRP A CA 1
ATOM 2414 C C . TRP A 1 333 ? 15.039 -4.113 -51.771 1.00 98.31 333 TRP A C 1
ATOM 2416 O O . TRP A 1 333 ? 14.019 -4.387 -52.402 1.00 98.31 333 TRP A O 1
ATOM 2426 N N . ILE A 1 334 ? 16.141 -3.658 -52.360 1.00 97.75 334 ILE A N 1
ATOM 2427 C CA . ILE A 1 334 ? 16.302 -3.426 -53.803 1.00 97.75 334 ILE A CA 1
ATOM 2428 C C . ILE A 1 334 ? 17.352 -4.350 -54.438 1.00 97.75 334 ILE A C 1
ATOM 2430 O O . ILE A 1 334 ? 17.549 -4.326 -55.653 1.00 97.75 334 ILE A O 1
ATOM 2434 N N . GLY A 1 335 ? 18.005 -5.202 -53.640 1.00 96.81 335 GLY A N 1
ATOM 2435 C CA . GLY A 1 335 ? 18.988 -6.171 -54.122 1.00 96.81 335 GLY A CA 1
ATOM 2436 C C . GLY A 1 335 ? 18.416 -7.170 -55.137 1.00 96.81 335 GLY A C 1
ATOM 2437 O O . GLY A 1 335 ? 17.233 -7.537 -55.105 1.00 96.81 335 GLY A O 1
ATOM 2438 N N . SER A 1 336 ? 19.265 -7.640 -56.053 1.00 96.62 336 SER A N 1
ATOM 2439 C CA . SER A 1 336 ? 18.933 -8.716 -56.996 1.00 96.62 336 SER A CA 1
ATOM 2440 C C . SER A 1 336 ? 18.708 -10.055 -56.282 1.00 96.62 336 SER A C 1
ATOM 2442 O O . SER A 1 336 ? 18.978 -10.198 -55.089 1.00 96.62 336 SER A O 1
ATOM 2444 N N . ASP A 1 337 ? 18.228 -11.058 -57.018 1.00 96.62 337 ASP A N 1
ATOM 2445 C CA . ASP A 1 337 ? 18.249 -12.436 -56.522 1.00 96.62 337 ASP A CA 1
ATOM 2446 C C . ASP A 1 337 ? 19.692 -12.872 -56.196 1.00 96.62 337 ASP A C 1
ATOM 2448 O O . ASP A 1 337 ? 20.638 -12.485 -56.889 1.00 96.62 337 ASP A O 1
ATOM 2452 N N . GLY A 1 338 ? 19.865 -13.606 -55.096 1.00 94.81 338 GLY A N 1
ATOM 2453 C CA . GLY A 1 338 ? 21.157 -14.042 -54.559 1.00 94.81 338 GLY A CA 1
ATOM 2454 C C . GLY A 1 338 ? 21.980 -12.962 -53.843 1.00 94.81 338 GLY A C 1
ATOM 2455 O O . GLY A 1 338 ? 23.054 -13.269 -53.319 1.00 94.81 338 GLY A O 1
ATOM 2456 N N . ALA A 1 339 ? 21.518 -11.708 -53.795 1.00 97.25 339 ALA A N 1
ATOM 2457 C CA . ALA A 1 339 ? 22.296 -10.612 -53.228 1.00 97.25 339 ALA A CA 1
ATOM 2458 C C . ALA A 1 339 ? 22.401 -10.683 -51.688 1.00 97.25 339 ALA A C 1
ATOM 2460 O O . ALA A 1 339 ? 21.512 -11.186 -50.998 1.00 97.25 339 ALA A O 1
ATOM 2461 N N . SER A 1 340 ? 23.518 -10.180 -51.154 1.00 95.94 340 SER A N 1
ATOM 2462 C CA . SER A 1 340 ? 23.859 -10.266 -49.727 1.00 95.94 340 SER A CA 1
ATOM 2463 C C . SER A 1 340 ? 23.128 -9.219 -48.885 1.00 95.94 340 SER A C 1
ATOM 2465 O O . SER A 1 340 ? 23.163 -8.028 -49.206 1.00 95.94 340 SER A O 1
ATOM 2467 N N . TRP A 1 341 ? 22.530 -9.660 -47.772 1.00 96.25 341 TRP A N 1
ATOM 2468 C CA . TRP A 1 341 ? 21.859 -8.841 -46.753 1.00 96.25 341 TRP A CA 1
ATOM 2469 C C . TRP A 1 341 ? 22.749 -7.713 -46.219 1.00 96.25 341 TRP A C 1
ATOM 2471 O O . TRP A 1 341 ? 22.266 -6.636 -45.871 1.00 96.25 341 TRP A O 1
ATOM 2481 N N . GLN A 1 342 ? 24.058 -7.965 -46.146 1.00 95.31 342 GLN A N 1
ATOM 2482 C CA . GLN A 1 342 ? 25.036 -7.080 -45.511 1.00 95.31 342 GLN A CA 1
ATOM 2483 C C . GLN A 1 342 ? 25.511 -5.940 -46.423 1.00 95.31 342 GLN A C 1
ATOM 2485 O O . GLN A 1 342 ? 26.143 -4.999 -45.948 1.00 95.31 342 GLN A O 1
ATOM 2490 N N . VAL A 1 343 ? 25.232 -6.000 -47.729 1.00 97.62 343 VAL A N 1
ATOM 2491 C CA . VAL A 1 343 ? 25.637 -4.946 -48.668 1.00 97.62 343 VAL A CA 1
ATOM 2492 C C . VAL A 1 343 ? 24.654 -3.782 -48.565 1.00 97.62 343 VAL A C 1
ATOM 2494 O O . VAL A 1 343 ? 23.499 -3.895 -48.969 1.00 97.62 343 VAL A O 1
ATOM 2497 N N . ALA A 1 344 ? 25.125 -2.645 -48.045 1.00 97.50 344 ALA A N 1
ATOM 2498 C CA . ALA A 1 344 ? 24.288 -1.483 -47.735 1.00 97.50 344 ALA A CA 1
ATOM 2499 C C . ALA A 1 344 ? 23.458 -0.965 -48.924 1.00 97.50 344 ALA A C 1
ATOM 2501 O O . ALA A 1 344 ? 22.331 -0.535 -48.717 1.00 97.50 344 ALA A O 1
ATOM 2502 N N . THR A 1 345 ? 23.984 -1.035 -50.152 1.00 97.62 345 THR A N 1
ATOM 2503 C CA . THR A 1 345 ? 23.311 -0.567 -51.381 1.00 97.62 345 THR A CA 1
ATOM 2504 C C . THR A 1 345 ? 22.228 -1.514 -51.904 1.00 97.62 345 THR A C 1
ATOM 2506 O O . THR A 1 345 ? 21.573 -1.196 -52.889 1.00 97.62 345 THR A O 1
ATOM 2509 N N . ASN A 1 346 ? 22.040 -2.683 -51.282 1.00 98.19 346 ASN A N 1
ATOM 2510 C CA . ASN A 1 346 ? 20.890 -3.553 -51.559 1.00 98.19 346 ASN A CA 1
ATOM 2511 C C . ASN A 1 346 ? 19.631 -3.117 -50.797 1.00 98.19 346 ASN A C 1
ATOM 2513 O O . ASN A 1 346 ? 18.578 -3.734 -50.962 1.00 98.19 346 ASN A O 1
ATOM 2517 N N . TRP A 1 347 ? 19.739 -2.070 -49.983 1.00 98.19 347 TRP A N 1
ATOM 2518 C CA . TRP A 1 347 ? 18.649 -1.447 -49.250 1.00 98.19 347 TRP A CA 1
ATOM 2519 C C . TRP A 1 347 ? 18.464 -0.007 -49.734 1.00 98.19 347 TRP A C 1
ATOM 2521 O O . TRP A 1 347 ? 19.449 0.669 -50.031 1.00 98.19 347 TRP A O 1
ATOM 2531 N N . ASP A 1 348 ? 17.216 0.453 -49.789 1.00 96.56 348 ASP A N 1
ATOM 2532 C CA . ASP A 1 348 ? 16.850 1.849 -50.029 1.00 96.56 348 ASP A CA 1
ATOM 2533 C C . ASP A 1 348 ? 16.103 2.418 -48.808 1.00 96.56 348 ASP A C 1
ATOM 2535 O O . ASP A 1 348 ? 15.058 1.863 -48.437 1.00 96.56 348 ASP A O 1
ATOM 2539 N N . PRO A 1 349 ? 16.618 3.479 -48.152 1.00 96.88 349 PRO A N 1
ATOM 2540 C CA . PRO A 1 349 ? 17.927 4.110 -48.379 1.00 96.88 349 PRO A CA 1
ATOM 2541 C C . PRO A 1 349 ? 19.102 3.167 -48.053 1.00 96.88 349 PRO A C 1
ATOM 2543 O O . PRO A 1 349 ? 18.916 2.124 -47.438 1.00 96.88 349 PRO A O 1
ATOM 2546 N N . ASN A 1 350 ? 20.340 3.518 -48.421 1.00 96.94 350 ASN A N 1
ATOM 2547 C CA . ASN A 1 350 ? 21.499 2.659 -48.130 1.00 96.94 350 ASN A CA 1
ATOM 2548 C C . ASN A 1 350 ? 21.623 2.361 -46.620 1.00 96.94 350 ASN A C 1
ATOM 2550 O O . ASN A 1 350 ? 21.776 3.276 -45.807 1.00 96.94 350 ASN A O 1
ATOM 2554 N N . ARG A 1 351 ? 21.641 1.080 -46.233 1.00 94.88 351 ARG A N 1
ATOM 2555 C CA . ARG A 1 351 ? 21.699 0.649 -44.822 1.00 94.88 351 ARG A CA 1
ATOM 2556 C C . ARG A 1 351 ? 23.138 0.556 -44.301 1.00 94.88 351 ARG A C 1
ATOM 2558 O O . ARG A 1 351 ? 23.672 -0.533 -44.109 1.00 94.88 351 ARG A O 1
ATOM 2565 N N . THR A 1 352 ? 23.793 1.701 -44.110 1.00 93.12 352 THR A N 1
ATOM 2566 C CA . THR A 1 352 ? 25.204 1.779 -43.668 1.00 93.12 352 THR A CA 1
ATOM 2567 C C . THR A 1 352 ? 25.394 1.675 -42.153 1.00 93.12 352 THR A C 1
ATOM 2569 O O . THR A 1 352 ? 26.468 1.280 -41.706 1.00 93.12 352 THR A O 1
ATOM 2572 N N . THR A 1 353 ? 24.365 1.991 -41.362 1.00 89.06 353 THR A N 1
ATOM 2573 C CA . THR A 1 353 ? 24.397 1.949 -39.889 1.00 89.06 353 THR A CA 1
ATOM 2574 C C . THR A 1 353 ? 23.221 1.143 -39.325 1.00 89.06 353 THR A C 1
ATOM 2576 O O . THR A 1 353 ? 22.290 1.748 -38.792 1.00 89.06 353 THR A O 1
ATOM 2579 N N . PRO A 1 354 ? 23.241 -0.201 -39.431 1.00 90.69 354 PRO A N 1
ATOM 2580 C CA . PRO A 1 354 ? 22.208 -1.078 -38.876 1.00 90.69 354 PRO A CA 1
ATOM 2581 C C . PRO A 1 354 ? 21.807 -0.714 -37.439 1.00 90.69 354 PRO A C 1
ATOM 2583 O O . PRO A 1 354 ? 22.671 -0.668 -36.564 1.00 90.69 354 PRO A O 1
ATOM 2586 N N . GLN A 1 355 ? 20.516 -0.489 -37.192 1.00 89.00 355 GLN A N 1
ATOM 2587 C CA . GLN A 1 355 ? 19.950 -0.313 -35.851 1.00 89.00 355 GLN A CA 1
ATOM 2588 C C . GLN A 1 355 ? 19.012 -1.468 -35.497 1.00 89.00 355 GLN A C 1
ATOM 2590 O O . GLN A 1 355 ? 18.425 -2.120 -36.363 1.00 89.00 355 GLN A O 1
ATOM 2595 N N . ASN A 1 356 ? 18.839 -1.692 -34.194 1.00 88.69 356 ASN A N 1
ATOM 2596 C CA . ASN A 1 356 ? 17.892 -2.674 -33.666 1.00 88.69 356 ASN A CA 1
ATOM 2597 C C . ASN A 1 356 ? 16.424 -2.223 -33.751 1.00 88.69 356 ASN A C 1
ATOM 2599 O O . ASN A 1 356 ? 15.549 -3.002 -33.400 1.00 88.69 356 ASN A O 1
ATOM 2603 N N . THR A 1 357 ? 16.163 -1.000 -34.220 1.00 87.81 357 THR A N 1
ATOM 2604 C CA . THR A 1 357 ? 14.828 -0.449 -34.498 1.00 87.81 357 THR A CA 1
ATOM 2605 C C . THR A 1 357 ? 14.489 -0.420 -35.986 1.00 87.81 357 THR A C 1
ATOM 2607 O O . THR A 1 357 ? 13.409 0.023 -36.361 1.00 87.81 357 THR A O 1
ATOM 2610 N N . ASP A 1 358 ? 15.389 -0.883 -36.857 1.00 93.31 358 ASP A N 1
ATOM 2611 C CA . ASP A 1 358 ? 15.165 -0.828 -38.301 1.00 93.31 358 ASP A CA 1
ATOM 2612 C C . ASP A 1 358 ? 13.937 -1.646 -38.722 1.00 93.31 358 ASP A C 1
ATOM 2614 O O . ASP A 1 358 ? 13.733 -2.771 -38.257 1.00 93.31 358 ASP A O 1
ATOM 2618 N N . ILE A 1 359 ? 13.163 -1.098 -39.661 1.00 94.56 359 ILE A N 1
ATOM 2619 C CA . ILE A 1 359 ? 12.037 -1.776 -40.309 1.00 94.56 359 ILE A CA 1
ATOM 2620 C C . ILE A 1 359 ? 12.526 -2.258 -41.669 1.00 94.56 359 ILE A C 1
ATOM 2622 O O . ILE A 1 359 ? 12.805 -1.451 -42.555 1.00 94.56 359 ILE A O 1
ATOM 2626 N N . LEU A 1 360 ? 12.640 -3.571 -41.846 1.00 97.38 360 LEU A N 1
ATOM 2627 C CA . LEU A 1 360 ? 13.125 -4.157 -43.092 1.00 97.38 360 LEU A CA 1
ATOM 2628 C C . LEU A 1 360 ? 11.953 -4.654 -43.931 1.00 97.38 360 LEU A C 1
ATOM 2630 O O . LEU A 1 360 ? 11.164 -5.481 -43.477 1.00 97.38 360 LEU A O 1
ATOM 2634 N N . VAL A 1 361 ? 11.844 -4.145 -45.156 1.00 97.75 361 VAL A N 1
ATOM 2635 C CA . VAL A 1 361 ? 10.709 -4.391 -46.047 1.00 97.75 361 VAL A CA 1
ATOM 2636 C C . VAL A 1 361 ? 11.168 -5.102 -47.312 1.00 97.75 361 VAL A C 1
ATOM 2638 O O . VAL A 1 361 ? 12.071 -4.649 -48.012 1.00 97.75 361 VAL A O 1
ATOM 2641 N N . PHE A 1 362 ? 10.484 -6.188 -47.646 1.00 98.25 362 PHE A N 1
ATOM 2642 C CA . PHE A 1 362 ? 10.572 -6.862 -48.930 1.00 98.25 362 PHE A CA 1
ATOM 2643 C C . PHE A 1 362 ? 9.243 -6.721 -49.662 1.00 98.25 362 PHE A C 1
ATOM 2645 O O . PHE A 1 362 ? 8.249 -7.298 -49.240 1.00 98.25 362 PHE A O 1
ATOM 2652 N N . ASN A 1 363 ? 9.223 -5.976 -50.762 1.00 97.50 363 ASN A N 1
ATOM 2653 C CA . ASN A 1 363 ? 7.988 -5.589 -51.450 1.00 97.50 363 ASN A CA 1
ATOM 2654 C C . ASN A 1 363 ? 7.977 -5.937 -52.946 1.00 97.50 363 ASN A C 1
ATOM 2656 O O . ASN A 1 363 ? 7.195 -5.385 -53.715 1.00 97.50 363 ASN A O 1
ATOM 2660 N N . SER A 1 364 ? 8.897 -6.782 -53.418 1.00 95.12 364 SER A N 1
ATOM 2661 C CA . SER A 1 364 ? 8.901 -7.170 -54.827 1.00 95.12 364 SER A CA 1
ATOM 2662 C C . SER A 1 364 ? 9.624 -8.482 -55.115 1.00 95.12 364 SER A C 1
ATOM 2664 O O . SER A 1 364 ? 10.671 -8.798 -54.544 1.00 95.12 364 SER A O 1
ATOM 2666 N N . GLY A 1 365 ? 9.090 -9.197 -56.107 1.00 94.88 365 GLY A N 1
ATOM 2667 C CA . GLY A 1 365 ? 9.741 -10.321 -56.773 1.00 94.88 365 GLY A CA 1
ATOM 2668 C C . GLY A 1 365 ? 9.862 -11.599 -55.941 1.00 94.88 365 GLY A C 1
ATOM 2669 O O . GLY A 1 365 ? 9.447 -11.685 -54.788 1.00 94.88 365 GLY A O 1
ATOM 2670 N N . THR A 1 366 ? 10.453 -12.617 -56.564 1.00 97.12 366 THR A N 1
ATOM 2671 C CA . THR A 1 366 ? 10.904 -13.841 -55.895 1.00 97.12 366 THR A CA 1
ATOM 2672 C C . THR A 1 366 ? 12.418 -13.775 -55.780 1.00 97.12 366 THR A C 1
ATOM 2674 O O . THR A 1 366 ? 13.095 -13.684 -56.803 1.00 97.12 366 THR A O 1
ATOM 2677 N N . LYS A 1 367 ? 12.944 -13.732 -54.553 1.00 96.06 367 LYS A N 1
ATOM 2678 C CA . LYS A 1 367 ? 14.370 -13.483 -54.299 1.00 96.06 367 LYS A CA 1
ATOM 2679 C C . LYS A 1 367 ? 14.894 -14.369 -53.171 1.00 96.06 367 LYS A C 1
ATOM 2681 O O . LYS A 1 367 ? 14.225 -14.570 -52.159 1.00 96.06 367 LYS A O 1
ATOM 2686 N N . THR A 1 368 ? 16.129 -14.820 -53.318 1.00 95.50 368 THR A N 1
ATOM 2687 C CA . THR A 1 368 ? 16.950 -15.403 -52.259 1.00 95.50 368 THR A CA 1
ATOM 2688 C C . THR A 1 368 ? 17.894 -14.335 -51.725 1.00 95.50 368 THR A C 1
ATOM 2690 O O . THR A 1 368 ? 18.700 -13.785 -52.473 1.00 95.50 368 THR A O 1
ATOM 2693 N N . VAL A 1 369 ? 17.800 -14.037 -50.432 1.00 96.25 369 VAL A N 1
ATOM 2694 C CA . VAL A 1 369 ? 18.636 -13.048 -49.747 1.00 96.25 369 VAL A CA 1
ATOM 2695 C C . VAL A 1 369 ? 19.678 -13.786 -48.925 1.00 96.25 369 VAL A C 1
ATOM 2697 O O . VAL A 1 369 ? 19.345 -14.537 -48.006 1.00 96.25 369 VAL A O 1
ATOM 2700 N N . THR A 1 370 ? 20.946 -13.593 -49.273 1.00 94.94 370 THR A N 1
ATOM 2701 C CA . THR A 1 370 ? 22.060 -14.368 -48.716 1.00 94.94 370 THR A CA 1
ATOM 2702 C C . THR A 1 370 ? 22.759 -13.630 -47.574 1.00 94.94 370 THR A C 1
ATOM 2704 O O . THR A 1 370 ? 22.554 -12.436 -47.362 1.00 94.94 370 THR A O 1
ATOM 2707 N N . ALA A 1 371 ? 23.605 -14.340 -46.823 1.00 93.56 371 ALA A N 1
ATOM 2708 C CA . ALA A 1 371 ? 24.441 -13.790 -45.751 1.00 93.56 371 ALA A CA 1
ATOM 2709 C C . ALA A 1 371 ? 23.680 -13.034 -44.639 1.00 93.56 371 ALA A C 1
ATOM 2711 O O . ALA A 1 371 ? 24.212 -12.079 -44.065 1.00 93.56 371 ALA A O 1
ATOM 2712 N N . VAL A 1 372 ? 22.460 -13.471 -44.299 1.00 94.50 372 VAL A N 1
ATOM 2713 C CA . VAL A 1 372 ? 21.702 -12.917 -43.161 1.00 94.50 372 VAL A CA 1
ATOM 2714 C C . VAL A 1 372 ? 22.525 -13.080 -41.872 1.00 94.50 372 VAL A C 1
ATOM 2716 O O . VAL A 1 372 ? 22.848 -14.219 -41.520 1.00 94.50 372 VAL A O 1
ATOM 2719 N N . PRO A 1 373 ? 22.930 -11.987 -41.193 1.00 94.00 373 PRO A N 1
ATOM 2720 C CA . PRO A 1 373 ? 23.792 -12.048 -40.013 1.00 94.00 373 PRO A CA 1
ATOM 2721 C C . PRO A 1 373 ? 23.000 -12.373 -38.742 1.00 94.00 373 PRO A C 1
ATOM 2723 O O . PRO A 1 373 ? 21.774 -12.276 -38.719 1.00 94.00 373 PRO A O 1
ATOM 2726 N N . THR A 1 374 ? 23.714 -12.672 -37.655 1.00 93.31 374 THR A N 1
ATOM 2727 C CA . THR A 1 374 ? 23.136 -12.552 -36.312 1.00 93.31 374 THR A CA 1
ATOM 2728 C C . THR A 1 374 ? 22.968 -11.071 -35.985 1.00 93.31 374 THR A C 1
ATOM 2730 O O . THR A 1 374 ? 23.963 -10.357 -35.859 1.00 93.31 374 THR A O 1
ATOM 2733 N N . GLN A 1 375 ? 21.728 -10.596 -35.893 1.00 93.44 375 GLN A N 1
ATOM 2734 C CA . GLN A 1 375 ? 21.421 -9.203 -35.564 1.00 93.44 375 GLN A CA 1
ATOM 2735 C C . GLN A 1 375 ? 20.021 -9.070 -34.957 1.00 93.44 375 GLN A C 1
ATOM 2737 O O . GLN A 1 375 ? 19.171 -9.942 -35.136 1.00 93.44 375 GLN A O 1
ATOM 2742 N N . THR A 1 376 ? 19.771 -7.935 -34.311 1.00 92.38 376 THR A N 1
ATOM 2743 C CA . THR A 1 376 ? 18.432 -7.509 -33.893 1.00 92.38 376 THR A CA 1
ATOM 2744 C C . THR A 1 376 ? 17.905 -6.450 -34.860 1.00 92.38 376 THR A C 1
ATOM 2746 O O . THR A 1 376 ? 18.676 -5.597 -35.303 1.00 92.38 376 THR A O 1
ATOM 2749 N N . ILE A 1 377 ? 16.615 -6.500 -35.186 1.00 93.31 377 ILE A N 1
ATOM 2750 C CA . ILE A 1 377 ? 15.880 -5.491 -35.967 1.00 93.31 377 ILE A CA 1
ATOM 2751 C C . ILE A 1 377 ? 14.559 -5.147 -35.273 1.00 93.31 377 ILE A C 1
ATOM 2753 O O . ILE A 1 377 ? 14.115 -5.893 -34.399 1.00 93.31 377 ILE A O 1
ATOM 2757 N N . GLY A 1 378 ? 13.936 -4.037 -35.675 1.00 91.25 378 GLY A N 1
ATOM 2758 C CA . GLY A 1 378 ? 12.650 -3.610 -35.130 1.00 91.25 378 GLY A CA 1
ATOM 2759 C C . GLY A 1 378 ? 11.514 -4.445 -35.704 1.00 91.25 378 GLY A C 1
ATOM 2760 O O . GLY A 1 378 ? 10.800 -5.105 -34.958 1.00 91.25 378 GLY A O 1
ATOM 2761 N N . GLN A 1 379 ? 11.387 -4.461 -37.036 1.00 94.44 379 GLN A N 1
ATOM 2762 C CA . GLN A 1 379 ? 10.312 -5.174 -37.737 1.00 94.44 379 GLN A CA 1
ATOM 2763 C C . GLN A 1 379 ? 10.802 -5.810 -39.047 1.00 94.44 379 GLN A C 1
ATOM 2765 O O . GLN A 1 379 ? 11.710 -5.290 -39.704 1.00 94.44 379 GLN A O 1
ATOM 2770 N N . LEU A 1 380 ? 10.157 -6.902 -39.465 1.00 96.75 380 LEU A N 1
ATOM 2771 C CA . LEU A 1 380 ? 10.360 -7.548 -40.765 1.00 96.75 380 LEU A CA 1
ATOM 2772 C C . LEU A 1 380 ? 9.028 -7.665 -41.512 1.00 96.75 380 LEU A C 1
ATOM 2774 O O . LEU A 1 380 ? 8.095 -8.308 -41.032 1.00 96.75 380 LEU A O 1
ATOM 2778 N N . LYS A 1 381 ? 8.944 -7.073 -42.706 1.00 96.94 381 LYS A N 1
ATOM 2779 C CA . LYS A 1 381 ? 7.713 -7.024 -43.505 1.00 96.94 381 LYS A CA 1
ATOM 2780 C C . LYS A 1 381 ? 7.936 -7.599 -44.900 1.00 96.94 381 LYS A C 1
ATOM 2782 O O . LYS A 1 381 ? 8.878 -7.211 -45.585 1.00 96.94 381 LYS A O 1
ATOM 2787 N N . VAL A 1 382 ? 7.049 -8.487 -45.337 1.00 97.94 382 VAL A N 1
ATOM 2788 C CA . VAL A 1 382 ? 7.000 -9.028 -46.701 1.00 97.94 382 VAL A CA 1
ATOM 2789 C C . VAL A 1 382 ? 5.647 -8.678 -47.316 1.00 97.94 382 VAL A C 1
ATOM 2791 O O . VAL A 1 382 ? 4.605 -9.167 -46.879 1.00 97.94 382 VAL A O 1
ATOM 2794 N N . THR A 1 383 ? 5.650 -7.807 -48.319 1.00 97.81 383 THR A N 1
ATOM 2795 C CA . THR A 1 383 ? 4.459 -7.169 -48.897 1.00 97.81 383 THR A CA 1
ATOM 2796 C C . THR A 1 383 ? 4.417 -7.316 -50.418 1.00 97.81 383 THR A C 1
ATOM 2798 O O . THR A 1 383 ? 5.339 -7.854 -51.031 1.00 97.81 383 THR A O 1
ATOM 2801 N N . ASP A 1 384 ? 3.316 -6.871 -51.028 1.00 96.69 384 ASP A N 1
ATOM 2802 C CA . ASP A 1 384 ? 3.190 -6.672 -52.481 1.00 96.69 384 ASP A CA 1
ATOM 2803 C C . ASP A 1 384 ? 3.508 -7.915 -53.341 1.00 96.69 384 ASP A C 1
ATOM 2805 O O . ASP A 1 384 ? 4.067 -7.831 -54.435 1.00 96.69 384 ASP A O 1
ATOM 2809 N N . GLY A 1 385 ? 3.137 -9.099 -52.842 1.00 95.62 385 GLY A N 1
ATOM 2810 C CA . GLY A 1 385 ? 3.334 -10.384 -53.522 1.00 95.62 385 GLY A CA 1
ATOM 2811 C C . GLY A 1 385 ? 4.778 -10.896 -53.514 1.00 95.62 385 GLY A C 1
ATOM 2812 O O . GLY A 1 385 ? 5.102 -11.814 -54.272 1.00 95.62 385 GLY A O 1
ATOM 2813 N N . ALA A 1 386 ? 5.657 -10.316 -52.690 1.00 97.88 386 ALA A N 1
ATOM 2814 C CA . ALA A 1 386 ? 7.043 -10.748 -52.577 1.00 97.88 386 ALA A CA 1
ATOM 2815 C C . ALA A 1 386 ? 7.159 -12.169 -52.001 1.00 97.88 386 ALA A C 1
ATOM 2817 O O . ALA A 1 386 ? 6.469 -12.543 -51.050 1.00 97.88 386 ALA A O 1
ATOM 2818 N N . LYS A 1 387 ? 8.078 -12.958 -52.561 1.00 97.88 387 LYS A N 1
ATOM 2819 C CA . LYS A 1 387 ? 8.403 -14.315 -52.101 1.00 97.88 387 LYS A CA 1
ATOM 2820 C C . LYS A 1 387 ? 9.887 -14.398 -51.786 1.00 97.88 387 LYS A C 1
ATOM 2822 O O . LYS A 1 387 ? 10.718 -14.463 -52.693 1.00 97.88 387 LYS A O 1
ATOM 2827 N N . ILE A 1 388 ? 10.226 -14.347 -50.507 1.00 97.44 388 ILE A N 1
ATOM 2828 C CA . ILE A 1 388 ? 11.600 -14.155 -50.052 1.00 97.44 388 ILE A CA 1
ATOM 2829 C C . ILE A 1 388 ? 12.099 -15.400 -49.354 1.00 97.44 388 ILE A C 1
ATOM 2831 O O . ILE A 1 388 ? 11.462 -15.903 -48.438 1.00 97.44 388 ILE A O 1
ATOM 2835 N N . THR A 1 389 ? 13.273 -15.868 -49.760 1.00 95.56 389 THR A N 1
ATOM 2836 C CA . THR A 1 389 ? 14.003 -16.917 -49.048 1.00 95.56 389 THR A CA 1
ATOM 2837 C C . THR A 1 389 ? 15.210 -16.304 -48.359 1.00 95.56 389 THR A C 1
ATOM 2839 O O . THR A 1 389 ? 16.110 -15.799 -49.025 1.00 95.56 389 THR A O 1
ATOM 2842 N N . LEU A 1 390 ? 15.244 -16.347 -47.031 1.00 95.62 390 LEU A N 1
ATOM 2843 C CA . LEU A 1 390 ? 16.384 -15.906 -46.238 1.00 95.62 390 LEU A CA 1
ATOM 2844 C C . LEU A 1 390 ? 17.393 -17.048 -46.074 1.00 95.62 390 LEU A C 1
ATOM 2846 O O . LEU A 1 390 ? 17.035 -18.191 -45.767 1.00 95.62 390 LEU A O 1
ATOM 2850 N N . GLN A 1 391 ? 18.671 -16.735 -46.278 1.00 93.25 391 GLN A N 1
ATOM 2851 C CA . GLN A 1 391 ? 19.771 -17.680 -46.136 1.00 93.25 391 GLN A CA 1
ATOM 2852 C C . GLN A 1 391 ? 20.900 -17.077 -45.297 1.00 93.25 391 GLN A C 1
ATOM 2854 O O . GLN A 1 391 ? 21.510 -16.069 -45.662 1.00 93.25 391 GLN A O 1
ATOM 2859 N N . ALA A 1 392 ? 21.219 -17.728 -44.180 1.00 90.62 392 ALA A N 1
ATOM 2860 C CA . ALA A 1 392 ? 22.401 -17.409 -43.389 1.00 90.62 392 ALA A CA 1
ATOM 2861 C C . ALA A 1 392 ? 23.660 -18.075 -43.969 1.00 90.62 392 ALA A C 1
ATOM 2863 O O . ALA A 1 392 ? 23.596 -19.094 -44.659 1.00 90.62 392 ALA A O 1
ATOM 2864 N N . SER A 1 393 ? 24.827 -17.510 -43.664 1.00 83.19 393 SER A N 1
ATOM 2865 C CA . SER A 1 393 ? 26.133 -18.112 -43.973 1.00 83.19 393 SER A CA 1
ATOM 2866 C C . SER A 1 393 ? 26.594 -19.145 -42.931 1.00 83.19 393 SER A C 1
ATOM 2868 O O . SER A 1 393 ? 27.599 -19.814 -43.156 1.00 83.19 393 SER A O 1
ATOM 2870 N N . GLY A 1 394 ? 25.870 -19.285 -41.813 1.00 84.56 394 GLY A N 1
ATOM 2871 C CA . GLY A 1 394 ? 26.145 -20.204 -40.705 1.00 84.56 394 GLY A CA 1
ATOM 2872 C C . GLY A 1 394 ? 24.968 -20.259 -39.720 1.00 84.56 394 GLY A C 1
ATOM 2873 O O . GLY A 1 394 ? 23.862 -19.853 -40.074 1.00 84.56 394 GLY A O 1
ATOM 2874 N N . GLY A 1 395 ? 25.200 -20.757 -38.501 1.00 86.06 395 GLY A N 1
ATOM 2875 C CA . GLY A 1 395 ? 24.207 -20.778 -37.420 1.00 86.06 395 GLY A CA 1
ATOM 2876 C C . GLY A 1 395 ? 23.934 -19.378 -36.865 1.00 86.06 395 GLY A C 1
ATOM 2877 O O . GLY A 1 395 ? 24.586 -18.978 -35.903 1.00 86.06 395 GLY A O 1
ATOM 2878 N N . ASN A 1 396 ? 23.006 -18.639 -37.474 1.00 91.88 396 ASN A N 1
ATOM 2879 C CA . ASN A 1 396 ? 22.721 -17.244 -37.128 1.00 91.88 396 ASN A CA 1
ATOM 2880 C C . ASN A 1 396 ? 21.311 -17.079 -36.547 1.00 91.88 396 ASN A C 1
ATOM 2882 O O . ASN A 1 396 ? 20.395 -17.829 -36.888 1.00 91.88 396 ASN A O 1
ATOM 2886 N N . THR A 1 397 ? 21.126 -16.047 -35.720 1.00 92.56 397 THR A N 1
ATOM 2887 C CA . THR A 1 397 ? 19.813 -15.673 -35.168 1.00 92.56 397 THR A CA 1
ATOM 2888 C C . THR A 1 397 ? 19.453 -14.249 -35.569 1.00 92.56 397 THR A C 1
ATOM 2890 O O . THR A 1 397 ? 20.168 -13.308 -35.225 1.00 92.56 397 THR A O 1
ATOM 2893 N N . LEU A 1 398 ? 18.330 -14.085 -36.265 1.00 93.75 398 LEU A N 1
ATOM 2894 C CA . LEU A 1 398 ? 17.711 -12.784 -36.498 1.00 93.75 398 LEU A CA 1
ATOM 2895 C C . LEU A 1 398 ? 16.639 -12.562 -35.425 1.00 93.75 398 LEU A C 1
ATOM 2897 O O . LEU A 1 398 ? 15.624 -13.256 -35.416 1.00 93.75 398 LEU A O 1
ATOM 2901 N N . THR A 1 399 ? 16.871 -11.618 -34.516 1.00 94.00 399 THR A N 1
ATOM 2902 C CA . THR A 1 399 ? 15.909 -11.261 -33.462 1.00 94.00 399 THR A CA 1
ATOM 2903 C C . THR A 1 399 ? 15.059 -10.079 -33.913 1.00 94.00 399 THR A C 1
ATOM 2905 O O . THR A 1 399 ? 15.599 -9.063 -34.350 1.00 94.00 399 THR A O 1
ATOM 2908 N N . ILE A 1 400 ? 13.742 -10.186 -33.781 1.00 92.94 400 ILE A N 1
ATOM 2909 C CA . ILE A 1 400 ? 12.801 -9.088 -34.006 1.00 92.94 400 ILE A CA 1
ATOM 2910 C C . ILE A 1 400 ? 12.396 -8.576 -32.624 1.00 92.94 400 ILE A C 1
ATOM 2912 O O . ILE A 1 400 ? 11.728 -9.279 -31.885 1.00 92.94 400 ILE A O 1
ATOM 2916 N N . ASN A 1 401 ? 12.869 -7.387 -32.245 1.00 83.69 401 ASN A N 1
ATOM 2917 C CA . ASN A 1 401 ? 12.654 -6.825 -30.903 1.00 83.69 401 ASN A CA 1
ATOM 2918 C C . ASN A 1 401 ? 11.263 -6.194 -30.726 1.00 83.69 401 ASN A C 1
ATOM 2920 O O . ASN A 1 401 ? 10.864 -5.890 -29.603 1.00 83.69 401 ASN A O 1
ATOM 2924 N N . GLY A 1 402 ? 10.573 -5.980 -31.844 1.00 74.81 402 GLY A N 1
ATOM 2925 C CA . GLY A 1 402 ? 9.260 -5.372 -31.922 1.00 74.81 402 GLY A CA 1
ATOM 2926 C C . GLY A 1 402 ? 9.261 -3.850 -31.799 1.00 74.81 402 GLY A C 1
ATOM 2927 O O . GLY A 1 402 ? 10.173 -3.236 -31.235 1.00 74.81 402 GLY A O 1
ATOM 2928 N N . ASP A 1 403 ? 8.231 -3.242 -32.379 1.00 70.12 403 ASP A N 1
ATOM 2929 C CA . ASP A 1 403 ? 7.918 -1.810 -32.307 1.00 70.12 403 ASP A CA 1
ATOM 2930 C C . ASP A 1 403 ? 6.390 -1.635 -32.437 1.00 70.12 403 ASP A C 1
ATOM 2932 O O . ASP A 1 403 ? 5.636 -2.603 -32.458 1.00 70.12 403 ASP A O 1
ATOM 2936 N N . VAL A 1 404 ? 5.878 -0.409 -32.527 1.00 72.56 404 VAL A N 1
ATOM 2937 C CA . VAL A 1 404 ? 4.446 -0.174 -32.737 1.00 72.56 404 VAL A CA 1
ATOM 2938 C C . VAL A 1 404 ? 3.981 -0.817 -34.057 1.00 72.56 404 VAL A C 1
ATOM 2940 O O . VAL A 1 404 ? 4.431 -0.449 -35.146 1.00 72.56 404 VAL A O 1
ATOM 2943 N N . GLY A 1 405 ? 3.025 -1.746 -33.964 1.00 79.44 405 GLY A N 1
ATOM 2944 C CA . GLY A 1 405 ? 2.416 -2.443 -35.103 1.00 79.44 405 GLY A CA 1
ATOM 2945 C C . GLY A 1 405 ? 2.792 -3.923 -35.160 1.00 79.44 405 GLY A C 1
ATOM 2946 O O . GLY A 1 405 ? 3.125 -4.517 -34.143 1.00 79.44 405 GLY A O 1
ATOM 2947 N N . ASP A 1 406 ? 2.697 -4.521 -36.349 1.00 86.50 406 ASP A N 1
ATOM 2948 C CA . ASP A 1 406 ? 3.090 -5.917 -36.556 1.00 86.50 406 ASP A CA 1
ATOM 2949 C C . ASP A 1 406 ? 4.618 -6.041 -36.661 1.00 86.50 406 ASP A C 1
ATOM 2951 O O . ASP A 1 406 ? 5.242 -5.469 -37.564 1.00 86.50 406 ASP A O 1
ATOM 2955 N N . ASP A 1 407 ? 5.201 -6.833 -35.761 1.00 90.88 407 ASP A N 1
ATOM 2956 C CA . ASP A 1 407 ? 6.650 -7.040 -35.657 1.00 90.88 407 ASP A CA 1
ATOM 2957 C C . ASP A 1 407 ? 7.197 -7.927 -36.786 1.00 90.88 407 ASP A C 1
ATOM 2959 O O . ASP A 1 407 ? 8.215 -7.623 -37.416 1.00 90.88 407 ASP A O 1
ATOM 2963 N N . LEU A 1 408 ? 6.470 -9.001 -37.099 1.00 94.81 408 LEU A N 1
ATOM 2964 C CA . LEU A 1 408 ? 6.672 -9.840 -38.276 1.00 94.81 408 LEU A CA 1
ATOM 2965 C C . LEU A 1 408 ? 5.383 -9.855 -39.097 1.00 94.81 408 LEU A C 1
ATOM 2967 O O . LEU A 1 408 ? 4.363 -10.373 -38.647 1.00 94.81 408 LEU A O 1
ATOM 2971 N N . TYR A 1 409 ? 5.441 -9.331 -40.319 1.00 95.94 409 TYR A N 1
ATOM 2972 C CA . TYR A 1 409 ? 4.276 -9.213 -41.193 1.00 95.94 409 TYR A CA 1
ATOM 2973 C C . TYR A 1 409 ? 4.529 -9.851 -42.559 1.00 95.94 409 TYR A C 1
ATOM 2975 O O . TYR A 1 409 ? 5.438 -9.447 -43.281 1.00 95.94 409 TYR A O 1
ATOM 2983 N N . VAL A 1 410 ? 3.697 -10.819 -42.946 1.00 96.56 410 VAL A N 1
ATOM 2984 C CA . VAL A 1 410 ? 3.687 -11.409 -44.294 1.00 96.56 410 VAL A CA 1
ATOM 2985 C C . VAL A 1 410 ? 2.291 -11.215 -44.874 1.00 96.56 410 VAL A C 1
ATOM 2987 O O . VAL A 1 410 ? 1.327 -11.822 -44.408 1.00 96.56 410 VAL A O 1
ATOM 2990 N N . ALA A 1 411 ? 2.171 -10.330 -45.864 1.00 96.50 411 ALA A N 1
ATOM 2991 C CA . ALA A 1 411 ? 0.888 -9.994 -46.471 1.00 96.50 411 ALA A CA 1
ATOM 2992 C C . ALA A 1 411 ? 0.293 -11.178 -47.256 1.00 96.50 411 ALA A C 1
ATOM 2994 O O . ALA A 1 411 ? 0.994 -12.100 -47.677 1.00 96.50 411 ALA A O 1
ATOM 2995 N N . SER A 1 412 ? -1.019 -11.134 -47.506 1.00 96.44 412 SER A N 1
ATOM 2996 C CA . SER A 1 412 ? -1.693 -12.143 -48.331 1.00 96.44 412 SER A CA 1
ATOM 2997 C C . SER A 1 412 ? -1.049 -12.245 -49.719 1.00 96.44 412 SER A C 1
ATOM 2999 O O . SER A 1 412 ? -0.917 -11.245 -50.422 1.00 96.44 412 SER A O 1
ATOM 3001 N N . GLY A 1 413 ? -0.693 -13.465 -50.130 1.00 94.19 413 GLY A N 1
ATOM 3002 C CA . GLY A 1 413 ? -0.018 -13.733 -51.406 1.00 94.19 413 GLY A CA 1
ATOM 3003 C C . GLY A 1 413 ? 1.510 -13.598 -51.371 1.00 94.19 413 GLY A C 1
ATOM 3004 O O . GLY A 1 413 ? 2.149 -13.879 -52.385 1.00 94.19 413 GLY A O 1
ATOM 3005 N N . CYS A 1 414 ? 2.092 -13.215 -50.231 1.00 97.88 414 CYS A N 1
ATOM 3006 C CA . CYS A 1 414 ? 3.535 -13.198 -49.999 1.00 97.88 414 CYS A CA 1
ATOM 3007 C C . CYS A 1 414 ? 4.036 -14.498 -49.355 1.00 97.88 414 CYS A C 1
ATOM 3009 O O . CYS A 1 414 ? 3.268 -15.256 -48.764 1.00 97.88 414 CYS A O 1
ATOM 3011 N N . GLU A 1 415 ? 5.349 -14.728 -49.420 1.00 97.69 415 GLU A N 1
ATOM 3012 C CA . GLU A 1 415 ? 6.014 -15.856 -48.759 1.00 97.69 415 GLU A CA 1
ATOM 3013 C C . GLU A 1 415 ? 7.306 -15.399 -48.072 1.00 97.69 415 GLU A C 1
ATOM 3015 O O . GLU A 1 415 ? 8.102 -14.661 -48.656 1.00 97.69 415 GLU A O 1
ATOM 3020 N N . LEU A 1 416 ? 7.534 -15.885 -46.850 1.00 96.38 416 LEU A N 1
ATOM 3021 C CA . LEU A 1 416 ? 8.812 -15.792 -46.151 1.00 96.38 416 LEU A CA 1
ATOM 3022 C C . LEU A 1 416 ? 9.308 -17.209 -45.860 1.00 96.38 416 LEU A C 1
ATOM 3024 O O . LEU A 1 416 ? 8.719 -17.934 -45.064 1.00 96.38 416 LEU A O 1
ATOM 3028 N N . ASN A 1 417 ? 10.400 -17.586 -46.510 1.00 94.00 417 ASN A N 1
ATOM 3029 C CA . ASN A 1 417 ? 11.017 -18.899 -46.426 1.00 94.00 417 ASN A CA 1
ATOM 3030 C C . ASN A 1 417 ? 12.397 -18.796 -45.765 1.00 94.00 417 ASN A C 1
ATOM 3032 O O . ASN A 1 417 ? 13.091 -17.785 -45.888 1.00 94.00 417 ASN A O 1
ATOM 3036 N N . ILE A 1 418 ? 12.830 -19.875 -45.118 1.00 90.12 418 ILE A N 1
ATOM 3037 C CA . ILE A 1 418 ? 14.187 -20.033 -44.581 1.00 90.12 418 ILE A CA 1
ATOM 3038 C C . ILE A 1 418 ? 14.805 -21.256 -45.261 1.00 90.12 418 ILE A C 1
ATOM 3040 O O . ILE A 1 418 ? 14.200 -22.327 -45.275 1.00 90.12 418 ILE A O 1
ATOM 3044 N N . SER A 1 419 ? 15.989 -21.107 -45.860 1.00 80.12 419 SER A N 1
ATOM 3045 C CA . SER A 1 419 ? 16.650 -22.215 -46.574 1.00 80.12 419 SER A CA 1
ATOM 3046 C C . SER A 1 419 ? 17.597 -23.023 -45.680 1.00 80.12 419 SER A C 1
ATOM 3048 O O . SER A 1 419 ? 18.279 -22.479 -44.818 1.00 80.12 419 SER A O 1
ATOM 3050 N N . ALA A 1 420 ? 17.656 -24.338 -45.919 1.00 62.25 420 ALA A N 1
ATOM 3051 C CA . ALA A 1 420 ? 18.234 -25.330 -45.007 1.00 62.25 420 ALA A CA 1
ATOM 3052 C C . ALA A 1 420 ? 19.756 -25.554 -45.115 1.00 62.25 420 ALA A C 1
ATOM 3054 O O . ALA A 1 420 ? 20.291 -26.390 -44.389 1.00 62.25 420 ALA A O 1
ATOM 3055 N N . SER A 1 421 ? 20.479 -24.845 -45.992 1.00 60.19 421 SER A N 1
ATOM 3056 C CA . SER A 1 421 ? 21.934 -25.053 -46.118 1.00 60.19 421 SER A CA 1
ATOM 3057 C C . SER A 1 421 ? 22.717 -24.583 -44.883 1.00 60.19 421 SER A C 1
ATOM 3059 O O . SER A 1 421 ? 23.836 -25.040 -44.690 1.00 60.19 421 SER A O 1
ATOM 3061 N N . ASN A 1 422 ? 22.131 -23.712 -44.048 1.00 65.31 422 ASN A N 1
ATOM 3062 C CA . ASN A 1 422 ? 22.634 -23.259 -42.747 1.00 65.31 422 ASN A CA 1
ATOM 3063 C C . ASN A 1 422 ? 21.440 -22.927 -41.828 1.00 65.31 422 ASN A C 1
ATOM 3065 O O . ASN A 1 422 ? 20.422 -22.435 -42.310 1.00 65.31 422 ASN A O 1
ATOM 3069 N N . ILE A 1 423 ? 21.546 -23.170 -40.517 1.00 74.00 423 ILE A N 1
ATOM 3070 C CA . ILE A 1 423 ? 20.449 -22.917 -39.564 1.00 74.00 423 ILE A CA 1
ATOM 3071 C C . ILE A 1 423 ? 20.307 -21.400 -39.334 1.00 74.00 423 ILE A C 1
ATOM 3073 O O . ILE A 1 423 ? 21.158 -20.796 -38.687 1.00 74.00 423 ILE A O 1
ATOM 3077 N N . LEU A 1 424 ? 19.234 -20.786 -39.841 1.00 81.50 424 LEU A N 1
ATOM 3078 C CA . LEU A 1 424 ? 18.797 -19.443 -39.442 1.00 81.50 424 LEU A CA 1
ATOM 3079 C C . LEU A 1 424 ? 17.585 -19.573 -38.519 1.00 81.50 424 LEU A C 1
ATOM 3081 O O . LEU A 1 424 ? 16.568 -20.144 -38.911 1.00 81.50 424 LEU A O 1
ATOM 3085 N N . THR A 1 425 ? 17.682 -19.004 -37.324 1.00 86.44 425 THR A N 1
ATOM 3086 C CA . THR A 1 425 ? 16.560 -18.903 -36.385 1.00 86.44 425 THR A CA 1
ATOM 3087 C C . THR A 1 425 ? 16.000 -17.484 -36.419 1.00 86.44 425 THR A C 1
ATOM 3089 O O . THR A 1 425 ? 16.762 -16.524 -36.306 1.00 86.44 425 THR A O 1
ATOM 3092 N N . ILE A 1 426 ? 14.678 -17.341 -36.548 1.00 86.81 426 ILE A N 1
ATOM 3093 C CA . ILE A 1 426 ? 13.987 -16.071 -36.287 1.00 86.81 426 ILE A CA 1
ATOM 3094 C C . ILE A 1 426 ? 13.444 -16.140 -34.861 1.00 86.81 426 ILE A C 1
ATOM 3096 O O . ILE A 1 426 ? 12.638 -17.017 -34.557 1.00 86.81 426 ILE A O 1
ATOM 3100 N N . SER A 1 427 ? 13.918 -15.248 -33.993 1.00 85.88 427 SER A N 1
ATOM 3101 C CA . SER A 1 427 ? 13.405 -15.100 -32.629 1.00 85.88 427 SER A CA 1
ATOM 3102 C C . SER A 1 427 ? 12.479 -13.894 -32.584 1.00 85.88 427 SER A C 1
ATOM 3104 O O . SER A 1 427 ? 12.893 -12.805 -32.984 1.00 85.88 427 SER A O 1
ATOM 3106 N N . LEU A 1 428 ? 11.257 -14.110 -32.104 1.00 81.25 428 LEU A N 1
ATOM 3107 C CA . LEU A 1 428 ? 10.316 -13.057 -31.725 1.00 81.25 428 LEU A CA 1
ATOM 3108 C C . LEU A 1 428 ? 10.469 -12.740 -30.237 1.00 81.25 428 LEU A C 1
ATOM 3110 O O . LEU A 1 428 ? 10.854 -13.677 -29.492 1.00 81.25 428 LEU A O 1
#

pLDDT: mean 81.83, std 24.87, range [25.83, 98.81]

Radius of gyration: 45.75 Å; chains: 1; bounding box: 112×48×105 Å

Foldseek 3Di:
DDDWDFDWDDDDDPDPDWDWTWRWTADDDQPDDDDDDDPPDDDDDDDDDDPDDDPDDQFDWDDDPPHDDRTDTTIGTGDDDDDDDDDPDPPDDDDDDPDDDFKEKDKPPLEAEELEDAAQPDWGQKDKMKMKIAQAPFWWKKAADPFKWKDLDHPDDTDRIDTQGDDPRIGPIGMMIMIGGHNDDFDKDWDWIWIDGPRYDIGIRIYTYGHAYDEFPDAWAPWEWDAPAQFKIKTFTHDGRFQKKKKAKDLPDPVVGDDDDAQADDDDDQRIDIGGPPPRMDMRGRHHGQTKMKMFMWGWYDDHRRIDTDPPPPTDIYMDGHHHAPPAAEWEAQDDAPEEPPQQVRTVVRPPDDDLAYEYEYADDEHEYEQDAADHHQAYEYHNLYEYEYYHPAQHEYEHPYDPDHRYYYDPNYHYHYDDPYDYHYHD

Secondary structure (DSSP, 8-state):
-PPPP--------SSS----EE-------TT-------TTS--------TT---TT-S--------TT-S----EE-PPPPSSS-------------------EEEEESSEEEEEEEETTSPSPPPEEEEEEEES-SSPEEEE--TTEEEESSTTS--BSEEEE--BTTBEEEEEEEEEEPTTPPSEEEEEEEEEE-TTSPPEEEEEEEEEEPPPPSSPPEEEEEEE-SSSEEEEEEE--S-SEEEEEEESS-STTSPPP-TT-----BTTEEEEETT--EEEEESPPTT-EEEEEEEEEES-GGG-EE--SS---EEEEEPPPPPPPPEEEE-PPTT-BTT-GGGEES---S--TT-EEEE-SSEEEEEEE-SEEESEEEE-TT-EEEEEESSSEEEEE---SS-SEEE-TT-EEEE-TTS-EEEE-